Protein AF-A0A7S0X841-F1 (afdb_monomer)

Mean predicted aligned error: 11.2 Å

Structure (mmCIF, N/CA/C/O backbone):
data_AF-A0A7S0X841-F1
#
_entry.id   AF-A0A7S0X841-F1
#
loop_
_atom_site.group_PDB
_atom_site.id
_atom_site.type_symbol
_atom_site.label_atom_id
_atom_site.label_alt_id
_atom_site.label_comp_id
_atom_site.label_asym_id
_atom_site.label_entity_id
_atom_site.label_seq_id
_atom_site.pdbx_PDB_ins_code
_atom_site.Cartn_x
_atom_site.Cartn_y
_atom_site.Cartn_z
_atom_site.occupancy
_atom_site.B_iso_or_equiv
_atom_site.auth_seq_id
_atom_site.auth_comp_id
_atom_site.auth_asym_id
_atom_site.auth_atom_id
_atom_site.pdbx_PDB_model_num
ATOM 1 N N . ARG A 1 1 ? 22.669 -11.377 -2.594 1.00 55.56 1 ARG A N 1
ATOM 2 C CA . ARG A 1 1 ? 23.599 -11.825 -3.663 1.00 55.56 1 ARG A CA 1
ATOM 3 C C . ARG A 1 1 ? 24.574 -12.813 -3.048 1.00 55.56 1 ARG A C 1
ATOM 5 O O . ARG A 1 1 ? 24.889 -12.640 -1.876 1.00 55.56 1 ARG A O 1
ATOM 12 N N . CYS A 1 2 ? 24.996 -13.837 -3.789 1.00 63.38 2 CYS A N 1
ATOM 13 C CA . CYS A 1 2 ? 26.066 -14.718 -3.323 1.00 63.38 2 CYS A CA 1
ATOM 14 C C . CYS A 1 2 ? 27.354 -13.895 -3.194 1.00 63.38 2 CYS A C 1
ATOM 16 O O . CYS A 1 2 ? 27.526 -12.928 -3.935 1.00 63.38 2 CYS A O 1
ATOM 18 N N . LEU A 1 3 ? 28.200 -14.209 -2.214 1.00 57.44 3 LEU A N 1
ATOM 19 C CA . LEU A 1 3 ? 29.483 -13.528 -2.066 1.00 57.44 3 LEU A CA 1
ATOM 20 C C . LEU A 1 3 ? 30.322 -13.811 -3.318 1.00 57.44 3 LEU A C 1
ATOM 22 O O . LEU A 1 3 ? 30.500 -14.972 -3.680 1.00 57.44 3 LEU A O 1
ATOM 26 N N . ASP A 1 4 ? 30.852 -12.759 -3.948 1.00 54.19 4 ASP A N 1
ATOM 27 C CA . ASP A 1 4 ? 31.644 -12.837 -5.189 1.00 54.19 4 ASP A CA 1
ATOM 28 C C . ASP A 1 4 ? 32.907 -13.723 -5.058 1.00 54.19 4 ASP A C 1
ATOM 30 O O . ASP A 1 4 ? 33.521 -14.089 -6.054 1.00 54.19 4 ASP A O 1
ATOM 34 N N . ASN A 1 5 ? 33.266 -14.140 -3.837 1.00 52.22 5 ASN A N 1
ATOM 35 C CA . ASN A 1 5 ? 34.433 -14.974 -3.539 1.00 52.22 5 ASN A CA 1
ATOM 36 C C . ASN A 1 5 ? 34.174 -16.494 -3.584 1.00 52.22 5 ASN A C 1
ATOM 38 O O . ASN A 1 5 ? 35.002 -17.261 -3.099 1.00 52.22 5 ASN A O 1
ATOM 42 N N . GLY A 1 6 ? 33.040 -16.958 -4.118 1.00 49.53 6 GLY A N 1
ATOM 43 C CA . GLY A 1 6 ? 32.808 -18.390 -4.375 1.00 49.53 6 GLY A CA 1
ATOM 44 C C . GLY A 1 6 ? 32.670 -19.285 -3.133 1.00 49.53 6 GLY A C 1
ATOM 45 O O . GLY A 1 6 ? 32.546 -20.499 -3.267 1.00 49.53 6 GLY A O 1
ATOM 46 N N . GLY A 1 7 ? 32.663 -18.714 -1.925 1.00 57.53 7 GLY A N 1
ATOM 47 C CA . GLY A 1 7 ? 32.298 -19.436 -0.709 1.00 57.53 7 GLY A CA 1
ATOM 48 C C . GLY A 1 7 ? 30.776 -19.590 -0.617 1.00 57.53 7 GLY A C 1
ATOM 49 O O . GLY A 1 7 ? 30.063 -18.624 -0.914 1.00 57.53 7 GLY A O 1
ATOM 50 N N . PRO A 1 8 ? 30.245 -20.758 -0.205 1.00 57.69 8 PRO A N 1
ATOM 51 C CA . PRO A 1 8 ? 28.818 -20.894 0.042 1.00 57.69 8 PRO A CA 1
ATOM 52 C C . PRO A 1 8 ? 28.411 -19.857 1.091 1.00 57.69 8 PRO A C 1
ATOM 54 O O . PRO A 1 8 ? 28.992 -19.796 2.176 1.00 57.69 8 PRO A O 1
ATOM 57 N N . VAL A 1 9 ? 27.424 -19.017 0.772 1.00 64.56 9 VAL A N 1
ATOM 58 C CA . VAL A 1 9 ? 26.721 -18.274 1.821 1.00 64.56 9 VAL A CA 1
ATOM 59 C C . VAL A 1 9 ? 26.144 -19.341 2.741 1.00 64.56 9 VAL A C 1
ATOM 61 O O . VAL A 1 9 ? 25.464 -20.243 2.259 1.00 64.56 9 VAL A O 1
ATOM 64 N N . ASP A 1 10 ? 26.448 -19.291 4.035 1.00 77.31 10 ASP A N 1
ATOM 65 C CA . ASP A 1 10 ? 25.850 -20.232 4.977 1.00 77.31 10 ASP A CA 1
ATOM 66 C C . ASP A 1 10 ? 24.321 -20.086 4.896 1.00 77.31 10 ASP A C 1
ATOM 68 O O . ASP A 1 10 ? 23.794 -18.965 4.921 1.00 77.31 10 ASP A O 1
ATOM 72 N N . VAL A 1 11 ? 23.604 -21.208 4.788 1.00 81.38 11 VAL A N 1
ATOM 73 C CA . VAL A 1 11 ? 22.134 -21.255 4.810 1.00 81.38 11 VAL A CA 1
ATOM 74 C C . VAL A 1 11 ? 21.609 -20.462 6.008 1.00 81.38 11 VAL A C 1
ATOM 76 O O . VAL A 1 11 ? 20.621 -19.742 5.874 1.00 81.38 11 VAL A O 1
ATOM 79 N N . ALA A 1 12 ? 22.314 -20.493 7.144 1.00 84.06 12 ALA A N 1
ATOM 80 C CA . ALA A 1 12 ? 21.975 -19.695 8.318 1.00 84.06 12 ALA A CA 1
ATOM 81 C C . ALA A 1 12 ? 21.991 -18.178 8.044 1.00 84.06 12 ALA A C 1
ATOM 83 O O . ALA A 1 12 ? 21.071 -17.466 8.448 1.00 84.06 12 ALA A O 1
ATOM 84 N N . THR A 1 13 ? 22.985 -17.675 7.305 1.00 83.88 13 THR A N 1
ATOM 85 C CA . THR A 1 13 ? 23.087 -16.249 6.940 1.00 83.88 13 THR A CA 1
ATOM 86 C C . THR A 1 13 ? 21.977 -15.841 5.968 1.00 83.88 13 THR A C 1
ATOM 88 O O . THR A 1 13 ? 21.387 -14.763 6.101 1.00 83.88 13 THR A O 1
ATOM 91 N N . PHE A 1 14 ? 21.641 -16.711 5.011 1.00 85.44 14 PHE A N 1
ATOM 92 C CA . PHE A 1 14 ? 20.505 -16.486 4.115 1.00 85.44 14 PHE A CA 1
ATOM 93 C C . PHE A 1 14 ? 19.179 -16.450 4.885 1.00 85.44 14 PHE A C 1
ATOM 95 O O . PHE A 1 14 ? 18.423 -15.490 4.756 1.00 85.44 14 PHE A O 1
ATOM 102 N N . VAL A 1 15 ? 18.918 -17.441 5.742 1.00 87.44 15 VAL A N 1
ATOM 103 C CA . VAL A 1 15 ? 17.690 -17.503 6.550 1.00 87.44 15 VAL A CA 1
ATOM 104 C C . VAL A 1 15 ? 17.576 -16.288 7.471 1.00 87.44 15 VAL A C 1
ATOM 106 O O . VAL A 1 15 ? 16.499 -15.703 7.572 1.00 87.44 15 VAL A O 1
ATOM 109 N N . PHE A 1 16 ? 18.675 -15.857 8.098 1.00 89.06 16 PHE A N 1
ATOM 110 C CA . PHE A 1 16 ? 18.678 -14.678 8.963 1.00 89.06 16 PHE A CA 1
ATOM 111 C C . PHE A 1 16 ? 18.372 -13.388 8.189 1.00 89.06 16 PHE A C 1
ATOM 113 O O . PHE A 1 16 ? 17.517 -12.607 8.604 1.00 89.06 16 PHE A O 1
ATOM 120 N N . SER A 1 17 ? 19.025 -13.172 7.042 1.00 85.81 17 SER A N 1
ATOM 121 C CA . SER A 1 17 ? 18.794 -11.980 6.211 1.00 85.81 17 SER A CA 1
ATOM 122 C C . SER A 1 17 ? 17.386 -11.950 5.609 1.00 85.81 17 SER A C 1
ATOM 124 O O . SER A 1 17 ? 16.711 -10.922 5.694 1.00 85.81 17 SER A O 1
ATOM 126 N N . ALA A 1 18 ? 16.893 -13.078 5.092 1.00 88.31 18 ALA A N 1
ATOM 127 C CA . ALA A 1 18 ? 15.516 -13.202 4.621 1.00 88.31 18 ALA A CA 1
ATOM 128 C C . ALA A 1 18 ? 14.511 -12.968 5.761 1.00 88.31 18 ALA A C 1
ATOM 130 O O . ALA A 1 18 ? 13.549 -12.220 5.593 1.00 88.31 18 ALA A O 1
ATOM 131 N N . GLY A 1 19 ? 14.768 -13.529 6.946 1.00 91.62 19 GLY A N 1
ATOM 132 C CA . GLY A 1 19 ? 13.961 -13.309 8.145 1.00 91.62 19 GLY A CA 1
ATOM 133 C C . GLY A 1 19 ? 13.919 -11.841 8.578 1.00 91.62 19 GLY A C 1
ATOM 134 O O . GLY A 1 19 ? 12.848 -11.336 8.919 1.00 91.62 19 GLY A O 1
ATOM 135 N N . ALA A 1 20 ? 15.044 -11.126 8.505 1.00 91.44 20 ALA A N 1
ATOM 136 C CA . ALA A 1 20 ? 15.110 -9.697 8.804 1.00 91.44 20 ALA A CA 1
ATOM 137 C C . ALA A 1 20 ? 14.280 -8.862 7.813 1.00 91.44 20 ALA A C 1
ATOM 139 O O . ALA A 1 20 ? 13.513 -7.997 8.236 1.00 91.44 20 ALA A O 1
ATOM 140 N N . ILE A 1 21 ? 14.367 -9.161 6.512 1.00 90.38 21 ILE A N 1
ATOM 141 C CA . ILE A 1 21 ? 13.582 -8.482 5.467 1.00 90.38 21 ILE A CA 1
ATOM 142 C C . ILE A 1 21 ? 12.085 -8.754 5.643 1.00 90.38 21 ILE A C 1
ATOM 144 O O . ILE A 1 21 ? 11.282 -7.823 5.629 1.00 90.38 21 ILE A O 1
ATOM 148 N N . ILE A 1 22 ? 11.697 -10.009 5.881 1.00 91.50 22 ILE A N 1
ATOM 149 C CA . ILE A 1 22 ? 10.296 -10.375 6.131 1.00 91.50 22 ILE A CA 1
ATOM 150 C C . ILE A 1 22 ? 9.776 -9.666 7.386 1.00 91.50 22 ILE A C 1
ATOM 152 O O . ILE A 1 22 ? 8.665 -9.139 7.382 1.00 91.50 22 ILE A O 1
ATOM 156 N N . THR A 1 23 ? 10.579 -9.596 8.449 1.00 93.25 23 THR A N 1
ATOM 157 C CA . THR A 1 23 ? 10.208 -8.889 9.685 1.00 93.25 23 THR A CA 1
ATOM 158 C C . THR A 1 23 ? 10.023 -7.396 9.436 1.00 93.25 23 THR A C 1
ATOM 160 O O . THR A 1 23 ? 9.054 -6.816 9.928 1.00 93.25 23 THR A O 1
ATOM 163 N N . LEU A 1 24 ? 10.897 -6.779 8.635 1.00 92.56 24 LEU A N 1
ATOM 164 C CA . LEU A 1 24 ? 10.759 -5.386 8.216 1.00 92.56 24 LEU A CA 1
ATOM 165 C C . LEU A 1 24 ? 9.445 -5.172 7.456 1.00 92.56 24 LEU A C 1
ATOM 167 O O . LEU A 1 24 ? 8.675 -4.289 7.816 1.00 92.56 24 LEU A O 1
ATOM 171 N N . TRP A 1 25 ? 9.148 -6.008 6.463 1.00 93.62 25 TRP A N 1
ATOM 172 C CA . TRP A 1 25 ? 7.918 -5.939 5.672 1.00 93.62 25 TRP A CA 1
ATOM 173 C C . TRP A 1 25 ? 6.650 -6.128 6.509 1.00 93.62 25 TRP A C 1
ATOM 175 O O . TRP A 1 25 ? 5.687 -5.372 6.358 1.00 93.62 25 TRP A O 1
ATOM 185 N N . VAL A 1 26 ? 6.654 -7.087 7.439 1.00 93.19 26 VAL A N 1
ATOM 186 C CA . VAL A 1 26 ? 5.564 -7.267 8.407 1.00 93.19 26 VAL A CA 1
ATOM 187 C C . VAL A 1 26 ? 5.434 -6.027 9.290 1.00 93.19 26 VAL A C 1
ATOM 189 O O . VAL A 1 26 ? 4.322 -5.535 9.475 1.00 93.19 26 VAL A O 1
ATOM 192 N N . GLY A 1 27 ? 6.548 -5.482 9.784 1.00 92.44 27 GLY A N 1
ATOM 193 C CA . GLY A 1 27 ? 6.587 -4.252 10.573 1.00 92.44 27 GLY A CA 1
ATOM 194 C C . GLY A 1 27 ? 5.981 -3.064 9.827 1.00 92.44 27 GLY A C 1
ATOM 195 O O . GLY A 1 27 ? 5.039 -2.446 10.322 1.00 92.44 27 GLY A O 1
ATOM 196 N N . MET A 1 28 ? 6.436 -2.800 8.602 1.00 91.94 28 MET A N 1
ATOM 197 C CA . MET A 1 28 ? 5.901 -1.745 7.736 1.00 91.94 28 MET A CA 1
ATOM 198 C C . MET A 1 28 ? 4.395 -1.915 7.524 1.00 91.94 28 MET A C 1
ATOM 200 O O . MET A 1 28 ? 3.639 -0.970 7.731 1.00 91.94 28 MET A O 1
ATOM 204 N N . ASN A 1 29 ? 3.936 -3.131 7.211 1.00 93.31 29 ASN A N 1
ATOM 205 C CA . ASN A 1 29 ? 2.512 -3.403 7.036 1.00 93.31 29 ASN A CA 1
ATOM 206 C C . ASN A 1 29 ? 1.705 -3.184 8.327 1.00 93.31 29 ASN A C 1
ATOM 208 O O . ASN A 1 29 ? 0.578 -2.700 8.279 1.00 93.31 29 ASN A O 1
ATOM 212 N N . THR A 1 30 ? 2.262 -3.511 9.498 1.00 90.69 30 THR A N 1
ATOM 213 C CA . THR A 1 30 ? 1.585 -3.234 10.776 1.00 90.69 30 THR A CA 1
ATOM 214 C C . THR A 1 30 ? 1.485 -1.747 11.086 1.00 90.69 30 THR A C 1
ATOM 216 O O . THR A 1 30 ? 0.489 -1.334 11.676 1.00 90.69 30 THR A O 1
ATOM 219 N N . VAL A 1 31 ? 2.473 -0.947 10.674 1.00 90.12 31 VAL A N 1
ATOM 220 C CA . VAL A 1 31 ? 2.409 0.514 10.786 1.00 90.12 31 VAL A CA 1
ATOM 221 C C . VAL A 1 31 ? 1.334 1.049 9.838 1.00 90.12 31 VAL A C 1
ATOM 223 O O . VAL A 1 31 ? 0.437 1.743 10.296 1.00 90.12 31 VAL A O 1
ATOM 226 N N . VAL A 1 32 ? 1.313 0.653 8.563 1.00 87.50 32 VAL A N 1
ATOM 227 C CA . VAL A 1 32 ? 0.262 1.100 7.621 1.00 87.50 32 VAL A CA 1
ATOM 228 C C . VAL A 1 32 ? -1.141 0.719 8.114 1.00 87.50 32 VAL A C 1
ATOM 230 O O . VAL A 1 32 ? -2.012 1.581 8.220 1.00 87.50 32 VAL A O 1
ATOM 233 N N . ALA A 1 33 ? -1.347 -0.530 8.543 1.00 85.62 33 ALA A N 1
ATOM 234 C CA . ALA A 1 33 ? -2.621 -0.983 9.110 1.00 85.62 33 ALA A CA 1
ATOM 235 C C . ALA A 1 33 ? -3.006 -0.254 10.417 1.00 85.62 33 ALA A C 1
ATOM 237 O O . ALA A 1 33 ? -4.184 -0.189 10.770 1.00 85.62 33 ALA A O 1
ATOM 238 N N . GLY A 1 34 ? -2.025 0.301 11.138 1.00 84.19 34 GLY A N 1
ATOM 239 C CA . GLY A 1 34 ? -2.226 1.164 12.306 1.00 84.19 34 GLY A CA 1
ATOM 240 C C . GLY A 1 34 ? -2.724 2.573 11.963 1.00 84.19 34 GLY A C 1
ATOM 241 O O . GLY A 1 34 ? -3.039 3.342 12.874 1.00 84.19 34 GLY A O 1
ATOM 242 N N . GLY A 1 35 ? -2.813 2.907 10.671 1.00 84.19 35 GLY A N 1
ATOM 243 C CA . GLY A 1 35 ? -3.339 4.168 10.159 1.00 84.19 35 GLY A CA 1
ATOM 244 C C . GLY A 1 35 ? -2.411 5.348 10.411 1.00 84.19 35 GLY A C 1
ATOM 245 O O . GLY A 1 35 ? -2.887 6.359 10.913 1.00 84.19 35 GLY A O 1
ATOM 246 N N . TYR A 1 36 ? -1.102 5.186 10.183 1.00 90.25 36 TYR A N 1
ATOM 247 C CA . TYR A 1 36 ? -0.112 6.271 10.219 1.00 90.25 36 TYR A CA 1
ATOM 248 C C . TYR A 1 36 ? 0.007 6.912 8.839 1.00 90.25 36 TYR A C 1
ATOM 250 O O . TYR A 1 36 ? 0.571 6.314 7.918 1.00 90.25 36 TYR A O 1
ATOM 258 N N . ASP A 1 37 ? -0.543 8.113 8.703 1.00 90.88 37 ASP A N 1
ATOM 259 C CA . ASP A 1 37 ? -0.844 8.697 7.397 1.00 90.88 37 ASP A CA 1
ATOM 260 C C . ASP A 1 37 ? 0.426 9.143 6.664 1.00 90.88 37 ASP A C 1
ATOM 262 O O . ASP A 1 37 ? 0.622 8.809 5.492 1.00 90.88 37 ASP A O 1
ATOM 266 N N . THR A 1 38 ? 1.337 9.810 7.377 1.00 92.06 38 THR A N 1
ATOM 267 C CA . THR A 1 38 ? 2.605 10.305 6.818 1.00 92.06 38 THR A CA 1
ATOM 268 C C . THR A 1 38 ? 3.523 9.166 6.371 1.00 92.06 38 THR A C 1
ATOM 270 O O . THR A 1 38 ? 4.178 9.241 5.326 1.00 92.06 38 THR A O 1
ATOM 273 N N . PHE A 1 39 ? 3.552 8.077 7.143 1.00 92.38 39 PHE A N 1
ATOM 274 C CA . PHE A 1 39 ? 4.348 6.899 6.813 1.00 92.38 39 PHE A CA 1
ATOM 275 C C . PHE A 1 39 ? 3.858 6.242 5.523 1.00 92.38 39 PHE A C 1
ATOM 277 O O . PHE A 1 39 ? 4.664 5.954 4.640 1.00 92.38 39 PHE A O 1
ATOM 284 N N . ASP A 1 40 ? 2.546 6.050 5.384 1.00 92.88 40 ASP A N 1
ATOM 285 C CA . ASP A 1 40 ? 1.967 5.420 4.198 1.00 92.88 40 ASP A CA 1
ATOM 286 C C . ASP A 1 40 ? 2.228 6.237 2.919 1.00 92.88 40 ASP A C 1
ATOM 288 O O . ASP A 1 40 ? 2.668 5.688 1.910 1.00 92.88 40 ASP A O 1
ATOM 292 N N . ILE A 1 41 ? 2.093 7.567 2.969 1.00 92.88 41 ILE A N 1
ATOM 293 C CA . ILE A 1 41 ? 2.423 8.439 1.823 1.00 92.88 41 ILE A CA 1
ATOM 294 C C . ILE A 1 41 ? 3.904 8.335 1.453 1.00 92.88 41 ILE A C 1
ATOM 296 O O . ILE A 1 41 ? 4.244 8.273 0.269 1.00 92.88 41 ILE A O 1
ATOM 300 N N . THR A 1 42 ? 4.788 8.249 2.450 1.00 92.88 42 THR A N 1
ATOM 301 C CA . THR A 1 42 ? 6.227 8.053 2.223 1.00 92.88 42 THR A CA 1
ATOM 302 C C . THR A 1 42 ? 6.505 6.720 1.537 1.00 92.88 42 THR A C 1
ATOM 304 O O . THR A 1 42 ? 7.307 6.663 0.604 1.00 92.88 42 THR A O 1
ATOM 307 N N . LEU A 1 43 ? 5.826 5.645 1.952 1.00 93.38 43 LEU A N 1
ATOM 308 C CA . LEU A 1 43 ? 5.939 4.350 1.287 1.00 93.38 43 LEU A CA 1
ATOM 309 C C . LEU A 1 43 ? 5.461 4.426 -0.161 1.00 93.38 43 LEU A C 1
ATOM 311 O O . LEU A 1 43 ? 6.178 3.978 -1.054 1.00 93.38 43 LEU A O 1
ATOM 315 N N . ILE A 1 44 ? 4.301 5.033 -0.414 1.00 93.44 44 ILE A N 1
ATOM 316 C CA . ILE A 1 44 ? 3.763 5.208 -1.769 1.00 93.44 44 ILE A CA 1
ATOM 317 C C . ILE A 1 44 ? 4.751 5.995 -2.643 1.00 93.44 44 ILE A C 1
ATOM 319 O O . ILE A 1 44 ? 5.011 5.601 -3.782 1.00 93.44 44 ILE A O 1
ATOM 323 N N . PHE A 1 45 ? 5.338 7.071 -2.115 1.00 94.62 45 PHE A N 1
ATOM 324 C CA . PHE A 1 45 ? 6.370 7.855 -2.795 1.00 94.62 45 PHE A CA 1
ATOM 325 C C . PHE A 1 45 ? 7.597 7.004 -3.154 1.00 94.62 45 PHE A C 1
ATOM 327 O O . PHE A 1 45 ? 7.998 6.980 -4.319 1.00 94.62 45 PHE A O 1
ATOM 334 N N . LEU A 1 46 ? 8.153 6.254 -2.196 1.00 94.38 46 LEU A N 1
ATOM 335 C CA . LEU A 1 46 ? 9.319 5.391 -2.424 1.00 94.38 46 LEU A CA 1
ATOM 336 C C . LEU A 1 46 ? 9.028 4.269 -3.431 1.00 94.38 46 LEU A C 1
ATOM 338 O O . LEU A 1 46 ? 9.882 3.950 -4.256 1.00 94.38 46 LEU A O 1
ATOM 342 N N . GLN A 1 47 ? 7.820 3.701 -3.417 1.00 94.50 47 GLN A N 1
ATOM 343 C CA . GLN A 1 47 ? 7.408 2.680 -4.385 1.00 94.50 47 GLN A CA 1
ATOM 344 C C . GLN A 1 47 ? 7.333 3.232 -5.811 1.00 94.50 47 GLN A C 1
ATOM 346 O O . GLN A 1 47 ? 7.827 2.595 -6.742 1.00 94.50 47 GLN A O 1
ATOM 351 N N . VAL A 1 48 ? 6.752 4.422 -5.998 1.00 94.38 48 VAL A N 1
ATOM 352 C CA . VAL A 1 48 ? 6.699 5.066 -7.322 1.00 94.38 48 VAL A CA 1
ATOM 353 C C . VAL A 1 48 ? 8.102 5.465 -7.780 1.00 94.38 48 VAL A C 1
ATOM 355 O O . VAL A 1 48 ? 8.448 5.237 -8.940 1.00 94.38 48 VAL A O 1
ATOM 358 N N . LEU A 1 49 ? 8.931 5.991 -6.875 1.00 94.19 49 LEU A N 1
ATOM 359 C CA . LEU A 1 49 ? 10.325 6.328 -7.160 1.00 94.19 49 LEU A CA 1
ATOM 360 C C . LEU A 1 49 ? 11.131 5.098 -7.609 1.00 94.19 49 LEU A C 1
ATOM 362 O O . LEU A 1 49 ? 11.874 5.186 -8.584 1.00 94.19 49 LEU A O 1
ATOM 366 N N . SER A 1 50 ? 10.936 3.946 -6.958 1.00 93.19 50 SER A N 1
ATOM 367 C CA . SER A 1 50 ? 11.554 2.674 -7.356 1.00 93.19 50 SER A CA 1
ATOM 368 C C . SER A 1 50 ? 11.176 2.275 -8.786 1.00 93.19 50 SER A C 1
ATOM 370 O O . SER A 1 50 ? 12.051 1.927 -9.584 1.00 93.19 50 SER A O 1
ATOM 372 N N . THR A 1 51 ? 9.894 2.385 -9.153 1.00 93.00 51 THR A N 1
ATOM 373 C CA . THR A 1 51 ? 9.442 2.121 -10.529 1.00 93.00 51 THR A CA 1
ATOM 374 C C . THR A 1 51 ? 10.085 3.097 -11.520 1.00 93.00 51 THR A C 1
ATOM 376 O O . THR A 1 51 ? 10.560 2.685 -12.575 1.00 93.00 51 THR A O 1
ATOM 379 N N . VAL A 1 52 ? 10.174 4.384 -11.170 1.00 92.94 52 VAL A N 1
ATOM 380 C CA . VAL A 1 52 ? 10.808 5.424 -12.001 1.00 92.94 52 VAL A CA 1
ATOM 381 C C . VAL A 1 52 ? 12.310 5.190 -12.200 1.00 92.94 52 VAL A C 1
ATOM 383 O O . VAL A 1 52 ? 12.828 5.398 -13.292 1.00 92.94 52 VAL A O 1
ATOM 386 N N . GLN A 1 53 ? 13.024 4.713 -11.187 1.00 91.44 53 GLN A N 1
ATOM 387 C CA . GLN A 1 53 ? 14.446 4.374 -11.313 1.00 91.44 53 GLN A CA 1
ATOM 388 C C . GLN A 1 53 ? 14.694 3.116 -12.151 1.00 91.44 53 GLN A C 1
ATOM 390 O O . GLN A 1 53 ? 15.816 2.879 -12.587 1.00 91.44 53 GLN A O 1
ATOM 395 N N . SER A 1 54 ? 13.662 2.308 -12.391 1.00 90.25 54 SER A N 1
ATOM 396 C CA . SER A 1 54 ? 13.793 1.053 -13.134 1.00 90.25 54 SER A CA 1
ATOM 397 C C . SER A 1 54 ? 13.811 1.248 -14.657 1.00 90.25 54 SER A C 1
ATOM 399 O O . SER A 1 54 ? 14.076 0.291 -15.388 1.00 90.25 54 SER A O 1
ATOM 401 N N . PHE A 1 55 ? 13.535 2.463 -15.154 1.00 91.25 55 PHE A N 1
ATOM 402 C CA . PHE A 1 55 ? 13.625 2.812 -16.577 1.00 91.25 55 PHE A CA 1
ATOM 403 C C . PHE A 1 55 ? 15.056 2.667 -17.104 1.00 91.25 55 PHE A C 1
ATOM 405 O O . PHE A 1 55 ? 16.018 2.956 -16.389 1.00 91.25 55 PHE A O 1
ATOM 412 N N . SER A 1 56 ? 15.194 2.269 -18.373 1.00 89.38 56 SER A N 1
ATOM 413 C CA . SER A 1 56 ? 16.479 2.003 -19.034 1.00 89.38 56 SER A CA 1
ATOM 414 C C . SER A 1 56 ? 17.247 3.281 -19.411 1.00 89.38 56 SER A C 1
ATOM 416 O O . SER A 1 56 ? 17.556 3.503 -20.578 1.00 89.38 56 SER A O 1
ATOM 418 N N . LEU A 1 57 ? 17.556 4.120 -18.418 1.00 88.81 57 LEU A N 1
ATOM 419 C CA . LEU A 1 57 ? 18.441 5.282 -18.535 1.00 88.81 57 LEU A CA 1
ATOM 420 C C . LEU A 1 57 ? 19.769 5.061 -17.808 1.00 88.81 57 LEU A C 1
ATOM 422 O O . LEU A 1 57 ? 19.866 4.261 -16.872 1.00 88.81 57 LEU A O 1
ATOM 426 N N . LYS A 1 58 ? 20.792 5.832 -18.187 1.00 88.81 58 LYS A N 1
ATOM 427 C CA . LYS A 1 58 ? 22.063 5.908 -17.457 1.00 88.81 58 LYS A CA 1
ATOM 428 C C . LYS A 1 58 ? 21.911 6.760 -16.199 1.00 88.81 58 LYS A C 1
ATOM 430 O O . LYS A 1 58 ? 22.286 7.931 -16.161 1.00 88.81 58 LYS A O 1
ATOM 435 N N . TRP A 1 59 ? 21.364 6.153 -15.151 1.00 88.81 59 TRP A N 1
ATOM 436 C CA . TRP A 1 59 ? 21.259 6.793 -13.845 1.00 88.81 59 TRP A CA 1
ATOM 437 C C . TRP A 1 59 ? 22.648 7.065 -13.233 1.00 88.81 59 TRP A C 1
ATOM 439 O O . TRP A 1 59 ? 23.537 6.213 -13.320 1.00 88.81 59 TRP A O 1
ATOM 449 N N . PRO A 1 60 ? 22.849 8.226 -12.582 1.00 88.56 60 PRO A N 1
ATOM 450 C CA . PRO A 1 60 ? 24.062 8.513 -11.822 1.00 88.56 60 PRO A CA 1
ATOM 451 C C . PRO A 1 60 ? 24.337 7.450 -10.752 1.00 88.56 60 PRO A C 1
ATOM 453 O O . PRO A 1 60 ? 23.435 7.057 -10.011 1.00 88.56 60 PRO A O 1
ATOM 456 N N . THR A 1 61 ? 25.597 7.042 -10.593 1.00 87.38 61 THR A N 1
ATOM 457 C CA . THR A 1 61 ? 25.976 6.000 -9.618 1.00 87.38 61 THR A CA 1
ATOM 458 C C . THR A 1 61 ? 25.729 6.417 -8.170 1.00 87.38 61 THR A C 1
ATOM 460 O O . THR A 1 61 ? 25.505 5.563 -7.311 1.00 87.38 61 THR A O 1
ATOM 463 N N . SER A 1 62 ? 25.699 7.724 -7.893 1.00 87.88 62 SER A N 1
ATOM 464 C CA . SER A 1 62 ? 25.333 8.265 -6.582 1.00 87.88 62 SER A CA 1
ATOM 465 C C . SER A 1 62 ? 23.918 7.861 -6.148 1.00 87.88 62 SER A C 1
ATOM 467 O O . SER A 1 62 ? 23.659 7.779 -4.949 1.00 87.88 62 SER A O 1
ATOM 469 N N . LEU A 1 63 ? 23.013 7.535 -7.077 1.00 88.44 63 LEU A N 1
ATOM 470 C CA . LEU A 1 63 ? 21.622 7.161 -6.788 1.00 88.44 63 LEU A CA 1
ATOM 471 C C . LEU A 1 63 ? 21.438 5.674 -6.440 1.00 88.44 63 LEU A C 1
ATOM 473 O O . LEU A 1 63 ? 20.348 5.272 -6.035 1.00 88.44 63 LEU A O 1
ATOM 477 N N . ASN A 1 64 ? 22.491 4.855 -6.535 1.00 86.56 64 ASN A N 1
ATOM 478 C CA . ASN A 1 64 ? 22.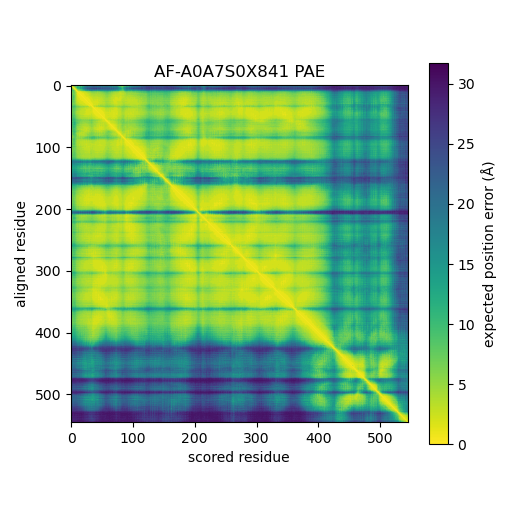405 3.406 -6.319 1.00 86.56 64 ASN A CA 1
ATOM 479 C C . ASN A 1 64 ? 21.883 3.029 -4.925 1.00 86.56 64 ASN A C 1
ATOM 481 O O . ASN A 1 64 ? 21.068 2.117 -4.807 1.00 86.56 64 ASN A O 1
ATOM 485 N N . LEU A 1 65 ? 22.328 3.728 -3.873 1.00 87.12 65 LEU A N 1
ATOM 486 C CA . LEU A 1 65 ? 21.876 3.458 -2.503 1.00 87.12 65 LEU A CA 1
ATOM 487 C C . LEU A 1 65 ? 20.373 3.721 -2.354 1.00 87.12 65 LEU A C 1
ATOM 489 O O . LEU A 1 65 ? 19.646 2.903 -1.793 1.00 87.12 65 LEU A O 1
ATOM 493 N N . LEU A 1 66 ? 19.911 4.851 -2.891 1.00 87.81 66 LEU A N 1
ATOM 494 C CA . LEU A 1 66 ? 18.504 5.225 -2.868 1.00 87.81 66 LEU A CA 1
ATOM 495 C C . LEU A 1 66 ? 17.656 4.226 -3.660 1.00 87.81 66 LEU A C 1
ATOM 497 O O . LEU A 1 66 ? 16.595 3.826 -3.192 1.00 87.81 66 LEU A O 1
ATOM 501 N N . SER A 1 67 ? 18.144 3.784 -4.819 1.00 86.25 67 SER A N 1
ATOM 502 C CA . SER A 1 67 ? 17.459 2.787 -5.641 1.00 86.25 67 SER A CA 1
ATOM 503 C C . SER A 1 67 ? 17.298 1.444 -4.935 1.00 86.25 67 SER A C 1
ATOM 505 O O . SER A 1 67 ? 16.207 0.876 -4.939 1.00 86.25 67 SER A O 1
ATOM 507 N N . GLN A 1 68 ? 18.336 0.973 -4.241 1.00 87.31 68 GLN A N 1
ATOM 508 C CA . GLN A 1 68 ? 18.250 -0.254 -3.446 1.00 87.31 68 GLN A CA 1
ATOM 509 C C . GLN A 1 68 ? 17.257 -0.115 -2.284 1.00 87.31 68 GLN A C 1
ATOM 511 O O . GLN A 1 68 ? 16.450 -1.017 -2.060 1.00 87.31 68 GLN A O 1
ATOM 516 N N . ALA A 1 69 ? 17.271 1.020 -1.577 1.00 87.31 69 ALA A N 1
ATOM 517 C CA . ALA A 1 69 ? 16.327 1.284 -0.493 1.00 87.31 69 ALA A CA 1
ATOM 518 C C . ALA A 1 69 ? 14.873 1.357 -0.996 1.00 87.31 69 ALA A C 1
ATOM 520 O O . ALA A 1 69 ? 13.979 0.754 -0.403 1.00 87.31 69 ALA A O 1
ATOM 521 N N . ALA A 1 70 ? 14.634 2.042 -2.116 1.00 88.81 70 ALA A N 1
ATOM 522 C CA . ALA A 1 70 ? 13.313 2.163 -2.725 1.00 88.81 70 ALA A CA 1
ATOM 523 C C . ALA A 1 70 ? 12.792 0.808 -3.245 1.00 88.81 70 ALA A C 1
ATOM 525 O O . ALA A 1 70 ? 11.627 0.471 -3.034 1.00 88.81 70 ALA A O 1
ATOM 526 N N . ALA A 1 71 ? 13.658 -0.009 -3.854 1.00 87.00 71 ALA A N 1
ATOM 527 C CA . ALA A 1 71 ? 13.306 -1.355 -4.309 1.00 87.00 71 ALA A CA 1
ATOM 528 C C . ALA A 1 71 ? 12.935 -2.293 -3.146 1.00 87.00 71 ALA A C 1
ATOM 530 O O . ALA A 1 71 ? 12.004 -3.090 -3.275 1.00 87.00 71 ALA A O 1
ATOM 531 N N . LEU A 1 72 ? 13.596 -2.167 -1.988 1.00 88.94 72 LEU A N 1
ATOM 532 C CA . LEU A 1 72 ? 13.257 -2.942 -0.787 1.00 88.94 72 LEU A CA 1
ATOM 533 C C . LEU A 1 72 ? 11.836 -2.633 -0.287 1.00 88.94 72 LEU A C 1
ATOM 535 O O . LEU A 1 72 ? 11.108 -3.535 0.132 1.00 88.94 72 LEU A O 1
ATOM 539 N N . VAL A 1 73 ? 11.424 -1.365 -0.369 1.00 89.25 73 VAL A N 1
ATOM 540 C CA . VAL A 1 73 ? 10.073 -0.893 -0.011 1.00 89.25 73 VAL A CA 1
ATOM 541 C C . VAL A 1 73 ? 9.012 -1.334 -1.030 1.00 89.25 73 VAL A C 1
ATOM 543 O O . VAL A 1 73 ? 7.821 -1.384 -0.716 1.00 89.25 73 VAL A O 1
ATOM 546 N N . ASN A 1 74 ? 9.430 -1.711 -2.237 1.00 88.00 74 ASN A N 1
ATOM 547 C CA . ASN A 1 74 ? 8.557 -2.217 -3.290 1.00 88.00 74 ASN A CA 1
ATOM 548 C C . ASN A 1 74 ? 8.278 -3.731 -3.196 1.00 88.00 74 ASN A C 1
ATOM 550 O O . ASN A 1 74 ? 7.763 -4.324 -4.145 1.00 88.00 74 ASN A O 1
ATOM 554 N N . PHE A 1 75 ? 8.625 -4.366 -2.069 1.00 85.88 75 PHE A N 1
ATOM 555 C CA . PHE A 1 75 ? 8.399 -5.794 -1.815 1.00 85.88 75 PHE A CA 1
ATOM 556 C C . PHE A 1 75 ? 8.982 -6.692 -2.915 1.00 85.88 75 PHE A C 1
ATOM 558 O O . PHE A 1 75 ? 8.385 -7.700 -3.298 1.00 85.88 75 PHE A O 1
ATOM 565 N N . ASP A 1 76 ? 10.141 -6.315 -3.466 1.00 85.44 76 ASP A N 1
ATOM 566 C CA . ASP A 1 76 ? 10.761 -7.116 -4.512 1.00 85.44 76 ASP A CA 1
ATOM 567 C C . ASP A 1 76 ? 11.359 -8.402 -3.934 1.00 85.44 76 ASP A C 1
ATOM 569 O O . ASP A 1 76 ? 12.219 -8.383 -3.051 1.00 85.44 76 ASP A O 1
ATOM 573 N N . LEU A 1 77 ? 10.904 -9.547 -4.443 1.00 85.12 77 LEU A N 1
ATOM 574 C CA . LEU A 1 77 ? 11.356 -10.863 -3.987 1.00 85.12 77 LEU A CA 1
ATOM 575 C C . LEU A 1 77 ? 12.814 -11.152 -4.372 1.00 85.12 77 LEU A C 1
ATOM 577 O O . LEU A 1 77 ? 13.398 -12.112 -3.871 1.00 85.12 77 LEU A O 1
ATOM 581 N N . ASP A 1 78 ? 13.423 -10.312 -5.211 1.00 81.81 78 ASP A N 1
ATOM 582 C CA . ASP A 1 78 ? 14.843 -10.392 -5.561 1.00 81.81 78 ASP A CA 1
ATOM 583 C C . ASP A 1 78 ? 15.769 -10.238 -4.340 1.00 81.81 78 ASP A C 1
ATOM 585 O O . ASP A 1 78 ? 16.866 -10.803 -4.320 1.00 81.81 78 ASP A O 1
ATOM 589 N N . PHE A 1 79 ? 15.321 -9.553 -3.280 1.00 82.44 79 PHE A N 1
ATOM 590 C CA . PHE A 1 79 ? 16.096 -9.409 -2.040 1.00 82.44 79 PHE A CA 1
ATOM 591 C C . PHE A 1 79 ? 16.194 -10.699 -1.221 1.00 82.44 79 PHE A C 1
ATOM 593 O O . PHE A 1 79 ? 17.156 -10.872 -0.472 1.00 82.44 79 PHE A O 1
ATOM 600 N N . ILE A 1 80 ? 15.234 -11.611 -1.381 1.00 85.06 80 ILE A N 1
ATOM 601 C CA . ILE A 1 80 ? 15.189 -12.902 -0.683 1.00 85.06 80 ILE A CA 1
ATOM 602 C C . ILE A 1 80 ? 15.385 -14.085 -1.641 1.00 85.06 80 ILE A C 1
ATOM 604 O O . ILE A 1 80 ? 15.046 -15.216 -1.308 1.00 85.06 80 ILE A O 1
ATOM 608 N N . ALA A 1 81 ? 15.932 -13.838 -2.835 1.00 85.50 81 ALA A N 1
ATOM 609 C CA . ALA A 1 81 ? 16.148 -14.869 -3.841 1.00 85.50 81 ALA A CA 1
ATOM 610 C C . ALA A 1 81 ? 17.210 -15.898 -3.384 1.00 85.50 81 ALA A C 1
ATOM 612 O O . ALA A 1 81 ? 18.370 -15.522 -3.175 1.00 85.50 81 ALA A O 1
ATOM 613 N N . PRO A 1 82 ? 16.874 -17.201 -3.296 1.00 86.94 82 PRO A N 1
ATOM 614 C CA . PRO A 1 82 ? 17.787 -18.272 -2.883 1.00 86.94 82 PRO A CA 1
ATOM 615 C C . PRO A 1 82 ? 18.748 -18.718 -4.004 1.00 86.94 82 PRO A C 1
ATOM 617 O O . PRO A 1 82 ? 19.068 -19.900 -4.120 1.00 86.94 82 PRO A O 1
ATOM 620 N N . ASN A 1 83 ? 19.250 -17.774 -4.811 1.00 83.38 83 ASN A N 1
ATOM 621 C CA . ASN A 1 83 ? 20.106 -18.028 -5.982 1.00 83.38 83 ASN A CA 1
ATOM 622 C C . ASN A 1 83 ? 21.375 -18.844 -5.675 1.00 83.38 83 ASN A C 1
ATOM 624 O O . ASN A 1 83 ? 21.970 -19.409 -6.582 1.00 83.38 83 ASN A O 1
ATOM 628 N N . CYS A 1 84 ? 21.816 -18.880 -4.414 1.00 78.44 84 CYS A N 1
ATOM 629 C CA . CYS A 1 84 ? 23.032 -19.592 -4.020 1.00 78.44 84 CYS A CA 1
ATOM 630 C C . CYS A 1 84 ? 22.823 -21.101 -3.826 1.00 78.44 84 CYS A C 1
ATOM 632 O O . CYS A 1 84 ? 23.806 -21.832 -3.760 1.00 78.44 84 CYS A O 1
ATOM 634 N N . PHE A 1 85 ? 21.574 -21.564 -3.714 1.00 82.00 85 PHE A N 1
ATOM 635 C CA . PHE A 1 85 ? 21.253 -22.975 -3.454 1.00 82.00 85 PHE A CA 1
ATOM 636 C C . PHE A 1 85 ? 20.287 -23.569 -4.480 1.00 82.00 85 PHE A C 1
ATOM 638 O O . PHE A 1 85 ? 20.229 -24.785 -4.628 1.00 82.00 85 PHE A O 1
ATOM 645 N N . MET A 1 86 ? 19.517 -22.728 -5.174 1.00 84.31 86 MET A N 1
ATOM 646 C CA . MET A 1 86 ? 18.594 -23.155 -6.219 1.00 84.31 86 MET A CA 1
ATOM 647 C C . MET A 1 86 ? 18.482 -22.105 -7.324 1.00 84.31 86 MET A C 1
ATOM 649 O 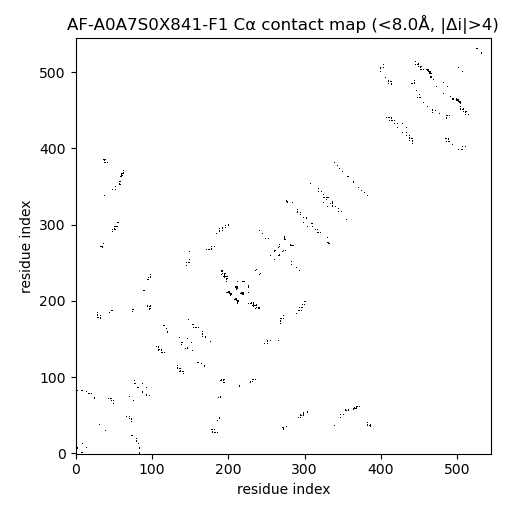O . MET A 1 86 ? 18.607 -20.904 -7.076 1.00 84.31 86 MET A O 1
ATOM 653 N N . GLU A 1 87 ? 18.187 -22.557 -8.542 1.00 86.00 87 GLU A N 1
ATOM 654 C CA . GLU A 1 87 ? 17.921 -21.671 -9.673 1.00 86.00 87 GLU A CA 1
ATOM 655 C C . GLU A 1 87 ? 16.595 -20.925 -9.480 1.00 86.00 87 GLU A C 1
ATOM 657 O O . GLU A 1 87 ? 15.499 -21.438 -9.712 1.00 86.00 87 GLU A O 1
ATOM 662 N N . TRP A 1 88 ? 16.685 -19.667 -9.055 1.00 88.94 88 TRP A N 1
ATOM 663 C CA . TRP A 1 88 ? 15.525 -18.812 -8.851 1.00 88.94 88 TRP A CA 1
ATOM 664 C C . TRP A 1 88 ? 15.234 -17.997 -10.119 1.00 88.94 88 TRP A C 1
ATOM 666 O O . TRP A 1 88 ? 15.652 -16.849 -10.271 1.00 88.94 88 TRP A O 1
ATOM 676 N N . ARG A 1 89 ? 14.522 -18.622 -11.062 1.00 91.44 89 ARG A N 1
ATOM 677 C CA . ARG A 1 89 ? 14.065 -18.029 -12.342 1.00 91.44 89 ARG A CA 1
ATOM 678 C C . ARG A 1 89 ? 12.890 -17.044 -12.187 1.00 91.44 89 ARG A C 1
ATOM 680 O O . ARG A 1 89 ? 12.272 -16.969 -11.118 1.00 91.44 89 ARG A O 1
ATOM 687 N N . TYR A 1 90 ? 12.565 -16.280 -13.236 1.00 92.06 90 TYR A N 1
ATOM 688 C CA . TYR A 1 90 ? 11.462 -15.302 -13.216 1.00 92.06 90 TYR A CA 1
ATOM 689 C C . TYR A 1 90 ? 10.114 -15.972 -12.933 1.00 92.06 90 TYR A C 1
ATOM 691 O O . TYR A 1 90 ? 9.317 -15.430 -12.166 1.00 92.06 90 TYR A O 1
ATOM 699 N N . VAL A 1 91 ? 9.903 -17.184 -13.457 1.00 93.38 91 VAL A N 1
ATOM 700 C CA . VAL A 1 91 ? 8.685 -17.981 -13.232 1.00 93.38 91 VAL A CA 1
ATOM 701 C C . VAL A 1 91 ? 8.394 -18.180 -11.743 1.00 93.38 91 VAL A C 1
ATOM 703 O O . VAL A 1 91 ? 7.260 -17.978 -11.305 1.00 93.38 91 VAL A O 1
ATOM 706 N N . HIS A 1 92 ? 9.411 -18.498 -10.937 1.00 93.12 92 HIS A N 1
ATOM 707 C CA . HIS A 1 92 ? 9.256 -18.687 -9.492 1.00 93.12 92 HIS A CA 1
ATOM 708 C C . HIS A 1 92 ? 8.880 -17.384 -8.782 1.00 93.12 92 HIS A C 1
ATOM 710 O O . HIS A 1 92 ? 7.995 -17.376 -7.928 1.00 93.12 92 HIS A O 1
ATOM 716 N N . ARG A 1 93 ? 9.502 -16.264 -9.175 1.00 92.50 93 ARG A N 1
ATOM 717 C CA . ARG A 1 93 ? 9.206 -14.934 -8.619 1.00 92.50 93 ARG A CA 1
ATOM 718 C C . ARG A 1 93 ? 7.797 -14.483 -8.945 1.00 92.50 93 ARG A C 1
ATOM 720 O O . ARG A 1 93 ? 7.069 -14.087 -8.043 1.00 92.50 93 ARG A O 1
ATOM 727 N N . ALA A 1 94 ? 7.413 -14.561 -10.216 1.00 93.69 94 ALA A N 1
ATOM 728 C CA . ALA A 1 94 ? 6.074 -14.202 -10.661 1.00 93.69 94 ALA A CA 1
ATOM 729 C C . ALA A 1 94 ? 5.019 -15.083 -9.977 1.00 93.69 94 ALA A C 1
ATOM 731 O O . ALA A 1 94 ? 4.043 -14.559 -9.443 1.00 93.69 94 ALA A O 1
ATOM 732 N N . THR A 1 95 ? 5.258 -16.398 -9.899 1.00 95.31 95 THR A N 1
ATOM 733 C CA . THR A 1 95 ? 4.362 -17.335 -9.208 1.00 95.31 95 THR A CA 1
ATOM 734 C C . THR A 1 95 ? 4.214 -16.987 -7.734 1.00 95.31 95 THR A C 1
ATOM 736 O O . THR A 1 95 ? 3.091 -16.851 -7.250 1.00 95.31 95 THR A O 1
ATOM 739 N N . LEU A 1 96 ? 5.321 -16.791 -7.014 1.00 93.69 96 LEU A N 1
ATOM 740 C CA . LEU A 1 96 ? 5.273 -16.469 -5.591 1.00 93.69 96 LEU A CA 1
ATOM 741 C C . LEU A 1 96 ? 4.595 -15.114 -5.347 1.00 93.69 96 LEU A C 1
ATOM 743 O O . LEU A 1 96 ? 3.674 -15.053 -4.540 1.00 93.69 96 LEU A O 1
ATOM 747 N N . THR A 1 97 ? 4.962 -14.054 -6.076 1.00 93.75 97 THR A N 1
ATOM 748 C CA . THR A 1 97 ? 4.336 -12.726 -5.931 1.00 93.75 97 THR A CA 1
ATOM 749 C C . THR A 1 97 ? 2.827 -12.782 -6.182 1.00 93.75 97 THR A C 1
ATOM 751 O O . THR A 1 97 ? 2.058 -12.219 -5.405 1.00 93.75 97 THR A O 1
ATOM 754 N N . LEU A 1 98 ? 2.388 -13.458 -7.250 1.00 95.12 98 LEU A N 1
ATOM 755 C CA . LEU A 1 98 ? 0.977 -13.500 -7.643 1.00 95.12 98 LEU A CA 1
ATOM 756 C C . LEU A 1 98 ? 0.142 -14.478 -6.805 1.00 95.12 98 LEU A C 1
ATOM 758 O O . LEU A 1 98 ? -1.072 -14.314 -6.737 1.00 95.12 98 LEU A O 1
ATOM 762 N N . THR A 1 99 ? 0.742 -15.469 -6.142 1.00 95.06 99 THR A N 1
ATOM 763 C CA . THR A 1 99 ? 0.009 -16.409 -5.265 1.00 95.06 99 THR A CA 1
ATOM 764 C C . THR A 1 99 ? 0.065 -16.033 -3.784 1.00 95.06 99 THR A C 1
ATOM 766 O O . THR A 1 99 ? -0.843 -16.397 -3.035 1.00 95.06 99 THR A O 1
ATOM 769 N N . LEU A 1 100 ? 1.062 -15.254 -3.351 1.00 93.19 100 LEU A N 1
ATOM 770 C CA . LEU A 1 100 ? 1.249 -14.856 -1.953 1.00 93.19 100 LEU A CA 1
ATOM 771 C C . LEU A 1 100 ? 0.002 -14.200 -1.327 1.00 93.19 100 LEU A C 1
ATOM 773 O O . LEU A 1 100 ? -0.373 -14.612 -0.226 1.00 93.19 100 LEU A O 1
ATOM 777 N N . PRO A 1 101 ? -0.706 -13.257 -1.986 1.00 93.75 101 PRO A N 1
ATOM 778 C CA . PRO A 1 101 ? -1.941 -12.712 -1.429 1.00 93.75 101 PRO A CA 1
ATOM 779 C C . PRO A 1 101 ? -3.019 -13.770 -1.172 1.00 93.75 101 PRO A C 1
ATOM 781 O O . PRO A 1 101 ? -3.674 -13.734 -0.132 1.00 93.75 101 PRO A O 1
ATOM 784 N N . LEU A 1 102 ? -3.177 -14.744 -2.074 1.00 92.88 102 LEU A N 1
ATOM 785 C CA . LEU A 1 102 ? -4.156 -15.827 -1.927 1.00 92.88 102 LEU A CA 1
ATOM 786 C C . LEU A 1 102 ? -3.791 -16.747 -0.764 1.00 92.88 102 LEU A C 1
ATOM 788 O O . LEU A 1 102 ? -4.659 -17.112 0.027 1.00 92.88 102 LEU A O 1
ATOM 792 N N . VAL A 1 103 ? -2.503 -17.072 -0.619 1.00 93.75 103 VAL A N 1
ATOM 793 C CA . VAL A 1 103 ? -1.995 -17.861 0.511 1.00 93.75 103 VAL A CA 1
ATOM 794 C C . VAL A 1 103 ? -2.284 -17.150 1.832 1.00 93.75 103 VAL A C 1
ATOM 796 O O . VAL A 1 103 ? -2.756 -17.784 2.774 1.00 93.75 103 VAL A O 1
ATOM 799 N N . LEU A 1 104 ? -2.071 -15.834 1.905 1.00 91.69 104 LEU A N 1
ATOM 800 C CA . LEU A 1 104 ? -2.367 -15.054 3.108 1.00 91.69 104 LEU A CA 1
ATOM 801 C C . LEU A 1 104 ? -3.869 -14.978 3.400 1.00 91.69 104 LEU A C 1
ATOM 803 O O . LEU A 1 104 ? -4.261 -15.108 4.560 1.00 91.69 104 LEU A O 1
ATOM 807 N N . VAL A 1 105 ? -4.716 -14.835 2.376 1.00 89.88 105 VAL A N 1
ATOM 808 C CA . VAL A 1 105 ? -6.178 -14.891 2.537 1.00 89.88 105 VAL A CA 1
ATOM 809 C C . VAL A 1 105 ? -6.606 -16.257 3.078 1.00 89.88 105 VAL A C 1
ATOM 811 O O . VAL A 1 105 ? -7.313 -16.312 4.085 1.00 89.88 105 VAL A O 1
ATOM 814 N N . LEU A 1 106 ? -6.121 -17.358 2.499 1.00 90.00 106 LEU A N 1
ATOM 815 C CA . LEU A 1 106 ? -6.415 -18.715 2.973 1.00 90.00 106 LEU A CA 1
ATOM 816 C C . LEU A 1 106 ? -5.932 -18.931 4.412 1.00 90.00 106 LEU A C 1
ATOM 818 O O . LEU A 1 106 ? -6.709 -19.361 5.265 1.00 90.00 106 LEU A O 1
ATOM 822 N N . ALA A 1 107 ? -4.685 -18.567 4.715 1.00 91.06 107 ALA A N 1
ATOM 823 C CA . ALA A 1 107 ? -4.117 -18.684 6.057 1.00 91.06 107 ALA A CA 1
ATOM 824 C C . ALA A 1 107 ? -4.920 -17.875 7.088 1.00 91.06 107 ALA A C 1
ATOM 826 O O . ALA A 1 107 ? -5.165 -18.338 8.202 1.00 91.06 107 ALA A O 1
ATOM 827 N N . SER A 1 108 ? -5.386 -16.685 6.709 1.00 88.31 108 SER A N 1
ATOM 828 C CA . SER A 1 108 ? -6.198 -15.825 7.567 1.00 88.31 108 SER A CA 1
ATOM 829 C C . SER A 1 108 ? -7.608 -16.377 7.822 1.00 88.31 108 SER A C 1
ATOM 831 O O . SER A 1 108 ? -8.107 -16.323 8.952 1.00 88.31 108 SER A O 1
ATOM 833 N N . ALA A 1 109 ? -8.233 -16.973 6.804 1.00 86.06 109 ALA A N 1
ATOM 834 C CA . ALA A 1 109 ? -9.525 -17.635 6.929 1.00 86.06 109 ALA A CA 1
ATOM 835 C C . ALA A 1 109 ? -9.413 -18.849 7.862 1.00 86.06 109 ALA A C 1
ATOM 837 O O . ALA A 1 109 ? -10.210 -18.988 8.791 1.00 86.06 109 ALA A O 1
ATOM 838 N N . VAL A 1 110 ? -8.364 -19.665 7.693 1.00 88.69 110 VAL A N 1
ATOM 839 C CA . VAL A 1 110 ? -8.059 -20.799 8.579 1.00 88.69 110 VAL A CA 1
ATOM 840 C C . VAL A 1 110 ? -7.795 -20.328 10.009 1.00 88.69 110 VAL A C 1
ATOM 842 O O . VAL A 1 110 ? -8.361 -20.886 10.947 1.00 88.69 110 VAL A O 1
ATOM 845 N N . ALA A 1 111 ? -7.004 -19.269 10.207 1.00 89.50 111 ALA A N 1
ATOM 846 C CA . ALA A 1 111 ? -6.719 -18.726 11.536 1.00 89.50 111 ALA A CA 1
ATOM 847 C C . ALA A 1 111 ? -7.985 -18.207 12.240 1.00 89.50 111 ALA A C 1
ATOM 849 O O . ALA A 1 111 ? -8.169 -18.414 13.442 1.00 89.50 111 ALA A O 1
ATOM 850 N N . SER A 1 112 ? -8.890 -17.584 11.486 1.00 86.31 112 SER A N 1
ATOM 851 C CA . SER A 1 112 ? -10.178 -17.101 11.982 1.00 86.31 112 SER A CA 1
ATOM 852 C C . SER A 1 112 ? -11.118 -18.252 12.347 1.00 86.31 112 SER A C 1
ATOM 854 O O . SER A 1 112 ? -11.708 -18.241 13.432 1.00 86.31 112 SER A O 1
ATOM 856 N N . ALA A 1 113 ? -11.204 -19.286 11.508 1.00 84.88 113 ALA A N 1
ATOM 857 C CA . ALA A 1 113 ? -11.971 -20.498 11.793 1.00 84.88 113 ALA A CA 1
ATOM 858 C C . ALA A 1 113 ? -11.417 -21.242 13.019 1.00 84.88 113 ALA A C 1
ATOM 860 O O . ALA A 1 113 ? -12.176 -21.618 13.913 1.00 84.88 113 ALA A O 1
ATOM 861 N N . TRP A 1 114 ? -10.090 -21.361 13.125 1.00 89.62 114 TRP A N 1
ATOM 862 C CA . TRP A 1 114 ? -9.408 -21.960 14.272 1.00 89.62 114 TRP A CA 1
ATOM 863 C C . TRP A 1 114 ? -9.675 -21.189 15.566 1.00 89.62 114 TRP A C 1
ATOM 865 O O . TRP A 1 114 ? -10.041 -21.778 16.585 1.00 89.62 114 TRP A O 1
ATOM 875 N N . LYS A 1 115 ? -9.560 -19.855 15.542 1.00 88.69 115 LYS A N 1
ATOM 876 C CA . LYS A 1 115 ? -9.842 -19.021 16.718 1.00 88.69 115 LYS A CA 1
ATOM 877 C C . LYS A 1 115 ? -11.302 -19.135 17.154 1.00 88.69 115 LYS A C 1
ATOM 879 O O . LYS A 1 115 ? -11.576 -19.199 18.351 1.00 88.69 115 LYS A O 1
ATOM 884 N N . THR A 1 116 ? -12.215 -19.192 16.189 1.00 84.50 116 THR A N 1
ATOM 885 C CA . THR A 1 116 ? -13.647 -19.405 16.427 1.00 84.50 116 THR A CA 1
ATOM 886 C C . THR A 1 116 ? -13.896 -20.770 17.072 1.00 84.50 116 THR A C 1
ATOM 888 O O . THR A 1 116 ? -14.562 -20.841 18.104 1.00 84.50 116 THR A O 1
ATOM 891 N N . TYR A 1 117 ? -13.288 -21.834 16.538 1.00 85.00 117 TYR A N 1
ATOM 892 C CA . TYR A 1 117 ? -13.367 -23.185 17.094 1.00 85.00 117 TYR A CA 1
ATOM 893 C C . TYR A 1 117 ? -12.882 -23.236 18.550 1.00 85.00 117 TYR A C 1
ATOM 895 O O . TYR A 1 117 ? -13.591 -23.748 19.415 1.00 85.00 117 TYR A O 1
ATOM 903 N N . LEU A 1 118 ? -11.723 -22.635 18.849 1.00 87.81 118 LEU A N 1
ATOM 904 C CA . LEU A 1 118 ? -11.187 -22.580 20.214 1.00 87.81 118 LEU A CA 1
ATOM 905 C C . LEU A 1 118 ? -12.132 -21.872 21.196 1.00 87.81 118 LEU A C 1
ATOM 907 O O . LEU A 1 118 ? -12.252 -22.303 22.339 1.00 87.81 118 LEU A O 1
ATOM 911 N N . LEU A 1 119 ? -12.810 -20.802 20.769 1.00 84.38 119 LEU A N 1
ATOM 912 C CA . LEU A 1 119 ? -13.735 -20.059 21.632 1.00 84.38 119 LEU A CA 1
ATOM 913 C C . LEU A 1 119 ? -15.051 -20.804 21.893 1.00 84.38 119 LEU A C 1
ATOM 915 O O . LEU A 1 119 ? -15.631 -20.616 22.967 1.00 84.38 119 LEU A O 1
ATOM 919 N N . LEU A 1 120 ? -15.506 -21.619 20.936 1.00 80.88 120 LEU A N 1
ATOM 920 C CA . LEU A 1 120 ? -16.766 -22.367 21.008 1.00 80.88 120 LEU A CA 1
ATOM 921 C C . LEU A 1 120 ? -16.630 -23.749 21.658 1.00 80.88 120 LEU A C 1
ATOM 923 O O . LEU A 1 120 ? -17.598 -24.225 22.258 1.00 80.88 120 LEU A O 1
ATOM 927 N N . ARG A 1 121 ? -15.445 -24.375 21.581 1.00 83.38 121 ARG A N 1
ATOM 928 C CA . ARG A 1 121 ? -15.166 -25.711 22.147 1.00 83.38 121 ARG A CA 1
ATOM 929 C C . ARG A 1 121 ? -15.503 -25.815 23.635 1.00 83.38 121 ARG A C 1
ATOM 931 O O . ARG A 1 121 ? -15.856 -26.888 24.101 1.00 83.38 121 ARG A O 1
ATOM 938 N N . GLU A 1 122 ? -15.401 -24.714 24.372 1.00 75.00 122 GLU A N 1
ATOM 939 C CA . GLU A 1 122 ? -15.702 -24.684 25.807 1.00 75.00 122 GLU A CA 1
ATOM 940 C C . GLU A 1 122 ? -17.202 -24.590 26.138 1.00 75.00 122 GLU A C 1
ATOM 942 O O . GLU A 1 122 ? -17.560 -24.795 27.293 1.00 75.00 122 GLU A O 1
ATOM 947 N N . GLN A 1 123 ? -18.081 -24.258 25.181 1.00 69.06 123 GLN A N 1
ATOM 948 C CA . GLN A 1 123 ? -19.507 -24.003 25.459 1.00 69.06 123 GLN A CA 1
ATOM 949 C C . GLN A 1 123 ? -20.482 -24.934 24.735 1.00 69.06 123 GLN A C 1
ATOM 951 O O . GLN A 1 123 ? -21.607 -25.098 25.199 1.00 69.06 123 GLN A O 1
ATOM 956 N N . THR A 1 124 ? -20.098 -25.520 23.600 1.00 68.06 124 THR A N 1
ATOM 957 C CA . THR A 1 124 ? -21.030 -26.248 22.719 1.00 68.06 124 THR A CA 1
ATOM 958 C C . THR A 1 124 ? -20.479 -27.614 22.317 1.00 68.06 124 THR A C 1
ATOM 960 O O . THR A 1 124 ? -19.272 -27.856 22.366 1.00 68.06 124 THR A O 1
ATOM 963 N N . GLY A 1 125 ? -21.370 -28.535 21.938 1.00 72.38 125 GLY A N 1
ATOM 964 C CA . GLY A 1 125 ? -20.989 -29.876 21.492 1.00 72.38 125 GLY A CA 1
ATOM 965 C C . GLY A 1 125 ? -20.158 -29.850 20.203 1.00 72.38 125 GLY A C 1
ATOM 966 O O . GLY A 1 125 ? -20.363 -28.999 19.338 1.00 72.38 125 GLY A O 1
ATOM 967 N N . ALA A 1 126 ? -19.249 -30.819 20.047 1.00 70.94 126 ALA A N 1
ATOM 968 C CA . ALA A 1 126 ? -18.259 -30.870 18.961 1.00 70.94 126 ALA A CA 1
ATOM 969 C C . ALA A 1 126 ? -18.845 -30.768 17.535 1.00 70.94 126 ALA A C 1
ATOM 971 O O . ALA A 1 126 ? -18.188 -30.265 16.630 1.00 70.94 126 ALA A O 1
ATOM 972 N N . HIS A 1 127 ? -20.085 -31.215 17.322 1.00 72.12 127 HIS A N 1
ATOM 973 C CA . HIS A 1 127 ? -20.735 -31.143 16.013 1.00 72.12 127 HIS A CA 1
ATOM 974 C C . HIS A 1 127 ? -21.215 -29.720 15.659 1.00 72.12 127 HIS A C 1
ATOM 976 O O . HIS A 1 127 ? -21.141 -29.307 14.503 1.00 72.12 127 HIS A O 1
ATOM 982 N N . GLN A 1 128 ? -21.692 -28.947 16.641 1.00 75.50 128 GLN A N 1
ATOM 983 C CA . GLN A 1 128 ? -22.146 -27.566 16.419 1.00 75.50 128 GLN A CA 1
ATOM 984 C C . GLN A 1 128 ? -20.958 -26.612 16.230 1.00 75.50 128 GLN A C 1
ATOM 986 O O . GLN A 1 128 ? -21.026 -25.694 15.413 1.00 75.50 128 GLN A O 1
ATOM 991 N N . THR A 1 129 ? -19.839 -26.865 16.920 1.00 74.81 129 THR A N 1
ATOM 992 C CA . THR A 1 129 ? -18.613 -26.059 16.790 1.00 74.81 129 THR A CA 1
ATOM 993 C C . THR A 1 129 ? -17.971 -26.173 15.412 1.00 74.81 129 THR A C 1
ATOM 995 O O . THR A 1 129 ? -17.527 -25.164 14.864 1.00 74.81 129 THR A O 1
ATOM 998 N N . LEU A 1 130 ? -17.934 -27.385 14.849 1.00 76.25 130 LEU A N 1
ATOM 999 C CA . LEU A 1 130 ? -17.393 -27.664 13.516 1.00 76.25 130 LEU A CA 1
ATOM 1000 C C . LEU A 1 130 ? -18.240 -27.046 12.400 1.00 76.25 130 LEU A C 1
ATOM 1002 O O . LEU A 1 130 ? -17.688 -26.465 11.469 1.00 76.25 130 LEU A O 1
ATOM 1006 N N . ALA A 1 131 ? -19.569 -27.123 12.505 1.00 76.12 131 ALA A N 1
ATOM 1007 C CA . ALA A 1 131 ? -20.464 -26.524 11.516 1.00 76.12 131 ALA A CA 1
ATOM 1008 C C . ALA A 1 131 ? -20.290 -24.995 11.444 1.00 76.12 131 ALA A C 1
ATOM 1010 O O . ALA A 1 131 ? -20.141 -24.435 10.359 1.00 76.12 131 ALA A O 1
ATOM 1011 N N . PHE A 1 132 ? -20.222 -24.324 12.598 1.00 75.25 132 PHE A N 1
ATOM 1012 C CA . PHE A 1 132 ? -20.070 -22.869 12.652 1.00 75.25 132 PHE A CA 1
ATOM 1013 C C . PHE A 1 132 ? -18.686 -22.390 12.185 1.00 75.25 132 PHE A C 1
ATOM 1015 O O . PHE A 1 132 ? -18.576 -21.385 11.481 1.00 75.25 132 PHE A O 1
ATOM 1022 N N . SER A 1 133 ? -17.604 -23.093 12.543 1.00 75.25 133 SER A N 1
ATOM 1023 C CA . SER A 1 133 ? -16.261 -22.728 12.069 1.00 75.25 133 SER A CA 1
ATOM 1024 C C . SER A 1 133 ? -16.111 -22.923 10.555 1.00 75.25 133 SER A C 1
ATOM 1026 O O . SER A 1 133 ? -15.463 -22.101 9.902 1.00 75.25 133 SER A O 1
ATOM 1028 N N . ALA A 1 134 ? -16.758 -23.948 9.988 1.00 77.69 134 ALA A N 1
ATOM 1029 C CA . ALA A 1 134 ? -16.837 -24.156 8.546 1.00 77.69 134 ALA A CA 1
ATOM 1030 C C . ALA A 1 134 ? -17.630 -23.041 7.841 1.00 77.69 134 ALA A C 1
ATOM 1032 O O . ALA A 1 134 ? -17.209 -22.568 6.788 1.00 77.69 134 ALA A O 1
ATOM 1033 N N . GLU A 1 135 ? -18.724 -22.561 8.436 1.00 77.56 135 GLU A N 1
ATOM 1034 C CA . GLU A 1 135 ? -19.524 -21.456 7.894 1.00 77.56 135 GLU A CA 1
ATOM 1035 C C . GLU A 1 135 ? -18.743 -20.126 7.871 1.00 77.56 135 GLU A C 1
ATOM 1037 O O . GLU A 1 135 ? -18.779 -19.395 6.878 1.00 77.56 135 GLU A O 1
ATOM 1042 N N . VAL A 1 136 ? -17.955 -19.835 8.916 1.00 72.94 136 VAL A N 1
ATOM 1043 C CA . VAL A 1 136 ? -17.048 -18.668 8.947 1.00 72.94 136 VAL A CA 1
ATOM 1044 C C . VAL A 1 136 ? -15.990 -18.755 7.844 1.00 72.94 136 VAL A C 1
ATOM 1046 O O . VAL A 1 136 ? -15.731 -17.759 7.164 1.00 72.94 136 VAL A O 1
ATOM 1049 N N . LEU A 1 137 ? -15.399 -19.936 7.644 1.00 78.88 137 LEU A N 1
ATOM 1050 C CA . LEU A 1 137 ? -14.422 -20.175 6.580 1.00 78.88 137 LEU A CA 1
ATOM 1051 C C . LEU A 1 137 ? -15.057 -20.005 5.191 1.00 78.88 137 LEU A C 1
ATOM 1053 O O . LEU A 1 137 ? -14.505 -19.302 4.344 1.00 78.88 137 LEU A O 1
ATOM 1057 N N . TRP A 1 138 ? -16.240 -20.588 4.979 1.00 76.44 138 TRP A N 1
ATOM 1058 C CA . TRP A 1 138 ? -16.976 -20.487 3.722 1.00 76.44 138 TRP A CA 1
ATOM 1059 C C . TRP A 1 138 ? -17.340 -19.040 3.390 1.00 76.44 138 TRP A C 1
ATOM 1061 O O . TRP A 1 138 ? -17.064 -18.580 2.286 1.00 76.44 138 TRP A O 1
ATOM 1071 N N . HIS A 1 139 ? -17.888 -18.278 4.339 1.00 74.81 139 HIS A N 1
ATOM 1072 C CA . HIS A 1 139 ? -18.251 -16.881 4.089 1.00 74.81 139 HIS A CA 1
ATOM 1073 C C . HIS A 1 139 ? -17.046 -15.969 3.851 1.00 74.81 139 HIS A C 1
ATOM 1075 O O . HIS A 1 139 ? -17.148 -15.060 3.024 1.00 74.81 139 HIS A O 1
ATOM 1081 N N . GLY A 1 140 ? -15.921 -16.213 4.529 1.00 70.44 140 GLY A N 1
ATOM 1082 C CA . GLY A 1 140 ? -14.680 -15.474 4.292 1.00 70.44 140 GLY A CA 1
ATOM 1083 C C . GLY A 1 140 ? -14.144 -15.654 2.867 1.00 70.44 140 GLY A C 1
ATOM 1084 O O . GLY A 1 140 ? -13.625 -14.700 2.292 1.00 70.44 140 GLY A O 1
ATOM 1085 N N . LEU A 1 141 ? -14.315 -16.846 2.284 1.00 74.38 141 LEU A N 1
ATOM 1086 C CA . LEU A 1 141 ? -13.823 -17.181 0.943 1.00 74.38 141 LEU A CA 1
ATOM 1087 C C . LEU A 1 141 ? -14.839 -16.884 -0.170 1.00 74.38 141 LEU A C 1
ATOM 1089 O O . LEU A 1 141 ? -14.478 -16.302 -1.189 1.00 74.38 141 LEU A O 1
ATOM 1093 N N . ALA A 1 142 ? -16.107 -17.261 0.010 1.00 74.06 142 ALA A N 1
ATOM 1094 C CA . ALA A 1 142 ? -17.129 -17.189 -1.036 1.00 74.06 142 ALA A CA 1
ATOM 1095 C C . ALA A 1 142 ? -17.723 -15.781 -1.215 1.00 74.06 142 ALA A C 1
ATOM 1097 O O . ALA A 1 142 ? -18.137 -15.417 -2.317 1.00 74.06 142 ALA A O 1
ATOM 1098 N N . HIS A 1 143 ? -17.782 -14.973 -0.149 1.00 72.75 143 HIS A N 1
ATOM 1099 C CA . HIS A 1 143 ? -18.432 -13.658 -0.180 1.00 72.75 143 HIS A CA 1
ATOM 1100 C C . HIS A 1 143 ? -17.613 -12.564 0.529 1.00 72.75 143 HIS A C 1
ATOM 1102 O O . HIS A 1 143 ? -18.116 -11.925 1.461 1.00 72.75 143 HIS A O 1
ATOM 1108 N N . PRO A 1 144 ? -16.383 -12.269 0.067 1.00 68.94 144 PRO A N 1
ATOM 1109 C CA . PRO A 1 144 ? -15.481 -11.330 0.734 1.00 68.94 144 PRO A CA 1
ATOM 1110 C C . PRO A 1 144 ? -16.069 -9.915 0.846 1.00 68.94 144 PRO A C 1
ATOM 1112 O O . PRO A 1 144 ? -15.974 -9.292 1.898 1.00 68.94 144 PRO A O 1
ATOM 1115 N N . ALA A 1 145 ? -16.767 -9.419 -0.183 1.00 65.62 145 ALA A N 1
ATOM 1116 C CA . ALA A 1 145 ? -17.403 -8.098 -0.141 1.00 65.62 145 ALA A CA 1
ATOM 1117 C C . ALA A 1 145 ? -18.506 -8.004 0.932 1.00 65.62 145 ALA A C 1
ATOM 1119 O O . ALA A 1 145 ? -18.575 -7.023 1.676 1.00 65.62 145 ALA A O 1
ATOM 1120 N N . GLN A 1 146 ? -19.340 -9.045 1.064 1.00 67.94 146 GLN A N 1
ATOM 1121 C CA . GLN A 1 146 ? -20.341 -9.100 2.133 1.00 67.94 146 GLN A CA 1
ATOM 1122 C C . GLN A 1 146 ? -19.684 -9.289 3.498 1.00 67.94 146 GLN A C 1
ATOM 1124 O O . GLN A 1 146 ? -20.176 -8.734 4.467 1.00 67.94 146 GLN A O 1
ATOM 1129 N N . PHE A 1 147 ? -18.579 -10.025 3.594 1.00 69.81 147 PHE A N 1
ATOM 1130 C CA . PHE A 1 147 ? -17.844 -10.212 4.844 1.00 69.81 147 PHE A CA 1
ATOM 1131 C C . PHE A 1 147 ? -17.196 -8.909 5.344 1.00 69.81 147 PHE A C 1
ATOM 1133 O O . PHE A 1 147 ? -17.221 -8.617 6.542 1.00 69.81 147 PHE A O 1
ATOM 1140 N N . LEU A 1 148 ? -16.668 -8.095 4.422 1.00 62.66 148 LEU A N 1
ATOM 1141 C CA . LEU A 1 148 ? -16.094 -6.778 4.708 1.00 62.66 148 LEU A CA 1
ATOM 1142 C C . LEU A 1 148 ? -17.152 -5.800 5.232 1.00 62.66 148 LEU A C 1
ATOM 1144 O O . LEU A 1 148 ? -16.930 -5.150 6.255 1.00 62.66 148 LEU A O 1
ATOM 1148 N N . LEU A 1 149 ? -18.302 -5.731 4.556 1.00 61.19 149 LEU A N 1
ATOM 1149 C CA . LEU A 1 149 ? -19.372 -4.766 4.837 1.00 61.19 149 LEU A CA 1
ATOM 1150 C C . LEU A 1 149 ? -20.372 -5.219 5.903 1.00 61.19 149 LEU A C 1
ATOM 1152 O O . LEU A 1 149 ? -20.953 -4.392 6.603 1.00 61.19 149 LEU A O 1
ATOM 1156 N N . CYS A 1 150 ? -20.620 -6.520 6.003 1.00 56.88 150 CYS A N 1
ATOM 1157 C CA . CYS A 1 150 ? -21.662 -7.091 6.836 1.00 56.88 150 CYS A CA 1
ATOM 1158 C C . CYS A 1 150 ? -21.019 -7.893 7.964 1.00 56.88 150 CYS A C 1
ATOM 1160 O O . CYS A 1 150 ? -20.314 -8.879 7.749 1.00 56.88 150 CYS A O 1
ATOM 1162 N N . GLY A 1 151 ? -21.319 -7.507 9.200 1.00 55.12 151 GLY A N 1
ATOM 1163 C CA . GLY A 1 151 ? -20.997 -8.301 10.376 1.00 55.12 151 GLY A CA 1
ATOM 1164 C C . GLY A 1 151 ? -21.843 -9.573 10.464 1.00 55.12 151 GLY A C 1
ATOM 1165 O O . GLY A 1 151 ? -22.338 -9.861 11.535 1.00 55.12 151 GLY A O 1
ATOM 1166 N N . LYS A 1 152 ? -22.056 -10.375 9.414 1.00 53.72 152 LYS A N 1
ATOM 1167 C CA . LYS A 1 152 ? -22.854 -11.617 9.555 1.00 53.72 152 LYS A CA 1
ATOM 1168 C C . LYS A 1 152 ? -22.266 -12.577 10.599 1.00 53.72 152 LYS A C 1
ATOM 1170 O O . LYS A 1 152 ? -23.011 -13.227 11.325 1.00 53.72 152 LYS A O 1
ATOM 1175 N N . VAL A 1 153 ? -20.939 -12.564 10.774 1.00 55.19 153 VAL A N 1
ATOM 1176 C CA . VAL A 1 153 ? -20.250 -13.223 11.904 1.00 55.19 153 VAL A CA 1
ATOM 1177 C C . VAL A 1 153 ? -20.750 -12.700 13.259 1.00 55.19 153 VAL A C 1
ATOM 1179 O O . VAL A 1 153 ? -20.888 -13.461 14.213 1.00 55.19 153 VAL A O 1
ATOM 1182 N N . HIS A 1 154 ? -21.058 -11.404 13.349 1.00 55.28 154 HIS A N 1
ATOM 1183 C CA . HIS A 1 154 ? -21.670 -10.783 14.519 1.00 55.28 154 HIS A CA 1
ATOM 1184 C C . HIS A 1 154 ? -23.053 -11.382 14.781 1.00 55.28 154 HIS A C 1
ATOM 1186 O O . HIS A 1 154 ? -23.326 -11.709 15.933 1.00 55.28 154 HIS A O 1
ATOM 1192 N N . ASP A 1 155 ? -23.908 -11.551 13.771 1.00 58.69 155 ASP A N 1
ATOM 1193 C CA . ASP A 1 155 ? -25.281 -12.034 13.969 1.00 58.69 155 ASP A CA 1
ATOM 1194 C C . ASP A 1 155 ? -25.354 -13.535 14.260 1.00 58.69 155 ASP A C 1
ATOM 1196 O O . ASP A 1 155 ? -26.017 -13.920 15.220 1.00 58.69 155 ASP A O 1
ATOM 1200 N N . CYS A 1 156 ? -24.590 -14.368 13.550 1.00 52.38 156 CYS A N 1
ATOM 1201 C CA . CYS A 1 156 ? -24.549 -15.807 13.826 1.00 52.38 156 CYS A CA 1
ATOM 1202 C C . CYS A 1 156 ? -23.840 -16.097 15.171 1.00 52.38 156 CYS A C 1
ATOM 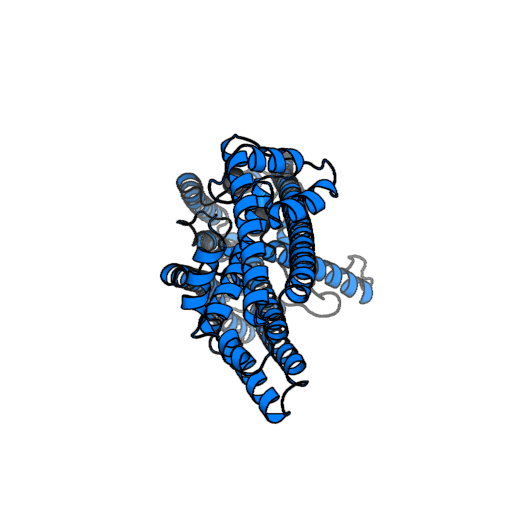1204 O O . CYS A 1 156 ? -24.316 -16.878 15.994 1.00 52.38 156 CYS A O 1
ATOM 1206 N N . GLY A 1 157 ? -22.766 -15.360 15.486 1.00 56.44 157 GLY A N 1
ATOM 1207 C CA . GLY A 1 157 ? -22.095 -15.438 16.788 1.00 56.44 157 GLY A CA 1
ATOM 1208 C C . GLY A 1 157 ? -22.926 -14.896 17.959 1.00 56.44 157 GLY A C 1
ATOM 1209 O O . GLY A 1 157 ? -22.644 -15.242 19.106 1.00 56.44 157 GLY A O 1
ATOM 1210 N N . ARG A 1 158 ? -23.957 -14.072 17.703 1.00 60.00 158 ARG A N 1
ATOM 1211 C CA . ARG A 1 158 ? -24.859 -13.527 18.738 1.00 60.00 158 ARG A CA 1
ATOM 1212 C C . ARG A 1 158 ? -25.609 -14.634 19.476 1.00 60.00 158 ARG A C 1
ATOM 1214 O O . ARG A 1 158 ? -25.870 -14.488 20.663 1.00 60.00 158 ARG A O 1
ATOM 1221 N N . LEU A 1 159 ? -25.948 -15.707 18.764 1.00 60.38 159 LEU A N 1
ATOM 1222 C CA . LEU A 1 159 ? -26.749 -16.810 19.290 1.00 60.38 159 LEU A CA 1
ATOM 1223 C C . LEU A 1 159 ? -25.929 -17.790 20.138 1.00 60.38 159 LEU A C 1
ATOM 1225 O O . LEU A 1 159 ? -26.503 -18.472 20.978 1.00 60.38 159 LEU A O 1
ATOM 1229 N N . MET A 1 160 ? -24.606 -17.858 19.943 1.00 66.31 160 MET A N 1
ATOM 1230 C CA . MET A 1 160 ? -23.776 -18.910 20.549 1.00 66.31 160 MET A CA 1
ATOM 1231 C C . MET A 1 160 ? -22.684 -18.4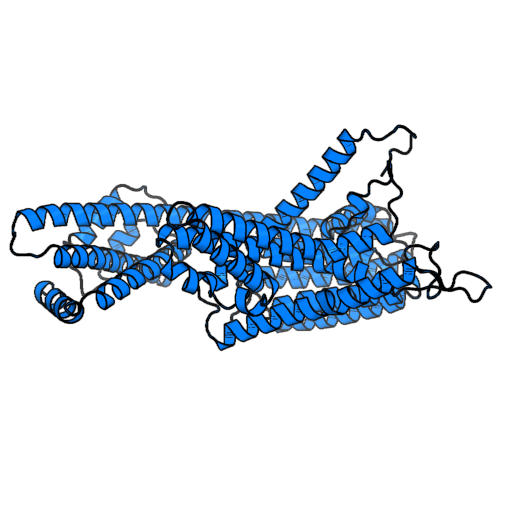16 21.505 1.00 66.31 160 MET A C 1
ATOM 1233 O O . MET A 1 160 ? -22.197 -19.206 22.307 1.00 66.31 160 MET A O 1
ATOM 1237 N N . LEU A 1 161 ? -22.267 -17.145 21.440 1.00 72.44 161 LEU A N 1
ATOM 1238 C CA . LEU A 1 161 ? -21.137 -16.636 22.227 1.00 72.44 161 LEU A CA 1
ATOM 1239 C C . LEU A 1 161 ? -21.557 -15.591 23.261 1.00 72.44 161 LEU A C 1
ATOM 1241 O O . LEU A 1 161 ? -22.252 -14.622 22.955 1.00 72.44 161 LEU A O 1
ATOM 1245 N N . ASN A 1 162 ? -20.985 -15.707 24.463 1.00 79.94 162 ASN A N 1
ATOM 1246 C CA . ASN A 1 162 ? -21.018 -14.633 25.456 1.00 79.94 162 ASN A CA 1
ATOM 1247 C C . ASN A 1 162 ? -20.455 -13.327 24.869 1.00 79.94 162 ASN A C 1
ATOM 1249 O O . ASN A 1 162 ? -19.466 -13.328 24.126 1.00 79.94 162 ASN A O 1
ATOM 1253 N N . HIS A 1 163 ? -21.034 -12.200 25.284 1.00 77.94 163 HIS A N 1
ATOM 1254 C CA . HIS A 1 163 ? -20.712 -10.860 24.788 1.00 77.94 163 HIS A CA 1
ATOM 1255 C C . HIS A 1 163 ? -19.198 -10.544 24.765 1.00 77.94 163 HIS A C 1
ATOM 1257 O O . HIS A 1 163 ? -18.682 -10.048 23.762 1.00 77.94 163 HIS A O 1
ATOM 1263 N N . ASP A 1 164 ? -18.450 -10.915 25.809 1.00 80.06 164 ASP A N 1
ATOM 1264 C CA . ASP A 1 164 ? -17.007 -10.633 25.894 1.00 80.06 164 ASP A CA 1
ATOM 1265 C C . ASP A 1 164 ? -16.151 -11.517 24.976 1.00 80.06 164 ASP A C 1
ATOM 1267 O O . ASP A 1 164 ? -15.097 -11.099 24.489 1.00 80.06 164 ASP A O 1
ATOM 1271 N N . ARG A 1 165 ? -16.571 -12.763 24.720 1.00 82.44 165 ARG A N 1
ATOM 1272 C CA . ARG A 1 165 ? -15.898 -13.639 23.742 1.00 82.44 165 ARG A CA 1
ATOM 1273 C C . ARG A 1 165 ? -16.175 -13.154 22.323 1.00 82.44 165 ARG A C 1
ATOM 1275 O O . ARG A 1 165 ? -15.247 -13.078 21.521 1.00 82.44 165 ARG A O 1
ATOM 1282 N N . ARG A 1 166 ? -17.413 -12.738 22.049 1.00 79.88 166 ARG A N 1
ATOM 1283 C CA . ARG A 1 166 ? -17.830 -12.155 20.768 1.00 79.88 166 ARG A CA 1
ATOM 1284 C C . ARG A 1 166 ? -17.035 -10.895 20.429 1.00 79.88 166 ARG A C 1
ATOM 1286 O O . ARG A 1 166 ? -16.470 -10.827 19.344 1.00 79.88 166 ARG A O 1
ATOM 1293 N N . LYS A 1 167 ? -16.906 -9.945 21.365 1.00 81.69 167 LYS A N 1
ATOM 1294 C CA . LYS A 1 167 ? -16.083 -8.735 21.165 1.00 81.69 167 LYS A CA 1
ATOM 1295 C C . LYS A 1 167 ? -14.625 -9.071 20.831 1.00 81.69 167 LYS A C 1
ATOM 1297 O O . LYS A 1 167 ? -14.056 -8.475 19.920 1.00 81.69 167 LYS A O 1
ATOM 1302 N N . ARG A 1 168 ? -14.036 -10.058 21.520 1.00 84.44 168 ARG A N 1
ATOM 1303 C CA . ARG A 1 168 ? -12.665 -10.526 21.243 1.00 84.44 168 ARG A CA 1
ATOM 1304 C C . ARG A 1 168 ? -12.524 -11.157 19.858 1.00 84.44 168 ARG A C 1
ATOM 1306 O O . ARG A 1 168 ? -11.541 -10.879 19.179 1.00 84.44 168 ARG A O 1
ATOM 1313 N N . LEU A 1 169 ? -13.486 -11.980 19.438 1.00 83.94 169 LEU A N 1
ATOM 1314 C CA . LEU A 1 169 ? -13.467 -12.614 18.118 1.00 83.94 169 LEU A CA 1
ATOM 1315 C C . LEU A 1 169 ? -13.612 -11.586 16.992 1.00 83.94 169 LEU A C 1
ATOM 1317 O O . LEU A 1 169 ? -12.816 -11.597 16.060 1.00 83.94 169 LEU A O 1
ATOM 1321 N N . VAL A 1 170 ? -14.585 -10.677 17.104 1.00 82.75 170 VAL A N 1
ATOM 1322 C CA . VAL A 1 170 ? -14.813 -9.621 16.105 1.00 82.75 170 VAL A CA 1
ATOM 1323 C C . VAL A 1 170 ? -13.574 -8.740 15.978 1.00 82.75 170 VAL A C 1
ATOM 1325 O O . VAL A 1 170 ? -13.053 -8.597 14.882 1.00 82.75 170 VAL A O 1
ATOM 1328 N N . SER A 1 171 ? -13.013 -8.262 17.093 1.00 86.19 171 SER A N 1
ATOM 1329 C CA . SER A 1 171 ? -11.783 -7.460 17.061 1.00 86.19 171 SER A CA 1
ATOM 1330 C C . SER A 1 171 ? -10.590 -8.217 16.460 1.00 86.19 171 SER A C 1
ATOM 1332 O O . SER A 1 171 ? -9.787 -7.628 15.740 1.00 86.19 171 SER A O 1
ATOM 1334 N N . TYR A 1 172 ? -10.463 -9.524 16.715 1.00 87.69 172 TYR A N 1
ATOM 1335 C CA . TYR A 1 172 ? -9.414 -10.345 16.104 1.00 87.69 172 TYR A CA 1
ATOM 1336 C C . TYR A 1 172 ? -9.564 -10.424 14.579 1.00 87.69 172 TYR A C 1
ATOM 1338 O O . TYR A 1 172 ? -8.594 -10.176 13.863 1.00 87.69 172 TYR A O 1
ATOM 1346 N N . ILE A 1 173 ? -10.772 -10.722 14.092 1.00 85.81 173 ILE A N 1
ATOM 1347 C CA . ILE A 1 173 ? -11.075 -10.799 12.657 1.00 85.81 173 ILE A CA 1
ATOM 1348 C C . ILE A 1 173 ? -10.884 -9.430 11.996 1.00 85.81 173 ILE A C 1
ATOM 1350 O O . ILE A 1 173 ? -10.251 -9.347 10.949 1.00 85.81 173 ILE A O 1
ATOM 1354 N N . ASP A 1 174 ? -11.362 -8.352 12.618 1.00 87.00 174 ASP A N 1
ATOM 1355 C CA . ASP A 1 174 ? -11.240 -6.991 12.088 1.00 87.00 174 ASP A CA 1
ATOM 1356 C C . ASP A 1 174 ? -9.769 -6.591 11.901 1.00 87.00 174 ASP A C 1
ATOM 1358 O O . ASP A 1 174 ? -9.384 -6.093 10.843 1.00 87.00 174 ASP A O 1
ATOM 1362 N N . ASN A 1 175 ? -8.928 -6.886 12.898 1.00 88.31 175 ASN A N 1
ATOM 1363 C CA . ASN A 1 175 ? -7.486 -6.645 12.832 1.00 88.31 175 ASN A CA 1
ATOM 1364 C C . ASN A 1 175 ? -6.803 -7.480 11.742 1.00 88.31 175 ASN A C 1
ATOM 1366 O O . ASN A 1 175 ? -5.866 -7.010 11.098 1.00 88.31 175 ASN A O 1
ATOM 1370 N N . LEU A 1 176 ? -7.237 -8.725 11.552 1.00 89.94 176 LEU A N 1
ATOM 1371 C CA . LEU A 1 176 ? -6.709 -9.612 10.520 1.00 89.94 176 LEU A CA 1
ATOM 1372 C C . LEU A 1 176 ? -7.052 -9.080 9.122 1.00 89.94 176 LEU A C 1
ATOM 1374 O O . LEU A 1 176 ? -6.166 -8.943 8.284 1.00 89.94 176 LEU A O 1
ATOM 1378 N N . VAL A 1 177 ? -8.316 -8.713 8.907 1.00 89.44 177 VAL A N 1
ATOM 1379 C CA . VAL A 1 177 ? -8.815 -8.122 7.660 1.00 89.44 177 VAL A CA 1
ATOM 1380 C C . VAL A 1 177 ? -8.082 -6.821 7.335 1.00 89.44 177 VAL A C 1
ATOM 1382 O O . VAL A 1 177 ? -7.597 -6.671 6.216 1.00 89.44 177 VAL A O 1
ATOM 1385 N N . SER A 1 178 ? -7.943 -5.915 8.308 1.00 90.88 178 SER A N 1
ATOM 1386 C CA . SER A 1 178 ? -7.213 -4.652 8.132 1.00 90.88 178 SER A CA 1
ATOM 1387 C C . SER A 1 178 ? -5.760 -4.894 7.698 1.00 90.88 178 SER A C 1
ATOM 1389 O O . SER A 1 178 ? -5.303 -4.327 6.708 1.00 90.88 178 SER A O 1
ATOM 1391 N N . LYS A 1 179 ? -5.052 -5.831 8.347 1.00 91.25 179 LYS A N 1
ATOM 1392 C CA . LYS A 1 179 ? -3.669 -6.193 7.982 1.00 91.25 179 LYS A CA 1
ATOM 1393 C C . LYS A 1 179 ? -3.543 -6.813 6.590 1.00 91.25 179 LYS A C 1
ATOM 1395 O O . LYS A 1 179 ? -2.540 -6.562 5.925 1.00 91.25 179 LYS A O 1
ATOM 1400 N N . LEU A 1 180 ? -4.512 -7.621 6.158 1.00 92.75 180 LEU A N 1
ATOM 1401 C CA . LEU A 1 180 ? -4.524 -8.216 4.815 1.00 92.75 180 LEU A CA 1
ATOM 1402 C C . LEU A 1 180 ? -4.797 -7.171 3.738 1.00 92.75 180 LEU A C 1
ATOM 1404 O O . LEU A 1 180 ? -4.103 -7.150 2.727 1.00 92.75 180 LEU A O 1
ATOM 1408 N N . LEU A 1 181 ? -5.786 -6.300 3.953 1.00 93.38 181 LEU A N 1
ATOM 1409 C CA . LEU A 1 181 ? -6.090 -5.209 3.028 1.00 93.38 181 LEU A CA 1
ATOM 1410 C C . LEU A 1 181 ? -4.915 -4.237 2.927 1.00 93.38 181 LEU A C 1
ATOM 1412 O O . LEU A 1 181 ? -4.529 -3.867 1.823 1.00 93.38 181 LEU A O 1
ATOM 1416 N N . SER A 1 182 ? -4.306 -3.883 4.060 1.00 94.12 182 SER A N 1
ATOM 1417 C CA . SER A 1 182 ? -3.078 -3.088 4.097 1.00 94.12 182 SER A CA 1
ATOM 1418 C C . SER A 1 182 ? -1.966 -3.773 3.300 1.00 94.12 182 SER A C 1
ATOM 1420 O O . SER A 1 182 ? -1.357 -3.148 2.437 1.00 94.12 182 SER A O 1
ATOM 1422 N N . PHE A 1 183 ? -1.764 -5.083 3.489 1.00 94.56 183 PHE A N 1
ATOM 1423 C CA . PHE A 1 183 ? -0.744 -5.825 2.748 1.00 94.56 183 PHE A CA 1
ATOM 1424 C C . PHE A 1 183 ? -1.003 -5.790 1.238 1.00 94.56 183 PHE A C 1
ATOM 1426 O O . PHE A 1 183 ? -0.077 -5.536 0.473 1.00 94.56 183 PHE A O 1
ATOM 1433 N N . LEU A 1 184 ? -2.257 -5.983 0.811 1.00 94.69 184 LEU A N 1
ATOM 1434 C CA . LEU A 1 184 ? -2.670 -5.895 -0.592 1.00 94.69 184 LEU A CA 1
ATOM 1435 C C . LEU A 1 184 ? -2.374 -4.519 -1.199 1.00 94.69 184 LEU A C 1
ATOM 1437 O O . LEU A 1 184 ? -1.831 -4.446 -2.299 1.00 94.69 184 LEU A O 1
ATOM 1441 N N . VAL A 1 185 ? -2.702 -3.437 -0.488 1.00 94.56 185 VAL A N 1
ATOM 1442 C CA . VAL A 1 185 ? -2.446 -2.057 -0.937 1.00 94.56 185 VAL A CA 1
ATOM 1443 C C . VAL A 1 185 ? -0.948 -1.767 -1.012 1.00 94.56 185 VAL A C 1
ATOM 1445 O O . VAL A 1 185 ? -0.494 -1.111 -1.953 1.00 94.56 185 VAL A O 1
ATOM 1448 N N . VAL A 1 186 ? -0.168 -2.272 -0.058 1.00 93.81 186 VAL A N 1
ATOM 1449 C CA . VAL A 1 186 ? 1.282 -2.074 -0.001 1.00 93.81 186 VAL A CA 1
ATOM 1450 C C . VAL A 1 186 ? 1.999 -2.870 -1.102 1.00 93.81 186 VAL A C 1
ATOM 1452 O O . VAL A 1 186 ? 2.865 -2.317 -1.776 1.00 93.81 186 VAL A O 1
ATOM 1455 N N . VAL A 1 187 ? 1.624 -4.129 -1.353 1.00 94.69 187 VAL A N 1
ATOM 1456 C CA . VAL A 1 187 ? 2.251 -4.983 -2.386 1.00 94.69 187 VAL A CA 1
ATOM 1457 C C . VAL A 1 187 ? 1.725 -4.708 -3.806 1.00 94.69 187 VAL A C 1
ATOM 1459 O O . VAL A 1 187 ? 2.256 -5.231 -4.787 1.00 94.69 187 VAL A O 1
ATOM 1462 N N . TYR A 1 188 ? 0.703 -3.857 -3.944 1.00 95.88 188 TYR A N 1
ATOM 1463 C CA . TYR A 1 188 ? 0.008 -3.572 -5.202 1.00 95.88 188 TYR A CA 1
ATOM 1464 C C . TYR A 1 188 ? 0.933 -3.195 -6.370 1.00 95.88 188 TYR A C 1
ATOM 1466 O O . TYR A 1 188 ? 0.739 -3.676 -7.487 1.00 95.88 188 TYR A O 1
ATOM 1474 N N . ASN A 1 189 ? 1.960 -2.369 -6.133 1.00 94.56 189 ASN A N 1
ATOM 1475 C CA . ASN A 1 189 ? 2.895 -1.965 -7.191 1.00 94.56 189 ASN A CA 1
ATOM 1476 C C . ASN A 1 189 ? 3.686 -3.169 -7.737 1.00 94.56 189 ASN A C 1
ATOM 1478 O O . ASN A 1 189 ? 3.822 -3.321 -8.952 1.00 94.56 189 ASN A O 1
ATOM 1482 N N . ASN A 1 190 ? 4.132 -4.075 -6.860 1.00 94.12 190 ASN A N 1
ATOM 1483 C CA . ASN A 1 190 ? 4.814 -5.305 -7.266 1.00 94.12 190 ASN A CA 1
ATOM 1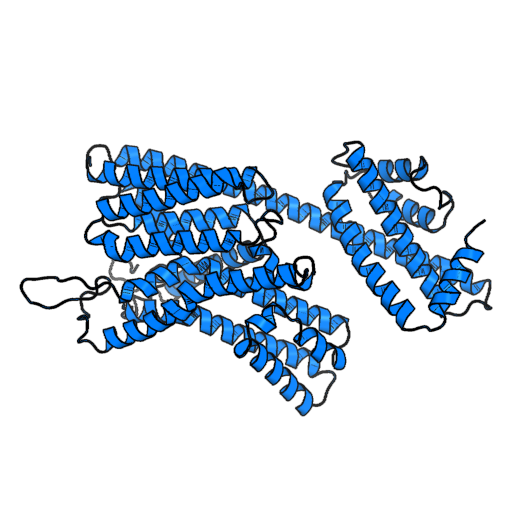484 C C . ASN A 1 190 ? 3.869 -6.262 -8.007 1.00 94.12 190 ASN A C 1
ATOM 1486 O O . ASN A 1 190 ? 4.248 -6.823 -9.036 1.00 94.12 190 ASN A O 1
ATOM 1490 N N . LEU A 1 191 ? 2.617 -6.388 -7.543 1.00 96.25 191 LEU A N 1
ATOM 1491 C CA . LEU A 1 191 ? 1.586 -7.170 -8.237 1.00 96.25 191 LEU A CA 1
ATOM 1492 C C . LEU A 1 191 ? 1.376 -6.660 -9.666 1.00 96.25 191 LEU A C 1
ATOM 1494 O O . LEU A 1 191 ? 1.368 -7.465 -10.597 1.00 96.25 191 LEU A O 1
ATOM 1498 N N . CYS A 1 192 ? 1.278 -5.342 -9.858 1.00 96.75 192 CYS A N 1
ATOM 1499 C CA . CYS A 1 192 ? 1.174 -4.743 -11.189 1.00 96.75 192 CYS A CA 1
ATOM 1500 C C . CYS A 1 192 ? 2.415 -5.055 -12.040 1.00 96.75 192 CYS A C 1
ATOM 1502 O O . CYS A 1 192 ? 2.277 -5.499 -13.178 1.00 96.75 192 CYS A O 1
ATOM 1504 N N . LEU A 1 193 ? 3.625 -4.887 -11.489 1.00 94.75 193 LEU A N 1
ATOM 1505 C CA . LEU A 1 193 ? 4.883 -5.125 -12.209 1.00 94.75 193 LEU A CA 1
ATOM 1506 C C . LEU A 1 193 ? 5.006 -6.568 -12.710 1.00 94.75 193 LEU A C 1
ATOM 1508 O O . LEU A 1 193 ? 5.343 -6.782 -13.874 1.00 94.75 193 LEU A O 1
ATOM 1512 N N . LYS A 1 194 ? 4.731 -7.563 -11.857 1.00 94.62 194 LYS A N 1
ATOM 1513 C CA . LYS A 1 194 ? 4.814 -8.977 -12.260 1.00 94.62 194 LYS A CA 1
ATOM 1514 C C . LYS A 1 194 ? 3.663 -9.377 -13.190 1.00 94.62 194 LYS A C 1
ATOM 1516 O O . LYS A 1 194 ? 3.892 -10.153 -14.108 1.00 94.62 194 LYS A O 1
ATOM 1521 N N . THR A 1 195 ? 2.470 -8.803 -13.009 1.00 96.38 195 THR A N 1
ATOM 1522 C CA . THR A 1 195 ? 1.321 -9.031 -13.903 1.00 96.38 195 THR A CA 1
ATOM 1523 C C . THR A 1 195 ? 1.612 -8.540 -15.320 1.00 96.38 195 THR A C 1
ATOM 1525 O O . THR A 1 195 ? 1.467 -9.291 -16.277 1.00 96.38 195 THR A O 1
ATOM 1528 N N . PHE A 1 196 ? 2.048 -7.289 -15.479 1.00 95.69 196 PHE A N 1
ATOM 1529 C CA . PHE A 1 196 ? 2.328 -6.742 -16.807 1.00 95.69 196 PHE A CA 1
ATOM 1530 C C . PHE A 1 196 ? 3.630 -7.287 -17.401 1.00 95.69 196 PHE A C 1
ATOM 1532 O O . PHE A 1 196 ? 3.726 -7.446 -18.616 1.00 95.69 196 PHE A O 1
ATOM 1539 N N . GLY A 1 197 ? 4.624 -7.600 -16.564 1.00 93.69 197 GLY A N 1
ATOM 1540 C CA . GLY A 1 197 ? 5.944 -8.056 -17.003 1.00 93.69 197 GLY A CA 1
ATOM 1541 C C . GLY A 1 197 ? 5.919 -9.330 -17.850 1.00 93.69 197 GLY A C 1
ATOM 1542 O O . GLY A 1 197 ? 6.731 -9.448 -18.764 1.00 93.69 197 GLY A O 1
ATOM 1543 N N . SER A 1 198 ? 4.962 -10.231 -17.609 1.00 93.69 198 SER A N 1
ATOM 1544 C CA . SER A 1 198 ? 4.789 -11.460 -18.394 1.00 93.69 198 SER A CA 1
ATOM 1545 C C . SER A 1 198 ? 4.277 -11.220 -19.817 1.00 93.69 198 SER A C 1
ATOM 1547 O O . SER A 1 198 ? 4.442 -12.086 -20.663 1.00 93.69 198 SER A O 1
ATOM 1549 N N . PHE A 1 199 ? 3.667 -10.065 -20.102 1.00 93.44 199 PHE A N 1
ATOM 1550 C CA . PHE A 1 199 ? 3.189 -9.715 -21.447 1.00 93.44 199 PHE A CA 1
ATOM 1551 C C . PHE A 1 199 ? 4.255 -9.005 -22.294 1.00 93.44 199 PHE A C 1
ATOM 1553 O O . PHE A 1 199 ? 4.031 -8.720 -23.471 1.00 93.44 199 PHE A O 1
ATOM 1560 N N . HIS A 1 200 ? 5.407 -8.674 -21.708 1.00 92.88 200 HIS A N 1
ATOM 1561 C CA . HIS A 1 200 ? 6.420 -7.860 -22.363 1.00 92.88 200 HIS A CA 1
ATOM 1562 C C . HIS A 1 200 ? 7.446 -8.722 -23.111 1.00 92.88 200 HIS A C 1
ATOM 1564 O O . HIS A 1 200 ? 8.466 -9.149 -22.563 1.00 92.88 200 HIS A O 1
ATOM 1570 N N . CYS A 1 201 ? 7.169 -8.937 -24.394 1.00 91.44 201 CYS A N 1
ATOM 1571 C CA . CYS A 1 201 ? 8.029 -9.657 -25.327 1.00 91.44 201 CYS A CA 1
ATOM 1572 C C . CYS A 1 201 ? 8.827 -8.693 -26.207 1.00 91.44 201 CYS A C 1
ATOM 1574 O O . CYS A 1 201 ? 8.294 -7.698 -26.700 1.00 91.44 201 CYS A O 1
ATOM 1576 N N . VAL A 1 202 ? 10.100 -9.007 -26.438 1.00 90.44 202 VAL A N 1
ATOM 1577 C CA . VAL A 1 202 ? 10.996 -8.229 -27.300 1.00 90.44 202 VAL A CA 1
ATOM 1578 C C . VAL A 1 202 ? 11.672 -9.122 -28.334 1.00 90.44 202 VAL A C 1
ATOM 1580 O O . VAL A 1 202 ? 12.070 -10.250 -28.044 1.00 90.44 202 VAL A O 1
ATOM 1583 N N . ASN A 1 203 ? 11.845 -8.600 -29.546 1.00 88.69 203 ASN A N 1
ATOM 1584 C CA . ASN A 1 203 ? 12.585 -9.286 -30.602 1.00 88.69 203 ASN A CA 1
ATOM 1585 C C . ASN A 1 203 ? 14.082 -9.047 -30.397 1.00 88.69 203 ASN A C 1
ATOM 1587 O O . ASN A 1 203 ? 14.538 -7.901 -30.394 1.00 88.69 203 ASN A O 1
ATOM 1591 N N . ARG A 1 204 ? 14.851 -10.122 -30.206 1.00 76.19 204 ARG A N 1
ATOM 1592 C CA . ARG A 1 204 ? 16.307 -10.058 -30.025 1.00 76.19 204 ARG A CA 1
ATOM 1593 C C . ARG A 1 204 ? 16.995 -10.923 -31.076 1.00 76.19 204 ARG A C 1
ATOM 1595 O O . ARG A 1 204 ? 17.261 -12.094 -30.844 1.00 76.19 204 ARG A O 1
ATOM 1602 N N . GLY A 1 205 ? 17.298 -10.327 -32.228 1.00 65.50 205 GLY A N 1
ATOM 1603 C CA . GLY A 1 205 ? 18.155 -10.924 -33.256 1.00 65.50 205 GLY A CA 1
ATOM 1604 C C . GLY A 1 205 ? 17.535 -10.977 -34.658 1.00 65.50 205 GLY A C 1
ATOM 1605 O O . GLY A 1 205 ? 16.380 -10.602 -34.833 1.00 65.50 205 GLY A O 1
ATOM 1606 N N . PRO A 1 206 ? 18.307 -11.431 -35.665 1.00 61.19 206 PRO A N 1
ATOM 1607 C CA . PRO A 1 206 ? 17.887 -11.495 -37.071 1.00 61.19 206 PRO A CA 1
ATOM 1608 C C . PRO A 1 206 ? 16.873 -12.613 -37.386 1.00 61.19 206 PRO A C 1
ATOM 1610 O O . PRO A 1 206 ? 16.476 -12.763 -38.538 1.00 61.19 206 PRO A O 1
ATOM 1613 N N . GLY A 1 207 ? 16.464 -13.409 -36.392 1.00 65.94 207 GLY A N 1
ATOM 1614 C CA . GLY A 1 207 ? 15.365 -14.370 -36.516 1.00 65.94 207 GLY A CA 1
ATOM 1615 C C . GLY A 1 207 ? 14.032 -13.771 -36.059 1.00 65.94 207 GLY A C 1
ATOM 1616 O O . GLY A 1 207 ? 14.008 -12.897 -35.199 1.00 65.94 207 GLY A O 1
ATOM 1617 N N . ASN A 1 208 ? 12.912 -14.291 -36.567 1.00 70.38 208 ASN A N 1
ATOM 1618 C CA . ASN A 1 208 ? 11.547 -13.865 -36.202 1.00 70.38 208 ASN A CA 1
ATOM 1619 C C . ASN A 1 208 ? 11.107 -14.272 -34.773 1.00 70.38 208 ASN A C 1
ATOM 1621 O O . ASN A 1 208 ? 9.917 -14.262 -34.468 1.00 70.38 208 ASN A O 1
ATOM 1625 N N . GLY A 1 209 ? 12.039 -14.659 -33.898 1.00 81.50 209 GLY A N 1
ATOM 1626 C CA . GLY A 1 209 ? 11.735 -15.092 -32.535 1.00 81.50 209 GLY A CA 1
ATOM 1627 C C . GLY A 1 209 ? 11.549 -13.908 -31.586 1.00 81.50 209 GLY A C 1
ATOM 1628 O O . GLY A 1 209 ? 12.428 -13.048 -31.475 1.00 81.50 209 GLY A O 1
ATOM 1629 N N . SER A 1 210 ? 10.426 -13.895 -30.868 1.00 90.81 210 SER A N 1
ATOM 1630 C CA . SER A 1 210 ? 10.182 -12.973 -29.754 1.00 90.81 210 SER A CA 1
ATOM 1631 C C . SER A 1 210 ? 10.475 -13.679 -28.430 1.00 90.81 210 SER A C 1
ATOM 1633 O O . SER A 1 210 ? 10.131 -14.847 -28.267 1.00 90.81 210 SER A O 1
ATOM 1635 N N . TYR A 1 211 ? 11.132 -12.994 -27.494 1.00 92.12 211 TYR A N 1
ATOM 1636 C CA . TYR A 1 211 ? 11.540 -13.558 -26.202 1.00 92.12 211 TYR A CA 1
ATOM 1637 C C . TYR A 1 211 ? 11.063 -12.675 -25.056 1.00 92.12 211 TYR A C 1
ATOM 1639 O O . TYR A 1 211 ? 10.935 -11.454 -25.209 1.00 92.12 211 TYR A O 1
ATOM 1647 N N . LEU A 1 212 ? 10.826 -13.279 -23.895 1.00 92.69 212 LEU A N 1
ATOM 1648 C CA . LEU A 1 212 ? 10.371 -12.549 -22.719 1.00 92.69 212 LEU A CA 1
ATOM 1649 C C . LEU A 1 212 ? 11.460 -11.573 -22.248 1.00 92.69 212 LEU A C 1
ATOM 1651 O O . LEU A 1 212 ? 12.618 -11.946 -22.054 1.00 92.69 212 LEU A O 1
ATOM 1655 N N . TYR A 1 213 ? 11.100 -10.306 -22.024 1.00 90.81 213 TYR A N 1
ATOM 1656 C CA . TYR A 1 213 ? 12.079 -9.278 -21.656 1.00 90.81 213 TYR A CA 1
ATOM 1657 C C . TYR A 1 213 ? 12.794 -9.582 -20.332 1.00 90.81 213 TYR A C 1
ATOM 1659 O O . TYR A 1 213 ? 14.002 -9.364 -20.218 1.00 90.81 213 TYR A O 1
ATOM 1667 N N . GLN A 1 214 ? 12.034 -10.077 -19.349 1.00 89.62 214 GLN A N 1
ATOM 1668 C CA . GLN A 1 214 ? 12.499 -10.379 -17.991 1.00 89.62 214 GLN A CA 1
ATOM 1669 C C . GLN A 1 214 ? 13.382 -11.631 -17.928 1.00 89.62 214 GLN A C 1
ATOM 1671 O O . GLN A 1 214 ? 14.270 -11.715 -17.083 1.00 89.62 214 GLN A O 1
ATOM 1676 N N . GLU A 1 215 ? 13.145 -12.599 -18.814 1.00 90.94 215 GLU A N 1
ATOM 1677 C CA . GLU A 1 215 ? 13.908 -13.842 -18.883 1.00 90.94 215 GLU A CA 1
ATOM 1678 C C . GLU A 1 215 ? 14.085 -14.271 -20.348 1.00 90.94 215 GLU A C 1
ATOM 1680 O O . GLU A 1 215 ? 13.211 -14.925 -20.912 1.00 90.94 215 GLU A O 1
ATOM 1685 N N . PRO A 1 216 ? 15.223 -13.926 -20.975 1.00 90.12 216 PRO A N 1
ATOM 1686 C CA . PRO A 1 216 ? 15.412 -14.093 -22.420 1.00 90.12 216 PRO A CA 1
ATOM 1687 C C . PRO A 1 216 ? 15.499 -15.548 -22.890 1.00 90.12 216 PRO A C 1
ATOM 1689 O O . PRO A 1 216 ? 15.485 -15.794 -24.090 1.00 90.12 216 PRO A O 1
ATOM 1692 N N . ASN A 1 217 ? 15.613 -16.495 -21.956 1.00 90.12 217 ASN A N 1
ATOM 1693 C CA . ASN A 1 217 ? 15.648 -17.926 -22.247 1.00 90.12 217 ASN A CA 1
ATOM 1694 C C . ASN A 1 217 ? 14.266 -18.488 -22.608 1.00 90.12 217 ASN A C 1
ATOM 1696 O O . ASN A 1 217 ? 14.191 -19.589 -23.137 1.00 90.12 217 ASN A O 1
ATOM 1700 N N . ILE A 1 218 ? 13.193 -17.745 -22.319 1.00 92.50 218 ILE A N 1
ATOM 1701 C CA . ILE A 1 218 ? 11.813 -18.154 -22.580 1.00 92.50 218 ILE A CA 1
ATOM 1702 C C . ILE A 1 218 ? 11.367 -17.521 -23.903 1.00 92.50 218 ILE A C 1
ATOM 1704 O O . ILE A 1 218 ? 11.334 -16.288 -24.025 1.00 92.50 218 ILE A O 1
ATOM 1708 N N . SER A 1 219 ? 11.018 -18.348 -24.893 1.00 92.88 219 SER A N 1
ATOM 1709 C CA . SER A 1 219 ? 10.424 -17.859 -26.140 1.00 92.88 219 SER A CA 1
ATOM 1710 C C . SER A 1 219 ? 8.965 -17.469 -25.912 1.00 92.88 219 SER A C 1
ATOM 1712 O O . SER A 1 219 ? 8.189 -18.158 -25.249 1.00 92.88 219 SER A O 1
ATOM 1714 N N . CYS A 1 220 ? 8.570 -16.322 -26.448 1.00 93.25 220 CYS A N 1
ATOM 1715 C CA . CYS A 1 220 ? 7.192 -15.883 -26.354 1.00 93.25 220 CYS A CA 1
ATOM 1716 C C . CYS A 1 220 ? 6.309 -16.704 -27.295 1.00 93.25 220 CYS A C 1
ATOM 1718 O O . CYS A 1 220 ? 6.704 -17.028 -28.410 1.00 93.25 220 CYS A O 1
ATOM 1720 N N . TRP A 1 221 ? 5.089 -16.981 -26.836 1.00 90.38 221 TRP A N 1
ATOM 1721 C CA . TRP A 1 221 ? 4.015 -17.709 -27.531 1.00 90.38 221 TRP A CA 1
ATOM 1722 C C . TRP A 1 221 ? 4.244 -19.195 -27.799 1.00 90.38 221 TRP A C 1
ATOM 1724 O O . TRP A 1 221 ? 3.258 -19.913 -27.856 1.00 90.38 221 TRP A O 1
ATOM 1734 N N . ASP A 1 222 ? 5.484 -19.663 -27.914 1.00 90.69 222 ASP A N 1
ATOM 1735 C CA . ASP A 1 222 ? 5.771 -21.074 -28.207 1.00 90.69 222 ASP A CA 1
ATOM 1736 C C . ASP A 1 222 ? 6.121 -21.887 -26.947 1.00 90.69 222 ASP A C 1
ATOM 1738 O O . ASP A 1 222 ? 5.851 -23.086 -26.882 1.00 90.69 222 ASP A O 1
ATOM 1742 N N . ASP A 1 223 ? 6.684 -21.246 -25.917 1.00 92.75 223 ASP A N 1
ATOM 1743 C CA . ASP A 1 223 ? 7.134 -21.922 -24.697 1.00 92.75 223 ASP A CA 1
ATOM 1744 C C . ASP A 1 223 ? 5.960 -22.240 -23.736 1.00 92.75 223 ASP A C 1
ATOM 1746 O O . ASP A 1 223 ? 5.167 -21.344 -23.402 1.00 92.75 223 ASP A O 1
ATOM 1750 N N . PRO A 1 224 ? 5.816 -23.485 -23.236 1.00 95.00 224 PRO A N 1
ATOM 1751 C CA . PRO A 1 224 ? 4.853 -23.823 -22.185 1.00 95.00 224 PRO A CA 1
ATOM 1752 C C . PRO A 1 224 ? 5.007 -22.989 -20.902 1.00 95.00 224 PRO A C 1
ATOM 1754 O O . PRO A 1 224 ? 4.000 -22.647 -20.273 1.00 95.00 224 PRO A O 1
ATOM 1757 N N . GLU A 1 225 ? 6.234 -22.619 -20.518 1.00 94.50 225 GLU A N 1
ATOM 1758 C CA . GLU A 1 225 ? 6.491 -21.753 -19.359 1.00 94.50 225 GLU A CA 1
ATOM 1759 C C . GLU A 1 225 ? 5.876 -20.362 -19.571 1.00 94.50 225 GLU A C 1
ATOM 1761 O O . GLU A 1 225 ? 5.270 -19.797 -18.654 1.00 94.50 225 GLU A O 1
ATOM 1766 N N . HIS A 1 226 ? 5.957 -19.829 -20.796 1.00 95.38 226 HIS A N 1
ATOM 1767 C CA . HIS A 1 226 ? 5.333 -18.553 -21.143 1.00 95.38 226 HIS A CA 1
ATOM 1768 C C . HIS A 1 226 ? 3.804 -18.637 -21.090 1.00 95.38 226 HIS A C 1
ATOM 1770 O O . HIS A 1 226 ? 3.163 -17.742 -20.544 1.00 95.38 226 HIS A O 1
ATOM 1776 N N . HIS A 1 227 ? 3.199 -19.724 -21.577 1.00 95.62 227 HIS A N 1
ATOM 1777 C CA . HIS A 1 227 ? 1.747 -19.923 -21.481 1.00 95.62 227 HIS A CA 1
ATOM 1778 C C . HIS A 1 227 ? 1.256 -19.954 -20.032 1.00 95.62 227 HIS A C 1
ATOM 1780 O O . HIS A 1 227 ? 0.248 -19.323 -19.704 1.00 95.62 227 HIS A O 1
ATOM 1786 N N . TYR A 1 228 ? 1.980 -20.647 -19.151 1.00 96.62 228 TYR A N 1
ATOM 1787 C CA . TYR A 1 228 ? 1.681 -20.655 -17.722 1.00 96.62 228 TYR A CA 1
ATOM 1788 C C . TYR A 1 228 ? 1.745 -19.239 -17.126 1.00 96.62 228 TYR A C 1
ATOM 1790 O O . TYR A 1 228 ? 0.810 -18.810 -16.442 1.00 96.62 228 TYR A O 1
ATOM 1798 N N . LEU A 1 229 ? 2.800 -18.479 -17.442 1.00 96.12 229 LEU A N 1
ATOM 1799 C CA . LEU A 1 229 ? 2.940 -17.084 -17.017 1.00 96.12 229 LEU A CA 1
ATOM 1800 C C . LEU A 1 229 ? 1.814 -16.189 -17.544 1.00 96.12 229 LEU A C 1
ATOM 1802 O O . LEU A 1 229 ? 1.304 -15.356 -16.791 1.00 96.12 229 LEU A O 1
ATOM 1806 N N . LEU A 1 230 ? 1.399 -16.364 -18.800 1.00 96.00 230 LEU A N 1
ATOM 1807 C CA . LEU A 1 230 ? 0.308 -15.603 -19.411 1.00 96.00 230 LEU A CA 1
ATOM 1808 C C . LEU A 1 230 ? -1.027 -15.878 -18.719 1.00 96.00 230 LEU A C 1
ATOM 1810 O O . LEU A 1 230 ? -1.739 -14.929 -18.396 1.00 96.00 230 LEU A O 1
ATOM 1814 N N . ILE A 1 231 ? -1.358 -17.143 -18.443 1.00 96.62 231 ILE A N 1
ATOM 1815 C CA . ILE A 1 231 ? -2.595 -17.506 -17.732 1.00 96.62 231 ILE A CA 1
ATOM 1816 C C . ILE A 1 231 ? -2.589 -16.894 -16.331 1.00 96.62 231 ILE A C 1
ATOM 1818 O O . ILE A 1 231 ? -3.551 -16.232 -15.933 1.00 96.62 231 ILE A O 1
ATOM 1822 N N . LEU A 1 232 ? -1.489 -17.063 -15.594 1.00 96.38 232 LEU A N 1
ATOM 1823 C CA . LEU A 1 232 ? -1.358 -16.519 -14.246 1.00 96.38 232 LEU A CA 1
ATOM 1824 C C . LEU A 1 232 ? -1.456 -14.985 -14.240 1.00 96.38 232 LEU A C 1
ATOM 1826 O O . LEU A 1 232 ? -2.102 -14.405 -13.367 1.00 96.38 232 LEU A O 1
ATOM 1830 N N . SER A 1 233 ? -0.871 -14.324 -15.237 1.00 95.88 233 SER A N 1
ATOM 1831 C CA . SER A 1 233 ? -0.900 -12.865 -15.370 1.00 95.88 233 SER A CA 1
ATOM 1832 C C . SER A 1 233 ? -2.254 -12.348 -15.847 1.00 95.88 233 SER A C 1
ATOM 1834 O O . SER A 1 233 ? -2.702 -11.304 -15.385 1.00 95.88 233 SER A O 1
ATOM 1836 N N . ALA A 1 234 ? -2.971 -13.080 -16.699 1.00 96.19 234 ALA A N 1
ATOM 1837 C CA . ALA A 1 234 ? -4.344 -12.742 -17.064 1.00 96.19 234 ALA A CA 1
ATOM 1838 C C . ALA A 1 234 ? -5.266 -12.786 -15.833 1.00 96.19 234 ALA A C 1
ATOM 1840 O O . ALA A 1 234 ? -6.039 -11.852 -15.602 1.00 96.19 234 ALA A O 1
ATOM 1841 N N . LEU A 1 235 ? -5.120 -13.815 -14.989 1.00 96.31 235 LEU A N 1
ATOM 1842 C CA . LEU A 1 235 ? -5.813 -13.893 -13.700 1.00 96.31 235 LEU A CA 1
ATOM 1843 C C . LEU A 1 235 ? -5.387 -12.759 -12.757 1.00 96.31 235 LEU A C 1
ATOM 1845 O O . LEU A 1 235 ? -6.247 -12.142 -12.133 1.00 96.31 235 LEU A O 1
ATOM 1849 N N . GLY A 1 236 ? -4.092 -12.436 -12.688 1.00 95.75 236 GLY A N 1
ATOM 1850 C CA . GLY A 1 236 ? -3.570 -11.318 -11.895 1.00 95.75 236 GLY A CA 1
ATOM 1851 C C . GLY A 1 236 ? -4.069 -9.947 -12.366 1.00 95.75 236 GLY A C 1
ATOM 1852 O O . GLY A 1 236 ? -4.354 -9.073 -11.550 1.00 95.75 236 GLY A O 1
ATOM 1853 N N . MET A 1 237 ? -4.266 -9.752 -13.668 1.00 95.50 237 MET A N 1
ATOM 1854 C CA . MET A 1 237 ? -4.796 -8.507 -14.224 1.00 95.50 237 MET A CA 1
ATOM 1855 C C . MET A 1 237 ? -6.250 -8.289 -13.802 1.00 95.50 237 MET A C 1
ATOM 1857 O O . MET A 1 237 ? -6.598 -7.221 -13.294 1.00 95.50 237 MET A O 1
ATOM 1861 N N . VAL A 1 238 ? -7.091 -9.316 -13.935 1.00 95.69 238 VAL A N 1
ATOM 1862 C CA . VAL A 1 238 ? -8.491 -9.246 -13.491 1.00 95.69 238 VAL A CA 1
ATOM 1863 C C . VAL A 1 238 ? -8.569 -9.161 -11.963 1.00 95.69 238 VAL A C 1
ATOM 1865 O O . VAL A 1 238 ? -9.256 -8.292 -11.427 1.00 95.69 238 VAL A O 1
ATOM 1868 N N . GLY A 1 239 ? -7.844 -10.032 -11.258 1.00 93.69 239 GLY A N 1
ATOM 1869 C CA . GLY A 1 239 ? -7.939 -10.215 -9.808 1.00 93.69 239 GLY A CA 1
ATOM 1870 C C . GLY A 1 239 ? -7.208 -9.173 -8.960 1.00 93.69 239 GLY A C 1
ATOM 1871 O O . GLY A 1 239 ? -7.649 -8.890 -7.848 1.00 93.69 239 GLY A O 1
ATOM 1872 N N . TYR A 1 240 ? -6.123 -8.577 -9.455 1.00 95.06 240 TYR A N 1
ATOM 1873 C CA . TYR A 1 240 ? -5.330 -7.605 -8.697 1.00 95.06 240 TYR A CA 1
ATOM 1874 C C . TYR A 1 240 ? -5.410 -6.206 -9.291 1.00 95.06 240 TYR A C 1
ATOM 1876 O O . TYR A 1 240 ? -5.847 -5.289 -8.601 1.00 95.06 240 TYR A O 1
ATOM 1884 N N . VAL A 1 241 ? -5.041 -6.032 -10.561 1.00 95.81 241 VAL A N 1
ATOM 1885 C CA . VAL A 1 241 ? -4.958 -4.696 -11.179 1.00 95.81 241 VAL A CA 1
ATOM 1886 C C . VAL A 1 241 ? -6.330 -4.021 -11.235 1.00 95.81 241 VAL A C 1
ATOM 1888 O O . VAL A 1 241 ? -6.452 -2.849 -10.891 1.00 95.81 241 VAL A O 1
ATOM 1891 N N . VAL A 1 242 ? -7.375 -4.750 -11.640 1.00 95.94 242 VAL A N 1
ATOM 1892 C CA . VAL A 1 242 ? -8.731 -4.188 -11.765 1.00 95.94 242 VAL A CA 1
ATOM 1893 C C . VAL A 1 242 ? -9.550 -4.392 -10.492 1.00 95.94 242 VAL A C 1
ATOM 1895 O O . VAL A 1 242 ? -10.156 -3.442 -9.989 1.00 95.94 242 VAL A O 1
ATOM 1898 N N . ALA A 1 243 ? -9.579 -5.609 -9.941 1.00 94.12 243 ALA A N 1
ATOM 1899 C CA . ALA A 1 243 ? -10.470 -5.913 -8.825 1.00 94.12 243 ALA A CA 1
ATOM 1900 C C . ALA A 1 243 ? -10.058 -5.271 -7.489 1.00 94.12 243 ALA A C 1
ATOM 1902 O O . ALA A 1 243 ? -10.951 -5.010 -6.686 1.00 94.12 243 ALA A O 1
ATOM 1903 N N . ILE A 1 244 ? -8.778 -4.954 -7.233 1.00 94.88 244 ILE A N 1
ATOM 1904 C CA . ILE A 1 244 ? -8.394 -4.263 -5.984 1.00 94.88 244 ILE A CA 1
ATOM 1905 C C . ILE A 1 244 ? -8.916 -2.814 -5.968 1.00 94.88 244 ILE A C 1
ATOM 1907 O O . ILE A 1 244 ? -9.680 -2.490 -5.052 1.00 94.88 244 ILE A O 1
ATOM 1911 N N . PRO A 1 245 ? -8.603 -1.940 -6.953 1.00 96.19 245 PRO A N 1
ATOM 1912 C CA . PRO A 1 245 ? -9.131 -0.574 -6.967 1.00 96.19 245 PRO A CA 1
ATOM 1913 C C . PRO A 1 245 ? -10.661 -0.541 -7.045 1.00 96.19 245 PRO A C 1
ATOM 1915 O O . PRO A 1 245 ? -11.301 0.200 -6.296 1.00 96.19 245 PRO A O 1
ATOM 1918 N N . ALA A 1 246 ? -11.263 -1.384 -7.896 1.00 95.38 246 ALA A N 1
ATOM 1919 C CA . ALA A 1 246 ? -12.716 -1.473 -8.017 1.00 95.38 246 ALA A CA 1
ATOM 1920 C C . ALA A 1 246 ? -13.360 -1.995 -6.725 1.00 95.38 246 ALA A C 1
ATOM 1922 O O . ALA A 1 246 ? -14.345 -1.431 -6.262 1.00 95.38 246 ALA A O 1
ATOM 1923 N N . GLY A 1 247 ? -12.796 -3.031 -6.104 1.00 93.12 247 GLY A N 1
ATOM 1924 C CA . GLY A 1 247 ? -13.300 -3.620 -4.866 1.00 93.12 247 GLY A CA 1
ATOM 1925 C C . GLY A 1 247 ? -13.257 -2.641 -3.696 1.00 93.12 247 GLY A C 1
ATOM 1926 O O . GLY A 1 247 ? -14.272 -2.460 -3.022 1.00 93.12 247 GLY A O 1
ATOM 1927 N N . ILE A 1 248 ? -12.127 -1.956 -3.491 1.00 93.81 248 ILE A N 1
ATOM 1928 C CA . ILE A 1 248 ? -12.000 -0.905 -2.468 1.00 93.81 248 ILE A CA 1
ATOM 1929 C C . ILE A 1 248 ? -12.997 0.225 -2.751 1.00 93.81 248 ILE A C 1
ATOM 1931 O O . ILE A 1 248 ? -13.743 0.622 -1.854 1.00 93.81 248 ILE A O 1
ATOM 1935 N N . GLY A 1 249 ? -13.075 0.694 -4.000 1.00 94.69 249 GLY A N 1
ATOM 1936 C CA . GLY A 1 249 ? -14.007 1.747 -4.398 1.00 94.69 249 GLY A CA 1
ATOM 1937 C C . GLY A 1 249 ? -15.473 1.378 -4.156 1.00 94.69 249 GLY A C 1
ATOM 1938 O O . GLY A 1 249 ? -16.218 2.160 -3.565 1.00 94.69 249 GLY A O 1
ATOM 1939 N N . LEU A 1 250 ? -15.884 0.167 -4.542 1.00 93.12 250 LEU A N 1
ATOM 1940 C CA . LEU A 1 250 ? -17.246 -0.341 -4.354 1.00 93.12 250 LEU A CA 1
ATOM 1941 C C . LEU A 1 250 ? -17.592 -0.517 -2.873 1.00 93.12 250 LEU A C 1
ATOM 1943 O O . LEU A 1 250 ? -18.671 -0.100 -2.449 1.00 93.12 250 LEU A O 1
ATOM 1947 N N . VAL A 1 251 ? -16.685 -1.090 -2.075 1.00 91.12 251 VAL A N 1
ATOM 1948 C CA . VAL A 1 251 ? -16.888 -1.280 -0.631 1.00 91.12 251 VAL A CA 1
ATOM 1949 C C . VAL A 1 251 ? -17.036 0.070 0.071 1.00 91.12 251 VAL A C 1
ATOM 1951 O O . VAL A 1 251 ? -17.981 0.260 0.838 1.00 91.12 251 VAL A O 1
ATOM 1954 N N . LEU A 1 252 ? -16.167 1.040 -0.218 1.00 91.56 252 LEU A N 1
ATOM 1955 C CA . LEU A 1 252 ? -16.250 2.371 0.387 1.00 91.56 252 LEU A CA 1
ATOM 1956 C C . LEU A 1 252 ? -17.505 3.131 -0.067 1.00 91.56 252 LEU A C 1
ATOM 1958 O O . LEU A 1 252 ? -18.198 3.728 0.762 1.00 91.56 252 LEU A O 1
ATOM 1962 N N . HIS A 1 253 ? -17.859 3.043 -1.350 1.00 90.81 253 HIS A N 1
ATOM 1963 C CA . HIS A 1 253 ? -19.082 3.644 -1.879 1.00 90.81 253 HIS A CA 1
ATOM 1964 C C . HIS A 1 253 ? -20.341 3.044 -1.231 1.00 90.81 253 HIS A C 1
ATOM 1966 O O . HIS A 1 253 ? -21.252 3.769 -0.820 1.00 90.81 253 HIS A O 1
ATOM 1972 N N . GLN A 1 254 ? -20.389 1.721 -1.061 1.00 89.44 254 GLN A N 1
ATOM 1973 C CA . GLN A 1 254 ? -21.505 1.048 -0.398 1.00 89.44 254 GLN A CA 1
ATOM 1974 C C . GLN A 1 254 ? -21.570 1.375 1.102 1.00 89.44 254 GLN A C 1
ATOM 1976 O O . GLN A 1 254 ? -22.661 1.603 1.637 1.00 89.44 254 GLN A O 1
ATOM 1981 N N . ALA A 1 255 ? -20.427 1.448 1.786 1.00 87.25 255 ALA A N 1
ATOM 1982 C CA . ALA A 1 255 ? -20.356 1.861 3.187 1.00 87.25 255 ALA A CA 1
ATOM 1983 C C . ALA A 1 255 ? -20.844 3.307 3.385 1.00 87.25 255 ALA A C 1
ATOM 1985 O O . ALA A 1 255 ? -21.500 3.604 4.390 1.00 87.25 255 ALA A O 1
ATOM 1986 N N . ARG A 1 256 ? -20.588 4.194 2.410 1.00 88.56 256 ARG A N 1
ATOM 1987 C CA . ARG A 1 256 ? -21.147 5.553 2.380 1.00 88.56 256 ARG A CA 1
ATOM 1988 C C . ARG A 1 256 ? -22.652 5.537 2.196 1.00 88.56 256 ARG A C 1
ATOM 1990 O O . ARG A 1 256 ? -23.358 6.153 2.988 1.00 88.56 256 ARG A O 1
ATOM 1997 N N . ARG A 1 257 ? -23.145 4.806 1.194 1.00 88.88 257 ARG A N 1
ATOM 1998 C CA . ARG A 1 257 ? -24.580 4.721 0.885 1.00 88.88 257 ARG A CA 1
ATOM 1999 C C . ARG A 1 257 ? -25.403 4.208 2.070 1.00 88.88 257 ARG A C 1
ATOM 2001 O O . ARG A 1 257 ? -26.530 4.644 2.263 1.00 88.88 257 ARG A O 1
ATOM 2008 N N . THR A 1 258 ? -24.838 3.309 2.874 1.00 85.69 258 THR A N 1
ATOM 2009 C CA . THR A 1 258 ? -25.487 2.751 4.073 1.00 85.69 258 THR A CA 1
ATOM 2010 C C . THR A 1 258 ? -25.183 3.525 5.363 1.00 85.69 258 THR A C 1
ATOM 2012 O O . THR A 1 258 ? -25.490 3.026 6.447 1.00 85.69 258 THR A O 1
ATOM 2015 N N . ASN A 1 259 ? -24.548 4.705 5.280 1.00 84.56 259 ASN A N 1
ATOM 2016 C CA . ASN A 1 259 ? -24.112 5.531 6.420 1.00 84.56 259 ASN A CA 1
ATOM 2017 C C . ASN A 1 259 ? -23.352 4.747 7.510 1.00 84.56 259 ASN A C 1
ATOM 2019 O O . ASN A 1 259 ? -23.381 5.090 8.690 1.00 84.56 259 ASN A O 1
ATOM 2023 N N . SER A 1 260 ? -22.654 3.679 7.119 1.00 81.25 260 SER A N 1
ATOM 2024 C CA . SER A 1 260 ? -21.974 2.771 8.048 1.00 81.25 260 SER A CA 1
ATOM 2025 C C . SER A 1 260 ? -20.486 3.095 8.225 1.00 81.25 260 SER A C 1
ATOM 2027 O O . SER A 1 260 ? -19.839 2.487 9.068 1.00 81.25 260 SER A O 1
ATOM 2029 N N . LEU A 1 261 ? -19.955 4.097 7.509 1.00 83.69 261 LEU A N 1
ATOM 2030 C CA . LEU A 1 261 ? -18.564 4.575 7.627 1.00 83.69 261 LEU A CA 1
ATOM 2031 C C . LEU A 1 261 ? -18.159 5.005 9.044 1.00 83.69 261 LEU A C 1
ATOM 2033 O O . LEU A 1 261 ? -16.977 4.997 9.362 1.00 83.69 261 LEU A O 1
ATOM 2037 N N . TYR A 1 262 ? -19.103 5.413 9.891 1.00 82.12 262 TYR A N 1
ATOM 2038 C CA . TYR A 1 262 ? -18.799 5.863 11.254 1.00 82.12 262 TYR A CA 1
ATOM 2039 C C . TYR A 1 262 ? -18.987 4.767 12.307 1.00 82.12 262 TYR A C 1
ATOM 2041 O O . TYR A 1 262 ? -18.786 5.013 13.497 1.00 82.12 262 TYR A O 1
ATOM 2049 N N . LYS A 1 263 ? -19.371 3.555 11.889 1.00 78.12 263 LYS A N 1
ATOM 2050 C CA . LYS A 1 263 ? -19.507 2.419 12.799 1.00 78.12 263 LYS A CA 1
ATOM 2051 C C . LYS A 1 263 ? -18.121 1.912 13.214 1.00 78.12 263 LYS A C 1
ATOM 2053 O O . LYS A 1 263 ? -17.243 1.799 12.353 1.00 78.12 263 LYS A O 1
ATOM 2058 N N . PRO A 1 264 ? -17.910 1.585 14.501 1.00 77.62 264 PRO A N 1
ATOM 2059 C CA . PRO A 1 264 ? -16.601 1.183 15.008 1.00 77.62 264 PRO A CA 1
ATOM 2060 C C . PRO A 1 264 ? -16.060 -0.070 14.307 1.00 77.62 264 PRO A C 1
ATOM 2062 O O . PRO A 1 264 ? -14.857 -0.169 14.088 1.00 77.62 264 PRO A O 1
ATOM 2065 N N . GLU A 1 265 ? -16.928 -0.990 13.882 1.00 78.31 265 GLU A N 1
ATOM 2066 C CA . GLU A 1 265 ? -16.534 -2.202 13.154 1.00 78.31 265 GLU A CA 1
ATOM 2067 C C . GLU A 1 265 ? -15.933 -1.867 11.781 1.00 78.31 265 GLU A C 1
ATOM 2069 O O . GLU A 1 265 ? -14.898 -2.405 11.391 1.00 78.31 265 GLU A O 1
ATOM 2074 N N . VAL A 1 266 ? -16.556 -0.937 11.051 1.00 83.69 266 VAL A N 1
ATOM 2075 C CA . VAL A 1 266 ? -16.089 -0.507 9.724 1.00 83.69 266 VAL A CA 1
ATOM 2076 C C . VAL A 1 266 ? -14.803 0.307 9.850 1.00 83.69 266 VAL A C 1
ATOM 2078 O O . VAL A 1 266 ? -13.870 0.093 9.078 1.00 83.69 266 VAL A O 1
ATOM 2081 N N . ILE A 1 267 ? -14.715 1.174 10.862 1.00 85.25 267 ILE A N 1
ATOM 2082 C CA . ILE A 1 267 ? -13.508 1.959 11.150 1.00 85.25 267 ILE A CA 1
ATOM 2083 C C . ILE A 1 267 ? -12.324 1.042 11.481 1.00 85.25 267 ILE A C 1
ATOM 2085 O O . ILE A 1 267 ? -11.226 1.276 10.988 1.00 85.25 267 ILE A O 1
ATOM 2089 N N . ASN A 1 268 ? -12.519 -0.018 12.267 1.00 83.19 268 ASN A N 1
ATOM 2090 C CA . ASN A 1 268 ? -11.425 -0.931 12.617 1.00 83.19 268 ASN A CA 1
ATOM 2091 C C . ASN A 1 268 ? -10.892 -1.712 11.404 1.00 83.19 268 ASN A C 1
ATOM 2093 O O . ASN A 1 268 ? -9.702 -2.010 11.339 1.00 83.19 268 ASN A O 1
ATOM 2097 N N . ARG A 1 269 ? -11.763 -2.039 10.442 1.00 86.38 269 ARG A N 1
ATOM 2098 C CA . ARG A 1 269 ? -11.409 -2.824 9.246 1.00 86.38 269 ARG A CA 1
ATOM 2099 C C . ARG A 1 269 ? -10.837 -1.978 8.117 1.00 86.38 269 ARG A C 1
ATOM 2101 O O . ARG A 1 269 ? -9.864 -2.372 7.486 1.00 86.38 269 ARG A O 1
ATOM 2108 N N . LEU A 1 270 ? -11.497 -0.860 7.827 1.00 90.00 270 LEU A N 1
ATOM 2109 C CA . LEU A 1 270 ? -11.278 -0.047 6.630 1.00 90.00 270 LEU A CA 1
ATOM 2110 C C . LEU A 1 270 ? -10.758 1.352 6.960 1.00 90.00 270 LEU A C 1
ATOM 2112 O O . LEU A 1 270 ? -10.455 2.108 6.045 1.00 90.00 270 LEU A O 1
ATOM 2116 N N . GLY A 1 271 ? -10.667 1.728 8.238 1.00 88.12 271 GLY A N 1
ATOM 2117 C CA . GLY A 1 271 ? -10.357 3.095 8.654 1.00 88.12 271 GLY A CA 1
ATOM 2118 C C . GLY A 1 271 ? -9.052 3.628 8.076 1.00 88.12 271 GLY A C 1
ATOM 2119 O O . GLY A 1 271 ? -9.013 4.793 7.697 1.00 88.12 271 GLY A O 1
ATOM 2120 N N . PHE A 1 272 ? -8.024 2.788 7.921 1.00 89.94 272 PHE A N 1
ATOM 2121 C CA . PHE A 1 272 ? -6.756 3.207 7.312 1.00 89.94 272 PHE A CA 1
ATOM 2122 C C . PHE A 1 272 ? -6.915 3.672 5.848 1.00 89.94 272 PHE A C 1
ATOM 2124 O O . PHE A 1 272 ? -6.156 4.522 5.403 1.00 89.94 272 PHE A O 1
ATOM 2131 N N . LEU A 1 273 ? -7.935 3.184 5.123 1.00 91.75 273 LEU A N 1
ATOM 2132 C CA . LEU A 1 273 ? -8.185 3.524 3.716 1.00 91.75 273 LEU A CA 1
ATOM 2133 C C . LEU A 1 273 ? -8.884 4.872 3.524 1.00 91.75 273 LEU A C 1
ATOM 2135 O O . LEU A 1 273 ? -8.820 5.419 2.432 1.00 91.75 273 LEU A O 1
ATOM 2139 N N . TYR A 1 274 ? -9.627 5.383 4.515 1.00 91.94 274 TYR A N 1
ATOM 2140 C CA . TYR A 1 274 ? -10.452 6.586 4.306 1.00 91.94 274 TYR A CA 1
ATOM 2141 C C . TYR A 1 274 ? -10.431 7.617 5.432 1.00 91.94 274 TYR A C 1
ATOM 2143 O O . TYR A 1 274 ? -10.833 8.757 5.210 1.00 91.94 274 TYR A O 1
ATOM 2151 N N . ARG A 1 275 ? -10.000 7.261 6.648 1.00 89.31 275 ARG A N 1
ATOM 2152 C CA . ARG A 1 275 ? -10.126 8.136 7.827 1.00 89.31 275 ARG A CA 1
ATOM 2153 C C . ARG A 1 275 ? -9.319 9.428 7.700 1.00 89.31 275 ARG A C 1
ATOM 2155 O O . ARG A 1 275 ? -9.737 10.438 8.273 1.00 89.31 275 ARG A O 1
ATOM 2162 N N . ARG A 1 276 ? -8.211 9.373 6.963 1.00 91.12 276 ARG A N 1
ATOM 2163 C CA . ARG A 1 276 ? -7.290 10.485 6.701 1.00 91.12 276 ARG A CA 1
ATOM 2164 C C . ARG A 1 276 ? -7.819 11.531 5.728 1.00 91.12 276 ARG A C 1
ATOM 2166 O O . ARG A 1 276 ? -7.359 12.667 5.746 1.00 91.12 276 ARG A O 1
ATOM 2173 N N . TYR A 1 277 ? -8.801 11.159 4.912 1.00 92.69 277 TYR A N 1
ATOM 2174 C CA . TYR A 1 277 ? -9.380 12.047 3.915 1.00 92.69 277 TYR A CA 1
ATOM 2175 C C . TYR A 1 277 ? -10.589 12.798 4.453 1.00 92.69 277 TYR A C 1
ATOM 2177 O O . TYR A 1 277 ? -11.267 12.358 5.392 1.00 92.69 277 TYR A O 1
ATOM 2185 N N . GLU A 1 278 ? -10.903 13.919 3.816 1.00 90.00 278 GLU A N 1
ATOM 2186 C CA . GLU A 1 278 ? -12.156 14.619 4.042 1.00 90.00 278 GLU A CA 1
ATOM 2187 C C . GLU A 1 278 ? -13.371 13.717 3.776 1.00 90.00 278 GLU A C 1
ATOM 2189 O O . GLU A 1 278 ? -13.362 12.816 2.932 1.00 90.00 278 GLU A O 1
ATOM 2194 N N . THR A 1 279 ? -14.484 14.005 4.454 1.00 84.25 279 THR A N 1
ATOM 2195 C CA . THR A 1 279 ? -15.724 13.215 4.363 1.00 84.25 279 THR A CA 1
ATOM 2196 C C . THR A 1 279 ? -16.230 13.049 2.920 1.00 84.25 279 THR A C 1
ATOM 2198 O O . THR A 1 279 ? -16.771 11.998 2.558 1.00 84.25 279 THR A O 1
ATOM 2201 N N . ASN A 1 280 ? -16.026 14.063 2.075 1.00 87.38 280 ASN A N 1
ATOM 2202 C CA . ASN A 1 280 ? -16.446 14.057 0.672 1.00 87.38 280 ASN A CA 1
ATOM 2203 C C . ASN A 1 280 ? -15.428 13.383 -0.270 1.00 87.38 280 ASN A C 1
ATOM 2205 O O . ASN A 1 280 ? -15.741 13.167 -1.439 1.00 87.38 280 ASN A O 1
ATOM 2209 N N . ARG A 1 281 ? -14.240 13.011 0.224 1.00 90.56 281 ARG A N 1
ATOM 2210 C CA . ARG A 1 281 ? -13.096 12.503 -0.557 1.00 90.56 281 ARG A CA 1
ATOM 2211 C C . ARG A 1 281 ? -12.641 11.100 -0.131 1.00 90.56 281 ARG A C 1
ATOM 2213 O O . ARG A 1 281 ? -11.511 10.704 -0.371 1.00 90.56 281 ARG A O 1
ATOM 2220 N N . HIS A 1 282 ? -13.541 10.298 0.432 1.00 90.56 282 HIS A N 1
ATOM 2221 C CA . HIS A 1 282 ? -13.240 8.950 0.939 1.00 90.56 282 HIS A CA 1
ATOM 2222 C C . HIS A 1 282 ? -12.705 7.948 -0.107 1.00 90.56 282 HIS A C 1
ATOM 2224 O O . HIS A 1 282 ? -12.134 6.937 0.281 1.00 90.56 282 HIS A O 1
ATOM 2230 N N . LEU A 1 283 ? -12.882 8.196 -1.411 1.00 93.06 283 LEU A N 1
ATOM 2231 C CA . LEU A 1 283 ? -12.390 7.325 -2.492 1.00 93.06 283 LEU A CA 1
ATOM 2232 C C . LEU A 1 283 ? -10.952 7.636 -2.934 1.00 93.06 283 LEU A C 1
ATOM 2234 O O . LEU A 1 283 ? -10.479 7.048 -3.903 1.00 93.06 283 LEU A O 1
ATOM 2238 N N . TRP A 1 284 ? -10.251 8.549 -2.259 1.00 94.81 284 TRP A N 1
ATOM 2239 C CA . TRP A 1 284 ? -8.944 9.019 -2.716 1.00 94.81 284 TRP A CA 1
ATOM 2240 C C . TRP A 1 284 ? -7.858 7.935 -2.756 1.00 94.81 284 TRP A C 1
ATOM 2242 O O . TRP A 1 284 ? -6.976 7.973 -3.612 1.00 94.81 284 TRP A O 1
ATOM 2252 N N . GLU A 1 285 ? -7.969 6.904 -1.918 1.00 94.19 285 GLU A N 1
ATOM 2253 C CA . GLU A 1 285 ? -7.079 5.738 -1.970 1.00 94.19 285 GLU A CA 1
ATOM 2254 C C . GLU A 1 285 ? -7.078 5.060 -3.353 1.00 94.19 285 GLU A C 1
ATOM 2256 O O . GLU A 1 285 ? -6.046 4.604 -3.848 1.00 94.19 285 GLU A O 1
ATOM 2261 N N . VAL A 1 286 ? -8.232 5.053 -4.030 1.00 95.44 286 VAL A N 1
ATOM 2262 C CA . VAL A 1 286 ? -8.370 4.511 -5.388 1.00 95.44 286 VAL A CA 1
ATOM 2263 C C . VAL A 1 286 ? -7.544 5.332 -6.380 1.00 95.44 286 VAL A C 1
ATOM 2265 O O . VAL A 1 286 ? -6.901 4.755 -7.254 1.00 95.44 286 VAL A O 1
ATOM 2268 N N . THR A 1 287 ? -7.477 6.656 -6.216 1.00 94.56 287 THR A N 1
ATOM 2269 C CA . THR A 1 287 ? -6.625 7.530 -7.037 1.00 94.56 287 THR A CA 1
ATOM 2270 C C . THR A 1 287 ? -5.148 7.149 -6.898 1.00 94.56 287 THR A C 1
ATOM 2272 O O . THR A 1 287 ? -4.451 7.039 -7.908 1.00 94.56 287 THR A O 1
ATOM 2275 N N . PHE A 1 288 ? -4.671 6.855 -5.682 1.00 94.56 288 PHE A N 1
ATOM 2276 C CA . PHE A 1 288 ? -3.292 6.399 -5.459 1.00 94.56 288 PHE A CA 1
ATOM 2277 C C . PHE A 1 288 ? -2.997 5.034 -6.092 1.00 94.56 288 PHE A C 1
ATOM 2279 O O . PHE A 1 288 ? -1.901 4.822 -6.623 1.00 94.56 288 PHE A O 1
ATOM 2286 N N . LEU A 1 289 ? -3.959 4.109 -6.077 1.00 96.44 289 LEU A N 1
ATOM 2287 C CA . LEU A 1 289 ? -3.842 2.818 -6.762 1.00 96.44 289 LEU A CA 1
ATOM 2288 C C . LEU A 1 289 ? -3.809 2.988 -8.289 1.00 96.44 289 LEU A C 1
ATOM 2290 O O . LEU A 1 289 ? -2.925 2.441 -8.950 1.00 96.44 289 LEU A O 1
ATOM 2294 N N . CYS A 1 290 ? -4.710 3.797 -8.850 1.00 95.56 290 CYS A N 1
ATOM 2295 C CA . CYS A 1 290 ? -4.743 4.096 -10.283 1.00 95.56 290 CYS A CA 1
ATOM 2296 C C . CYS A 1 290 ? -3.447 4.769 -10.752 1.00 95.56 290 CYS A C 1
ATOM 2298 O O . CYS A 1 290 ? -2.871 4.349 -11.754 1.00 95.56 290 CYS A O 1
ATOM 2300 N N . ARG A 1 291 ? -2.937 5.753 -9.997 1.00 94.69 291 ARG A N 1
ATOM 2301 C CA . ARG A 1 291 ? -1.652 6.420 -10.267 1.00 94.69 291 ARG A CA 1
ATOM 2302 C C . ARG A 1 291 ? -0.515 5.407 -10.376 1.00 94.69 291 ARG A C 1
ATOM 2304 O O . ARG A 1 291 ? 0.224 5.430 -11.356 1.00 94.69 291 ARG A O 1
ATOM 2311 N N . ARG A 1 292 ? -0.393 4.503 -9.398 1.00 95.31 292 ARG A N 1
ATOM 2312 C CA . ARG A 1 292 ? 0.639 3.453 -9.404 1.00 95.31 292 ARG A CA 1
ATOM 2313 C C . ARG A 1 292 ? 0.506 2.549 -10.629 1.00 95.31 292 ARG A C 1
ATOM 2315 O O . ARG A 1 292 ? 1.485 2.382 -11.346 1.00 95.31 292 ARG A O 1
ATOM 2322 N N . ALA A 1 293 ? -0.701 2.066 -10.927 1.00 96.31 293 ALA A N 1
ATOM 2323 C CA . ALA A 1 293 ? -0.941 1.215 -12.092 1.00 96.31 293 ALA A CA 1
ATOM 2324 C C . ALA A 1 293 ? -0.549 1.892 -13.415 1.00 96.31 293 ALA A C 1
ATOM 2326 O O . ALA A 1 293 ? 0.124 1.269 -14.231 1.00 96.31 293 ALA A O 1
ATOM 2327 N N . VAL A 1 294 ? -0.905 3.167 -13.616 1.00 96.06 294 VAL A N 1
ATOM 2328 C CA . VAL A 1 294 ? -0.539 3.919 -14.830 1.00 96.06 294 VAL A CA 1
ATOM 2329 C C . VAL A 1 294 ? 0.980 4.010 -14.984 1.00 96.06 294 VAL A C 1
ATOM 2331 O O . VAL A 1 294 ? 1.498 3.706 -16.058 1.00 96.06 294 VAL A O 1
ATOM 2334 N N . VAL A 1 295 ? 1.706 4.363 -13.917 1.00 95.88 295 VAL A N 1
ATOM 2335 C CA . VAL A 1 295 ? 3.179 4.428 -13.953 1.00 95.88 295 VAL A CA 1
ATOM 2336 C C . VAL A 1 295 ? 3.776 3.059 -14.285 1.00 95.88 295 VAL A C 1
ATOM 2338 O O . VAL A 1 295 ? 4.667 2.970 -15.129 1.00 95.88 295 VAL A O 1
ATOM 2341 N N . THR A 1 296 ? 3.263 1.985 -13.681 1.00 95.12 296 THR A N 1
ATOM 2342 C CA . THR A 1 296 ? 3.724 0.619 -13.950 1.00 95.12 296 THR A CA 1
ATOM 2343 C C . THR A 1 296 ? 3.460 0.178 -15.390 1.00 95.12 296 THR A C 1
ATOM 2345 O O . THR A 1 296 ? 4.345 -0.406 -16.010 1.00 95.12 296 THR A O 1
ATOM 2348 N N . ILE A 1 297 ? 2.277 0.465 -15.943 1.00 95.44 297 ILE A N 1
ATOM 2349 C CA . ILE A 1 297 ? 1.923 0.134 -17.333 1.00 95.44 297 ILE A CA 1
ATOM 2350 C C . ILE A 1 297 ? 2.897 0.820 -18.292 1.00 95.44 297 ILE A C 1
ATOM 2352 O O . ILE A 1 297 ? 3.496 0.167 -19.145 1.00 95.44 297 ILE A O 1
ATOM 2356 N N . VAL A 1 298 ? 3.102 2.130 -18.125 1.00 95.94 298 VAL A N 1
ATOM 2357 C CA . VAL A 1 298 ? 4.016 2.894 -18.984 1.00 95.94 298 VAL A CA 1
ATOM 2358 C C . VAL A 1 298 ? 5.444 2.360 -18.870 1.00 95.94 298 VAL A C 1
ATOM 2360 O O . VAL A 1 298 ? 6.110 2.172 -19.889 1.00 95.94 298 VAL A O 1
ATOM 2363 N N . TYR A 1 299 ? 5.898 2.061 -17.651 1.00 94.19 299 TYR A N 1
ATOM 2364 C CA . TYR A 1 299 ? 7.210 1.468 -17.418 1.00 94.19 299 TYR A CA 1
ATOM 2365 C C . TYR A 1 299 ? 7.387 0.132 -18.150 1.00 94.19 299 TYR A C 1
ATOM 2367 O O . TYR A 1 299 ? 8.372 -0.046 -18.864 1.00 94.19 299 TYR A O 1
ATOM 2375 N N . VAL A 1 300 ? 6.442 -0.798 -18.014 1.00 93.88 300 VAL A N 1
ATOM 2376 C CA . VAL A 1 300 ? 6.602 -2.149 -18.566 1.00 93.88 300 VAL A CA 1
ATOM 2377 C C . VAL A 1 300 ? 6.598 -2.153 -20.095 1.00 93.88 300 VAL A C 1
ATOM 2379 O O . VAL A 1 300 ? 7.426 -2.840 -20.684 1.00 93.88 300 VAL A O 1
ATOM 2382 N N . PHE A 1 301 ? 5.713 -1.391 -20.742 1.00 92.81 301 PHE A N 1
ATOM 2383 C CA . PHE A 1 301 ? 5.575 -1.434 -22.205 1.00 92.81 301 PHE A CA 1
ATOM 2384 C C . PHE A 1 301 ? 6.545 -0.513 -22.956 1.00 92.81 301 PHE A C 1
ATOM 2386 O O . PHE A 1 301 ? 6.960 -0.838 -24.068 1.00 92.81 301 PHE A O 1
ATOM 2393 N N . TYR A 1 302 ? 6.913 0.631 -22.372 1.00 92.94 302 TYR A N 1
ATOM 2394 C CA . TYR A 1 302 ? 7.734 1.641 -23.053 1.00 92.94 302 TYR A CA 1
ATOM 2395 C C . TYR A 1 302 ? 9.095 1.872 -22.391 1.00 92.94 302 TYR A C 1
ATOM 2397 O O . TYR A 1 302 ? 9.986 2.447 -23.014 1.00 92.94 302 TYR A O 1
ATOM 2405 N N . GLY A 1 303 ? 9.287 1.434 -21.144 1.00 87.88 303 GLY A N 1
ATOM 2406 C CA . GLY A 1 303 ? 10.461 1.796 -20.350 1.00 87.88 303 GLY A CA 1
ATOM 2407 C C . GLY A 1 303 ? 11.788 1.234 -20.859 1.00 87.88 303 GLY A C 1
ATOM 2408 O O . GLY A 1 303 ? 12.827 1.824 -20.564 1.00 87.88 303 GLY A O 1
ATOM 2409 N N . SER A 1 304 ? 11.766 0.141 -21.630 1.00 85.12 304 SER A N 1
ATOM 2410 C CA . SER A 1 304 ? 12.965 -0.465 -22.228 1.00 85.12 304 SER A CA 1
ATOM 2411 C C . SER A 1 304 ? 13.179 -0.098 -23.697 1.00 85.12 304 SER A C 1
ATOM 2413 O O . SER A 1 304 ? 14.317 0.057 -24.130 1.00 85.12 304 SER A O 1
ATOM 2415 N N . SER A 1 305 ? 12.100 0.017 -24.476 1.00 86.31 305 SER A N 1
ATOM 2416 C CA . SER A 1 305 ? 12.151 0.221 -25.926 1.00 86.31 305 SER A CA 1
ATOM 2417 C C . SER A 1 305 ? 12.288 1.698 -26.290 1.00 86.31 305 SER A C 1
ATOM 2419 O O . SER A 1 305 ? 13.023 2.042 -27.214 1.00 86.31 305 SER A O 1
ATOM 2421 N N . GLN A 1 306 ? 11.584 2.574 -25.567 1.00 90.75 306 GLN A N 1
ATOM 2422 C CA . GLN A 1 306 ? 11.503 4.011 -25.829 1.00 90.75 306 GLN A CA 1
ATOM 2423 C C . GLN A 1 306 ? 11.459 4.798 -24.504 1.00 90.75 306 GLN A C 1
ATOM 2425 O O . GLN A 1 306 ? 10.452 5.451 -24.201 1.00 90.75 306 GLN A O 1
ATOM 2430 N N . PRO A 1 307 ? 12.541 4.773 -23.699 1.00 91.38 307 PRO A N 1
ATOM 2431 C CA . PRO A 1 307 ? 12.534 5.320 -22.342 1.00 91.38 307 PRO A CA 1
ATOM 2432 C C . PRO A 1 307 ? 12.158 6.809 -22.289 1.00 91.38 307 PRO A C 1
ATOM 2434 O O . PRO A 1 307 ? 11.409 7.208 -21.403 1.00 91.38 307 PRO A O 1
ATOM 2437 N N . TYR A 1 308 ? 12.584 7.629 -23.257 1.00 92.94 308 TYR A N 1
ATOM 2438 C CA . TYR A 1 308 ? 12.248 9.061 -23.280 1.00 92.94 308 TYR A CA 1
ATOM 2439 C C . TYR A 1 308 ? 10.748 9.324 -23.486 1.00 92.94 308 TYR A C 1
ATOM 2441 O O . TYR A 1 308 ? 10.168 10.161 -22.798 1.00 92.94 308 TYR A O 1
ATOM 2449 N N . ILE A 1 309 ? 10.098 8.587 -24.396 1.00 92.94 309 ILE A N 1
ATOM 2450 C CA . ILE A 1 309 ? 8.650 8.710 -24.640 1.00 92.94 309 ILE A CA 1
ATOM 2451 C C . ILE A 1 309 ? 7.879 8.228 -23.413 1.00 92.94 309 ILE A C 1
ATOM 2453 O O . ILE A 1 309 ? 6.930 8.877 -22.974 1.00 92.94 309 ILE A O 1
ATOM 2457 N N . ALA A 1 310 ? 8.327 7.129 -22.811 1.00 94.00 310 ALA A N 1
ATOM 2458 C CA . ALA A 1 310 ? 7.751 6.608 -21.583 1.00 94.00 310 ALA A CA 1
ATOM 2459 C C . ALA A 1 310 ? 7.807 7.640 -20.440 1.00 94.00 310 ALA A C 1
ATOM 2461 O O . ALA A 1 310 ? 6.824 7.840 -19.729 1.00 94.00 310 ALA A O 1
ATOM 2462 N N . MET A 1 311 ? 8.919 8.364 -20.298 1.00 91.88 311 MET A N 1
ATOM 2463 C CA . MET A 1 311 ? 9.050 9.418 -19.289 1.00 91.88 311 MET A CA 1
ATOM 2464 C C . MET A 1 311 ? 8.126 10.602 -19.528 1.00 91.88 311 MET A C 1
ATOM 2466 O O . MET A 1 311 ? 7.582 11.128 -18.561 1.00 91.88 311 MET A O 1
ATOM 2470 N N . LEU A 1 312 ? 7.899 10.994 -20.782 1.00 94.06 312 LEU A N 1
ATOM 2471 C CA . LEU A 1 312 ? 6.912 12.027 -21.104 1.00 94.06 312 LEU A CA 1
ATOM 2472 C C . LEU A 1 312 ? 5.498 11.593 -20.694 1.00 94.06 312 LEU A C 1
ATOM 2474 O O . LEU A 1 312 ? 4.779 12.378 -20.078 1.00 94.06 312 LEU A O 1
ATOM 2478 N N . TRP A 1 313 ? 5.122 10.334 -20.948 1.00 95.50 313 TRP A N 1
ATOM 2479 C CA . TRP A 1 313 ? 3.840 9.782 -20.496 1.00 95.50 313 TRP A CA 1
ATOM 2480 C C . TRP A 1 313 ? 3.709 9.775 -18.970 1.00 95.50 313 TRP A C 1
ATOM 2482 O O . TRP A 1 313 ? 2.686 10.216 -18.445 1.00 95.50 313 TRP A O 1
ATOM 2492 N N . VAL A 1 314 ? 4.742 9.328 -18.246 1.00 96.25 314 VAL A N 1
ATOM 2493 C CA . VAL A 1 314 ? 4.738 9.348 -16.773 1.00 96.25 314 VAL A CA 1
ATOM 2494 C C . VAL A 1 314 ? 4.679 10.782 -16.245 1.00 96.25 314 VAL A C 1
ATOM 2496 O O . VAL A 1 314 ? 3.900 11.063 -15.338 1.00 96.25 314 VAL A O 1
ATOM 2499 N N . MET A 1 315 ? 5.452 11.706 -16.817 1.00 95.94 315 MET A N 1
ATOM 2500 C CA . MET A 1 315 ? 5.458 13.115 -16.419 1.00 95.94 315 MET A CA 1
ATOM 2501 C C . MET A 1 315 ? 4.090 13.767 -16.646 1.00 95.94 315 MET A C 1
ATOM 2503 O O . MET A 1 315 ? 3.604 14.471 -15.763 1.00 95.94 315 MET A O 1
ATOM 2507 N N . GLY A 1 316 ? 3.434 13.483 -17.775 1.00 96.62 316 GLY A N 1
ATOM 2508 C CA . GLY A 1 316 ? 2.068 13.929 -18.051 1.00 96.62 316 GLY A CA 1
ATOM 2509 C C . GLY A 1 316 ? 1.053 13.358 -17.059 1.00 96.62 316 GLY A C 1
ATOM 2510 O O . GLY A 1 316 ? 0.260 14.108 -16.491 1.00 96.62 316 GLY A O 1
ATOM 2511 N N . ALA A 1 317 ? 1.113 12.052 -16.778 1.00 96.25 317 ALA A N 1
ATOM 2512 C CA . ALA A 1 317 ? 0.230 11.402 -15.807 1.00 96.25 317 ALA A CA 1
ATOM 2513 C C . ALA A 1 317 ? 0.411 11.960 -14.382 1.00 96.25 317 ALA A C 1
ATOM 2515 O O . ALA A 1 317 ? -0.573 12.220 -13.685 1.00 96.25 317 ALA A O 1
ATOM 2516 N N . LEU A 1 318 ? 1.656 12.193 -13.955 1.00 96.44 318 LEU A N 1
ATOM 2517 C CA . LEU A 1 318 ? 1.962 12.818 -12.666 1.00 96.44 318 LEU A CA 1
ATOM 2518 C C . LEU A 1 318 ? 1.558 14.294 -12.628 1.00 96.44 318 LEU A C 1
ATOM 2520 O O . LEU A 1 318 ? 1.076 14.740 -11.594 1.00 96.44 318 LEU A O 1
ATOM 2524 N N . GLY A 1 319 ? 1.680 15.026 -13.738 1.00 97.25 319 GLY A N 1
ATOM 2525 C CA . GLY A 1 319 ? 1.199 16.402 -13.862 1.00 97.25 319 GLY A CA 1
ATOM 2526 C C . GLY A 1 319 ? -0.319 16.500 -13.701 1.00 97.25 319 GLY A C 1
ATOM 2527 O O . GLY A 1 319 ? -0.803 17.318 -12.921 1.00 97.25 319 GLY A O 1
ATOM 2528 N N . VAL A 1 320 ? -1.082 15.610 -14.346 1.00 96.62 320 VAL A N 1
ATOM 2529 C CA . VAL A 1 320 ? -2.536 15.506 -14.128 1.00 96.62 320 VAL A CA 1
ATOM 2530 C C . VAL A 1 320 ? -2.827 15.181 -12.663 1.00 96.62 320 VAL A C 1
ATOM 2532 O O . VAL A 1 320 ? -3.621 15.874 -12.028 1.00 96.62 320 VAL A O 1
ATOM 2535 N N . ASN A 1 321 ? -2.138 14.195 -12.084 1.00 95.31 321 ASN A N 1
ATOM 2536 C CA . ASN A 1 321 ? -2.324 13.860 -10.675 1.00 95.31 321 ASN A CA 1
ATOM 2537 C C . ASN A 1 321 ? -1.990 15.034 -9.739 1.00 95.31 321 ASN A C 1
ATOM 2539 O O . ASN A 1 321 ? -2.705 15.246 -8.770 1.00 95.31 321 ASN A O 1
ATOM 2543 N N . LEU A 1 322 ? -0.949 15.815 -10.034 1.00 96.94 322 LEU A N 1
ATOM 2544 C CA . LEU A 1 322 ? -0.578 17.012 -9.280 1.00 96.94 322 LEU A CA 1
ATOM 2545 C C . LEU A 1 322 ? -1.693 18.059 -9.322 1.00 96.94 322 LEU A C 1
ATOM 2547 O O . LEU A 1 322 ? -2.059 18.588 -8.278 1.00 96.94 322 LEU A O 1
ATOM 2551 N N . THR A 1 323 ? -2.262 18.331 -10.502 1.00 96.75 323 THR A N 1
ATOM 2552 C CA . THR A 1 323 ? -3.378 19.287 -10.626 1.00 96.75 323 THR A CA 1
ATOM 2553 C C . THR A 1 323 ? -4.609 18.835 -9.842 1.00 96.75 323 THR A C 1
ATOM 2555 O O . THR A 1 323 ? -5.254 19.648 -9.184 1.00 96.75 323 THR A O 1
ATOM 2558 N N . ILE A 1 324 ? -4.895 17.530 -9.849 1.00 95.44 324 ILE A N 1
ATOM 2559 C CA . ILE A 1 324 ? -5.999 16.929 -9.099 1.00 95.44 324 ILE A CA 1
ATOM 2560 C C . ILE A 1 324 ? -5.725 17.008 -7.587 1.00 95.44 324 ILE A C 1
ATOM 2562 O O . ILE A 1 324 ? -6.587 17.483 -6.850 1.00 95.44 324 ILE A O 1
ATOM 2566 N N . SER A 1 325 ? -4.534 16.618 -7.115 1.00 94.62 325 SER A N 1
ATOM 2567 C CA . SER A 1 325 ? -4.150 16.705 -5.694 1.00 94.62 325 SER A CA 1
ATOM 2568 C C . SER A 1 325 ? -4.178 18.149 -5.181 1.00 94.62 325 SER A C 1
ATOM 2570 O O . SER A 1 325 ? -4.789 18.415 -4.149 1.00 94.62 325 SER A O 1
ATOM 2572 N N . ALA A 1 326 ? -3.587 19.094 -5.917 1.00 95.12 326 ALA A N 1
ATOM 2573 C CA . ALA A 1 326 ? -3.532 20.500 -5.517 1.00 95.12 326 ALA A CA 1
ATOM 2574 C C . ALA A 1 326 ? -4.906 21.189 -5.548 1.00 95.12 326 ALA A C 1
ATOM 2576 O O . ALA A 1 326 ? -5.164 22.071 -4.735 1.00 95.12 326 ALA A O 1
ATOM 2577 N N . GLY A 1 327 ? -5.789 20.797 -6.473 1.00 95.00 327 GLY A N 1
ATOM 2578 C CA . GLY A 1 327 ? -7.131 21.371 -6.584 1.00 95.00 327 GLY A CA 1
ATOM 2579 C C . GLY A 1 327 ? -8.124 20.838 -5.553 1.00 95.00 327 GLY A C 1
ATOM 2580 O O . GLY A 1 327 ? -9.041 21.561 -5.167 1.00 95.00 327 GLY A O 1
ATOM 2581 N N . TYR A 1 328 ? -7.970 19.583 -5.118 1.00 94.62 328 TYR A N 1
ATOM 2582 C CA . TYR A 1 328 ? -8.920 18.955 -4.198 1.00 94.62 328 TYR A CA 1
ATOM 2583 C C . TYR A 1 328 ? -8.482 18.905 -2.740 1.00 94.62 328 TYR A C 1
ATOM 2585 O O . TYR A 1 328 ? -9.390 18.770 -1.927 1.00 94.62 328 TYR A O 1
ATOM 2593 N N . MET A 1 329 ? -7.177 18.982 -2.430 1.00 94.06 329 MET A N 1
ATOM 2594 C CA . MET A 1 329 ? -6.621 18.869 -1.065 1.00 94.06 329 MET A CA 1
ATOM 2595 C C . MET A 1 329 ? -7.361 17.804 -0.234 1.00 94.06 329 MET A C 1
ATOM 2597 O O . MET A 1 329 ? -8.188 18.114 0.620 1.00 94.06 329 MET A O 1
ATOM 2601 N N . PRO A 1 330 ? -7.202 16.522 -0.600 1.00 93.94 330 PRO A N 1
ATOM 2602 C CA . PRO A 1 330 ? -8.052 15.444 -0.108 1.00 93.94 330 PRO A CA 1
ATOM 2603 C C . PRO A 1 330 ? -7.891 15.138 1.386 1.00 93.94 330 PRO A C 1
ATOM 2605 O O . PRO A 1 330 ? -8.767 14.459 1.937 1.00 93.94 330 PRO A O 1
ATOM 2608 N N . PHE A 1 331 ? -6.780 15.520 2.019 1.00 94.12 331 PHE A N 1
ATOM 2609 C CA . PHE A 1 331 ? -6.478 15.156 3.399 1.00 94.12 331 PHE A CA 1
ATOM 2610 C C . PHE A 1 331 ? -7.146 16.108 4.398 1.00 94.12 331 PHE A C 1
ATOM 2612 O O . PHE A 1 331 ? -7.483 17.245 4.098 1.00 94.12 331 PHE A O 1
ATOM 2619 N N . LYS A 1 332 ? -7.376 15.623 5.623 1.00 91.19 332 LYS A N 1
ATOM 2620 C CA . LYS A 1 332 ? -7.872 16.476 6.718 1.00 91.19 332 LYS A CA 1
ATOM 2621 C C . LYS A 1 332 ? -6.805 17.424 7.257 1.00 91.19 332 LYS A C 1
ATOM 2623 O O . LYS A 1 332 ? -7.137 18.494 7.751 1.00 91.19 332 LYS A O 1
ATOM 2628 N N . ASP A 1 333 ? -5.554 16.977 7.238 1.00 90.12 333 ASP A N 1
ATOM 2629 C CA . ASP A 1 333 ? -4.404 17.762 7.667 1.00 90.12 333 ASP A CA 1
ATOM 2630 C C . ASP A 1 333 ? -3.691 18.305 6.431 1.00 90.12 333 ASP A C 1
ATOM 2632 O O . ASP A 1 333 ? -3.148 17.548 5.624 1.00 90.12 333 ASP A O 1
ATOM 2636 N N . TYR A 1 334 ? -3.659 19.630 6.330 1.00 91.50 334 TYR A N 1
ATOM 2637 C CA . TYR A 1 334 ? -3.014 20.359 5.246 1.00 91.50 334 TYR A CA 1
ATOM 2638 C C . TYR A 1 334 ? -1.516 20.037 5.105 1.00 91.50 334 TYR A C 1
ATOM 2640 O O . TYR A 1 334 ? -0.961 20.062 4.006 1.00 91.50 334 TYR A O 1
ATOM 2648 N N . THR A 1 335 ? -0.841 19.693 6.205 1.00 91.12 335 THR A N 1
ATOM 2649 C CA . THR A 1 335 ? 0.569 19.272 6.185 1.00 91.12 335 THR A CA 1
ATOM 2650 C C . THR A 1 335 ? 0.744 18.021 5.328 1.00 91.12 335 THR A C 1
ATOM 2652 O O . THR A 1 335 ? 1.714 17.896 4.581 1.00 91.12 335 THR A O 1
ATOM 2655 N N . ILE A 1 336 ? -0.223 17.107 5.394 1.00 92.56 336 ILE A N 1
ATOM 2656 C CA . ILE A 1 336 ? -0.213 15.846 4.658 1.00 92.56 336 ILE A CA 1
ATOM 2657 C C . ILE A 1 336 ? -0.490 16.088 3.166 1.00 92.56 336 ILE A C 1
ATOM 2659 O O . ILE A 1 336 ? 0.190 15.495 2.323 1.00 92.56 336 ILE A O 1
ATOM 2663 N N . ASP A 1 337 ? -1.402 17.009 2.829 1.00 95.00 337 ASP A N 1
ATOM 2664 C CA . ASP A 1 337 ? -1.609 17.461 1.442 1.00 95.00 337 ASP A CA 1
ATOM 2665 C C . ASP A 1 337 ? -0.312 18.012 0.836 1.00 95.00 337 ASP A C 1
ATOM 2667 O O . ASP A 1 337 ? 0.074 17.636 -0.275 1.00 95.00 337 ASP A O 1
ATOM 2671 N N . LEU A 1 338 ? 0.403 18.862 1.582 1.00 93.81 338 LEU A N 1
ATOM 2672 C CA . LEU A 1 338 ? 1.683 19.414 1.142 1.00 93.81 338 LEU A CA 1
ATOM 2673 C C . LEU A 1 338 ? 2.748 18.333 0.934 1.00 93.81 338 LEU A C 1
ATOM 2675 O O . LEU A 1 338 ? 3.506 18.414 -0.033 1.00 93.81 338 LEU A O 1
ATOM 2679 N N . ILE A 1 339 ? 2.802 17.319 1.802 1.00 93.88 339 ILE A N 1
ATOM 2680 C CA . ILE A 1 339 ? 3.748 16.205 1.668 1.00 93.88 339 ILE A CA 1
ATOM 2681 C C . ILE A 1 339 ? 3.481 15.398 0.387 1.00 93.88 339 ILE A C 1
ATOM 2683 O O . ILE A 1 339 ? 4.445 15.093 -0.321 1.00 93.88 339 ILE A O 1
ATOM 2687 N N . ASP A 1 340 ? 2.224 15.081 0.039 1.00 94.94 340 ASP A N 1
ATOM 2688 C CA . ASP A 1 340 ? 1.903 14.384 -1.228 1.00 94.94 340 ASP A CA 1
ATOM 2689 C C . ASP A 1 340 ? 2.222 15.260 -2.449 1.00 94.94 340 ASP A C 1
ATOM 2691 O O . ASP A 1 340 ? 2.850 14.788 -3.399 1.00 94.94 340 ASP A O 1
ATOM 2695 N N . ILE A 1 341 ? 1.874 16.551 -2.417 1.00 95.75 341 ILE A N 1
ATOM 2696 C CA . ILE A 1 341 ? 2.197 17.498 -3.499 1.00 95.75 341 ILE A CA 1
ATOM 2697 C C . ILE A 1 341 ? 3.715 17.576 -3.710 1.00 95.75 341 ILE A C 1
ATOM 2699 O O . ILE A 1 341 ? 4.196 17.449 -4.840 1.00 95.75 341 ILE A O 1
ATOM 2703 N N . PHE A 1 342 ? 4.480 17.734 -2.629 1.00 95.06 342 PHE A N 1
ATOM 2704 C CA . PHE A 1 342 ? 5.938 17.784 -2.686 1.00 95.06 342 PHE A CA 1
ATOM 2705 C C . PHE A 1 342 ? 6.531 16.455 -3.170 1.00 95.06 342 PHE A C 1
ATOM 2707 O O . PHE A 1 342 ? 7.421 16.464 -4.015 1.00 95.06 342 PHE A O 1
ATOM 2714 N N . ALA A 1 343 ? 5.989 15.309 -2.742 1.00 95.25 343 ALA A N 1
ATOM 2715 C CA . ALA A 1 343 ? 6.385 13.987 -3.237 1.00 95.25 343 ALA A CA 1
ATOM 2716 C C . ALA A 1 343 ? 6.222 13.852 -4.755 1.00 95.25 343 ALA A C 1
ATOM 2718 O O . ALA A 1 343 ? 7.133 13.375 -5.435 1.00 95.25 343 ALA A O 1
ATOM 2719 N N . ILE A 1 344 ? 5.090 14.302 -5.303 1.00 95.75 344 ILE A N 1
ATOM 2720 C CA . ILE A 1 344 ? 4.843 14.270 -6.749 1.00 95.75 344 ILE A CA 1
ATOM 2721 C C . ILE A 1 344 ? 5.843 15.173 -7.480 1.00 95.75 344 ILE A C 1
ATOM 2723 O O . ILE A 1 344 ? 6.447 14.742 -8.465 1.00 95.75 344 ILE A O 1
ATOM 2727 N N . LEU A 1 345 ? 6.069 16.393 -6.982 1.00 95.50 345 LEU A N 1
ATOM 2728 C CA . LEU A 1 345 ? 7.048 17.326 -7.549 1.00 95.50 345 LEU A CA 1
ATOM 2729 C C . LEU A 1 345 ? 8.469 16.750 -7.527 1.00 95.50 345 LEU A C 1
ATOM 2731 O O . LEU A 1 345 ? 9.185 16.844 -8.526 1.00 95.50 345 LEU A O 1
ATOM 2735 N N . CYS A 1 346 ? 8.865 16.097 -6.434 1.00 94.38 346 CYS A N 1
ATOM 2736 C CA . CYS A 1 346 ? 10.153 15.423 -6.324 1.00 94.38 346 CYS A CA 1
ATOM 2737 C C . CYS A 1 346 ? 10.297 14.296 -7.352 1.00 94.38 346 CYS A C 1
ATOM 2739 O O . CYS A 1 346 ? 11.342 14.208 -7.994 1.00 94.38 346 CYS A O 1
ATOM 2741 N N . ILE A 1 347 ? 9.261 13.478 -7.575 1.00 94.75 347 ILE A N 1
ATOM 2742 C CA . ILE A 1 347 ? 9.291 12.433 -8.615 1.00 94.75 347 ILE A CA 1
ATOM 2743 C C . ILE A 1 347 ? 9.402 13.057 -10.015 1.00 94.75 347 ILE A C 1
ATOM 2745 O O . ILE A 1 347 ? 10.180 12.575 -10.840 1.00 94.75 347 ILE A O 1
ATOM 2749 N N . MET A 1 348 ? 8.672 14.139 -10.295 1.00 95.31 348 MET A N 1
ATOM 2750 C CA . MET A 1 348 ? 8.758 14.839 -11.584 1.00 95.31 348 MET A CA 1
ATOM 2751 C C . MET A 1 348 ? 10.154 15.424 -11.829 1.00 95.31 348 MET A C 1
ATOM 2753 O O . MET A 1 348 ? 10.699 15.274 -12.926 1.00 95.31 348 MET A O 1
ATOM 2757 N N . LEU A 1 349 ? 10.765 16.030 -10.807 1.00 92.75 349 LEU A N 1
ATOM 2758 C CA . LEU A 1 349 ? 12.147 16.506 -10.869 1.00 92.75 349 LEU A CA 1
ATOM 2759 C C . LEU A 1 349 ? 13.123 15.347 -11.103 1.00 92.75 349 LEU A C 1
ATOM 2761 O O . LEU A 1 349 ? 14.063 15.486 -11.882 1.00 92.75 349 LEU A O 1
ATOM 2765 N N . TYR A 1 350 ? 12.880 14.197 -10.473 1.00 91.81 350 TYR A N 1
ATOM 2766 C CA . TYR A 1 350 ? 13.696 12.998 -10.637 1.00 91.81 350 TYR A CA 1
ATOM 2767 C C . TYR A 1 350 ? 13.648 12.455 -12.070 1.00 91.81 350 TYR A C 1
ATOM 2769 O O . TYR A 1 350 ? 14.685 12.114 -12.635 1.00 91.81 350 TYR A O 1
ATOM 2777 N N . LEU A 1 351 ? 12.461 12.431 -12.686 1.00 92.81 351 LEU A N 1
ATOM 2778 C CA . LEU A 1 351 ? 12.280 12.057 -14.092 1.00 92.81 351 LEU A CA 1
ATOM 2779 C C . LEU A 1 351 ? 13.036 13.003 -15.026 1.00 92.81 351 LEU A C 1
ATOM 2781 O O . LEU A 1 351 ? 13.798 12.548 -15.878 1.00 92.81 351 LEU A O 1
ATOM 2785 N N . LEU A 1 352 ? 12.869 14.316 -14.837 1.00 91.56 352 LEU A N 1
ATOM 2786 C CA . LEU A 1 352 ? 13.576 15.323 -15.630 1.00 91.56 352 LEU A CA 1
ATOM 2787 C C . LEU A 1 352 ? 15.095 15.165 -15.495 1.00 91.56 352 LEU A C 1
ATOM 2789 O O . LEU A 1 352 ? 15.824 15.172 -16.487 1.00 91.56 352 LEU A O 1
ATOM 2793 N N . ALA A 1 353 ? 15.571 14.984 -14.267 1.00 89.75 353 ALA A N 1
ATOM 2794 C CA . ALA A 1 353 ? 16.984 14.827 -13.986 1.00 89.75 353 ALA A CA 1
ATOM 2795 C C . ALA A 1 353 ? 17.557 13.514 -14.542 1.00 89.75 353 ALA A C 1
ATOM 2797 O O . ALA A 1 353 ? 18.704 13.506 -14.984 1.00 89.75 353 ALA A O 1
ATOM 2798 N N . GLY A 1 354 ? 16.768 12.435 -14.587 1.00 89.75 354 GLY A N 1
ATOM 2799 C CA . GLY A 1 354 ? 17.134 11.186 -15.259 1.00 89.75 354 GLY A CA 1
ATOM 2800 C C . GLY A 1 354 ? 17.415 11.396 -16.747 1.00 89.75 354 GLY A C 1
ATOM 2801 O O . GLY A 1 354 ? 18.472 10.996 -17.232 1.00 89.75 354 GLY A O 1
ATOM 2802 N N . VAL A 1 355 ? 16.526 12.106 -17.452 1.00 90.69 355 VAL A N 1
ATOM 2803 C CA . VAL A 1 355 ? 16.714 12.449 -18.876 1.00 90.69 355 VAL A CA 1
ATOM 2804 C C . VAL A 1 355 ? 17.972 13.296 -19.081 1.00 90.69 355 VAL A C 1
ATOM 2806 O O . VAL A 1 355 ? 18.772 13.016 -19.973 1.00 90.69 355 VAL A O 1
ATOM 2809 N N . VAL A 1 356 ? 18.179 14.314 -18.241 1.00 90.62 356 VAL A N 1
ATOM 2810 C CA . VAL A 1 356 ? 19.362 15.188 -18.326 1.00 90.62 356 VAL A CA 1
ATOM 2811 C C . VAL A 1 356 ? 20.652 14.418 -18.039 1.00 90.62 356 VAL A C 1
ATOM 2813 O O . VAL A 1 356 ? 21.646 14.630 -18.730 1.00 90.62 356 VAL A O 1
ATOM 2816 N N . ALA A 1 357 ? 20.657 13.525 -17.047 1.00 89.69 357 ALA A N 1
ATOM 2817 C CA . ALA A 1 357 ? 21.825 12.718 -16.701 1.00 89.69 357 ALA A CA 1
ATOM 2818 C C . ALA A 1 357 ? 22.228 11.767 -17.836 1.00 89.69 357 ALA A C 1
ATOM 2820 O O . ALA A 1 357 ? 23.421 11.602 -18.098 1.00 89.69 357 ALA A O 1
ATOM 2821 N N . ASP A 1 358 ? 21.243 11.190 -18.525 1.00 89.94 358 ASP A N 1
ATOM 2822 C CA . ASP A 1 358 ? 21.469 10.317 -19.673 1.00 89.94 358 ASP A CA 1
ATOM 2823 C C . ASP A 1 358 ? 21.986 11.097 -20.898 1.00 89.94 358 ASP A C 1
ATOM 2825 O O . ASP A 1 358 ? 22.921 10.652 -21.569 1.00 89.94 358 ASP A O 1
ATOM 2829 N N . ALA A 1 359 ? 21.456 12.305 -21.132 1.00 88.94 359 ALA A N 1
ATOM 2830 C CA . ALA A 1 359 ? 21.881 13.189 -22.219 1.00 88.94 359 ALA A CA 1
ATOM 2831 C C . ALA A 1 359 ? 23.248 13.862 -21.976 1.00 88.94 359 ALA A C 1
ATOM 2833 O O . ALA A 1 359 ? 24.012 14.073 -22.919 1.00 88.94 359 ALA A O 1
ATOM 2834 N N . VAL A 1 360 ? 23.580 14.204 -20.723 1.00 89.38 360 VAL A N 1
ATOM 2835 C CA . VAL A 1 360 ? 24.819 14.909 -20.341 1.00 89.38 360 VAL A CA 1
ATOM 2836 C C . VAL A 1 360 ? 25.554 14.153 -19.220 1.00 89.38 360 VAL A C 1
ATOM 2838 O O . VAL A 1 360 ? 25.571 14.585 -18.061 1.00 89.38 360 VAL A O 1
ATOM 2841 N N . PRO A 1 361 ? 26.263 13.053 -19.544 1.00 84.44 361 PRO A N 1
ATOM 2842 C CA . PRO A 1 361 ? 26.887 12.192 -18.535 1.00 84.44 361 PRO A CA 1
ATOM 2843 C C . PRO A 1 361 ? 27.942 12.900 -17.674 1.00 84.44 361 PRO A C 1
ATOM 2845 O O . PRO A 1 361 ? 28.150 12.532 -16.519 1.00 84.44 361 PRO A O 1
ATOM 2848 N N . LYS A 1 362 ? 28.594 13.945 -18.205 1.00 82.75 362 LYS A N 1
ATOM 2849 C CA . LYS A 1 362 ? 29.730 14.638 -17.567 1.00 82.75 362 LYS A CA 1
ATOM 2850 C C . LYS A 1 362 ? 29.379 15.301 -16.227 1.00 82.75 362 LYS A C 1
ATOM 2852 O O . LYS A 1 362 ? 30.240 15.384 -15.357 1.00 82.75 362 LYS A O 1
ATOM 2857 N N . HIS A 1 363 ? 28.134 15.748 -16.046 1.00 79.19 363 HIS A N 1
ATOM 2858 C CA . HIS A 1 363 ? 27.662 16.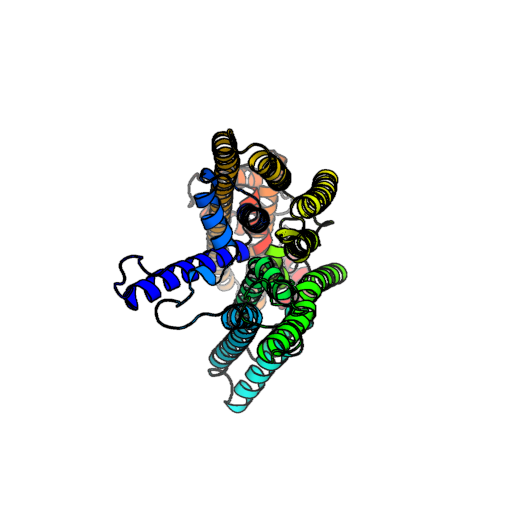391 -14.808 1.00 79.19 363 HIS A CA 1
ATOM 2859 C C . HIS A 1 363 ? 26.635 15.547 -14.034 1.00 79.19 363 HIS A C 1
ATOM 2861 O O . HIS A 1 363 ? 26.090 16.003 -13.027 1.00 79.19 363 HIS A O 1
ATOM 2867 N N . SER A 1 364 ? 26.405 14.304 -14.465 1.00 84.00 364 SER A N 1
ATOM 2868 C CA . SER A 1 364 ? 25.387 13.403 -13.913 1.00 84.00 364 SER A CA 1
ATOM 2869 C C . SER A 1 364 ? 25.552 13.144 -12.405 1.00 84.00 364 SER A C 1
ATOM 2871 O O . SER A 1 364 ? 24.565 13.131 -11.670 1.00 84.00 364 SER A O 1
ATOM 2873 N N . ASN A 1 365 ? 26.786 13.029 -11.900 1.00 84.94 365 ASN A N 1
ATOM 2874 C CA . ASN A 1 365 ? 27.032 12.734 -10.483 1.00 84.94 365 ASN A CA 1
ATOM 2875 C C . ASN A 1 365 ? 26.634 13.867 -9.528 1.00 84.94 365 ASN A C 1
ATOM 2877 O O . ASN A 1 365 ? 26.017 13.584 -8.501 1.00 84.94 365 ASN A O 1
ATOM 2881 N N . ASN A 1 366 ? 26.934 15.129 -9.860 1.00 89.00 366 ASN A N 1
ATOM 2882 C CA . ASN A 1 366 ? 26.552 16.275 -9.023 1.00 89.00 366 ASN A CA 1
ATOM 2883 C C . ASN A 1 366 ? 25.026 16.411 -8.949 1.00 89.00 366 ASN A C 1
ATOM 2885 O O . ASN A 1 366 ? 24.474 16.649 -7.876 1.00 89.00 366 ASN A O 1
ATOM 2889 N N . LEU A 1 367 ? 24.349 16.186 -10.080 1.00 88.81 367 LEU A N 1
ATOM 2890 C CA . LEU A 1 367 ? 22.892 16.142 -10.149 1.00 88.81 367 LEU A CA 1
ATOM 2891 C C . LEU A 1 367 ? 22.330 15.013 -9.274 1.00 88.81 367 LEU A C 1
ATOM 2893 O O . LEU A 1 367 ? 21.423 15.247 -8.482 1.00 88.81 367 LEU A O 1
ATOM 2897 N N . GLY A 1 368 ? 22.913 13.813 -9.340 1.00 88.75 368 GLY A N 1
ATOM 2898 C CA . GLY A 1 368 ? 22.509 12.693 -8.488 1.00 88.75 368 GLY A CA 1
ATOM 2899 C C . GLY A 1 368 ? 22.703 12.958 -6.987 1.00 88.75 368 GLY A C 1
ATOM 2900 O O . GLY A 1 368 ? 21.846 12.588 -6.188 1.00 88.75 368 GLY A O 1
ATOM 2901 N N . ILE A 1 369 ? 23.771 13.658 -6.585 1.00 89.75 369 ILE A N 1
ATOM 2902 C CA . ILE A 1 369 ? 23.973 14.068 -5.181 1.00 89.75 369 ILE A CA 1
ATOM 2903 C C . ILE A 1 369 ? 22.863 15.028 -4.736 1.00 89.75 369 ILE A C 1
ATOM 2905 O O . ILE A 1 369 ? 22.274 14.820 -3.676 1.00 89.75 369 ILE A O 1
ATOM 2909 N N . LEU A 1 370 ? 22.538 16.037 -5.549 1.00 90.56 370 LEU A N 1
ATOM 2910 C CA . LEU A 1 370 ? 21.454 16.977 -5.252 1.00 90.56 370 LEU A CA 1
ATOM 2911 C C . LEU A 1 370 ? 20.105 16.257 -5.099 1.00 90.56 370 LEU A C 1
ATOM 2913 O O . LEU A 1 370 ? 19.392 16.489 -4.125 1.00 90.56 370 LEU A O 1
ATOM 2917 N N . LEU A 1 371 ? 19.774 15.344 -6.018 1.00 90.62 371 LEU A N 1
ATOM 2918 C CA . LEU A 1 371 ? 18.542 14.553 -5.944 1.00 90.62 371 LEU A CA 1
ATOM 2919 C C . LEU A 1 371 ? 18.488 13.682 -4.686 1.00 90.62 371 LEU A C 1
ATOM 2921 O O . LEU A 1 371 ? 17.444 13.606 -4.046 1.00 90.62 371 LEU A O 1
ATOM 2925 N N . ASN A 1 372 ? 19.601 13.050 -4.305 1.00 91.00 372 ASN A N 1
ATOM 2926 C CA . ASN A 1 372 ? 19.671 12.292 -3.058 1.00 91.00 372 ASN A CA 1
ATOM 2927 C C . ASN A 1 372 ? 19.380 13.177 -1.846 1.00 91.00 372 ASN A C 1
ATOM 2929 O O . ASN A 1 372 ? 18.614 12.762 -0.984 1.00 91.00 372 ASN A O 1
ATOM 2933 N N . LEU A 1 373 ? 19.958 14.379 -1.771 1.00 92.19 373 LEU A N 1
ATOM 2934 C CA . LEU A 1 373 ? 19.704 15.301 -0.659 1.00 92.19 373 LEU A CA 1
ATOM 2935 C C . LEU A 1 373 ? 18.224 15.686 -0.574 1.00 92.19 373 LEU A C 1
ATOM 2937 O O . LEU A 1 373 ? 17.669 15.710 0.522 1.00 92.19 373 LEU A O 1
ATOM 2941 N N . ILE A 1 374 ? 17.577 15.925 -1.717 1.00 91.75 374 ILE A N 1
ATOM 2942 C CA . ILE A 1 374 ? 16.143 16.232 -1.780 1.00 91.75 374 ILE A CA 1
ATOM 2943 C C . ILE A 1 374 ? 15.316 15.041 -1.283 1.00 91.75 374 ILE A C 1
ATOM 2945 O O . ILE A 1 374 ? 14.479 15.203 -0.396 1.00 91.75 374 ILE A O 1
ATOM 2949 N N . VAL A 1 375 ? 15.569 13.838 -1.806 1.00 92.00 375 VAL A N 1
ATOM 2950 C CA . VAL A 1 375 ? 14.785 12.646 -1.454 1.00 92.00 375 VAL A CA 1
ATOM 2951 C C . VAL A 1 375 ? 15.008 12.235 0.001 1.00 92.00 375 VAL A C 1
ATOM 2953 O O . VAL A 1 375 ? 14.043 11.993 0.721 1.00 92.00 375 VAL A O 1
ATOM 2956 N N . TRP A 1 376 ? 16.255 12.199 0.475 1.00 91.88 376 TRP A N 1
ATOM 2957 C CA . TRP A 1 376 ? 16.545 11.889 1.876 1.00 91.88 376 TRP A CA 1
ATOM 2958 C C . TRP A 1 376 ? 16.041 12.974 2.823 1.00 91.88 376 TRP A C 1
ATOM 2960 O O . TRP A 1 376 ? 15.553 12.641 3.898 1.00 91.88 376 TRP A O 1
ATOM 2970 N N . GLY A 1 377 ? 16.093 14.247 2.421 1.00 92.81 377 GLY A N 1
ATOM 2971 C CA . GLY A 1 377 ? 15.483 15.348 3.165 1.00 92.81 377 GLY A CA 1
ATOM 2972 C C . GLY A 1 377 ? 13.972 15.170 3.306 1.00 92.81 377 GLY A C 1
ATOM 2973 O O . GLY A 1 377 ? 13.442 15.295 4.409 1.00 92.81 377 GLY A O 1
ATOM 2974 N N . GLN A 1 378 ? 13.288 14.784 2.225 1.00 90.69 378 GLN A N 1
ATOM 2975 C CA . GLN A 1 378 ? 11.860 14.479 2.255 1.00 90.69 378 GLN A CA 1
ATOM 2976 C C . GLN A 1 378 ? 11.541 13.277 3.149 1.00 90.69 378 GLN A C 1
ATOM 2978 O O . GLN A 1 378 ? 10.646 13.362 3.989 1.00 90.69 378 GLN A O 1
ATOM 2983 N N . VAL A 1 379 ? 12.273 12.169 3.001 1.00 92.25 379 VAL A N 1
ATOM 2984 C CA . VAL A 1 379 ? 12.089 10.972 3.835 1.00 92.25 379 VAL A CA 1
ATOM 2985 C C . VAL A 1 379 ? 12.326 11.308 5.307 1.00 92.25 379 VAL A C 1
ATOM 2987 O O . VAL A 1 379 ? 11.525 10.921 6.152 1.00 92.25 379 VAL A O 1
ATOM 2990 N N . LEU A 1 380 ? 13.375 12.072 5.627 1.00 93.06 380 LEU A N 1
ATOM 2991 C CA . LEU A 1 380 ? 13.668 12.503 6.993 1.00 93.06 380 LEU A CA 1
ATOM 2992 C C . LEU A 1 380 ? 12.544 13.373 7.564 1.00 93.06 380 LEU A C 1
ATOM 2994 O O . LEU A 1 380 ? 12.101 13.122 8.682 1.00 93.06 380 LEU A O 1
ATOM 2998 N N . TYR A 1 381 ? 12.058 14.352 6.799 1.00 93.25 381 TYR A N 1
ATOM 2999 C CA . TYR A 1 381 ? 10.933 15.193 7.207 1.00 93.25 381 TYR A CA 1
ATOM 3000 C C . TYR A 1 381 ? 9.685 14.350 7.509 1.00 93.25 381 TYR A C 1
ATOM 3002 O O . TYR A 1 381 ? 9.093 14.473 8.581 1.00 93.25 381 TYR A O 1
ATOM 3010 N N . CYS A 1 382 ? 9.350 13.408 6.627 1.00 91.94 382 CYS A N 1
ATOM 3011 C CA . CYS A 1 382 ? 8.209 12.519 6.827 1.00 91.94 382 CYS A CA 1
ATOM 3012 C C . CYS A 1 382 ? 8.391 11.581 8.030 1.00 91.94 382 CYS A C 1
ATOM 3014 O O . CYS A 1 382 ? 7.432 11.293 8.747 1.00 91.94 382 CYS A O 1
ATOM 3016 N N . LEU A 1 383 ? 9.614 11.110 8.292 1.00 90.88 383 LEU A N 1
ATOM 3017 C CA . LEU A 1 383 ? 9.918 10.304 9.476 1.00 90.88 383 LEU A CA 1
ATOM 3018 C C . LEU A 1 383 ? 9.736 11.112 10.765 1.00 90.88 383 LEU A C 1
ATOM 3020 O O . LEU A 1 383 ? 9.150 10.597 11.717 1.00 90.88 383 LEU A O 1
ATOM 3024 N N . VAL A 1 384 ? 10.187 12.369 10.797 1.00 93.00 384 VAL A N 1
ATOM 3025 C CA . VAL A 1 384 ? 9.988 13.267 11.947 1.00 93.00 384 VAL A CA 1
ATOM 3026 C C . VAL A 1 384 ? 8.498 13.479 12.213 1.00 93.00 384 VAL A C 1
ATOM 3028 O O . VAL A 1 384 ? 8.053 13.307 13.350 1.00 93.00 384 VAL A O 1
ATOM 3031 N N . GLU A 1 385 ? 7.710 13.758 11.175 1.00 90.88 385 GLU A N 1
ATOM 3032 C CA . GLU A 1 385 ? 6.258 13.912 11.312 1.00 90.88 385 GLU A CA 1
ATOM 3033 C C . GLU A 1 385 ? 5.565 12.598 11.708 1.00 90.88 385 GLU A C 1
ATOM 3035 O O . GLU A 1 385 ? 4.682 12.595 12.561 1.00 90.88 385 GLU A O 1
ATOM 3040 N N . THR A 1 386 ? 6.029 11.445 11.219 1.00 90.06 386 THR A N 1
ATOM 3041 C CA . THR A 1 386 ? 5.523 10.130 11.660 1.00 90.06 386 THR A CA 1
ATOM 3042 C C . THR A 1 386 ? 5.804 9.886 13.148 1.00 90.06 386 THR A C 1
ATOM 3044 O O . THR A 1 386 ? 4.957 9.355 13.876 1.00 90.06 386 THR A O 1
ATOM 3047 N N . VAL A 1 387 ? 6.986 10.270 13.642 1.00 90.81 387 VAL A N 1
ATOM 3048 C CA . VAL A 1 387 ? 7.330 10.176 15.072 1.00 90.81 387 VAL A CA 1
ATOM 3049 C C . VAL A 1 387 ? 6.441 11.105 15.895 1.00 90.81 387 VAL A C 1
ATOM 3051 O O . VAL A 1 387 ? 5.942 10.697 16.948 1.00 90.81 387 VAL A O 1
ATOM 3054 N N . ARG A 1 388 ? 6.190 12.324 15.410 1.00 89.38 388 ARG A N 1
ATOM 3055 C CA . ARG A 1 388 ? 5.269 13.273 16.043 1.00 89.38 388 ARG A CA 1
ATOM 3056 C C . ARG A 1 388 ? 3.850 12.709 16.115 1.00 89.38 388 ARG A C 1
ATOM 3058 O O . ARG A 1 388 ? 3.290 12.639 17.207 1.00 89.38 388 ARG A O 1
ATOM 3065 N N . GLU A 1 389 ? 3.322 12.208 15.002 1.00 87.50 389 GLU A N 1
ATOM 3066 C CA . GLU A 1 389 ? 2.012 11.552 14.913 1.00 87.50 389 GLU A CA 1
ATOM 3067 C C . GLU A 1 389 ? 1.919 10.349 15.871 1.00 87.50 389 GLU A C 1
ATOM 3069 O O . GLU A 1 389 ? 0.923 10.151 16.571 1.00 87.50 389 GLU A O 1
ATOM 3074 N N . THR A 1 390 ? 2.995 9.562 15.974 1.00 87.12 390 THR A N 1
ATOM 3075 C CA . THR A 1 390 ? 3.090 8.436 16.914 1.00 87.12 390 THR A CA 1
ATOM 3076 C C . THR A 1 390 ? 3.030 8.886 18.363 1.00 87.12 390 THR A C 1
ATOM 3078 O O . THR A 1 390 ? 2.344 8.255 19.173 1.00 87.12 390 THR A O 1
ATOM 3081 N N . ASN A 1 391 ? 3.736 9.959 18.702 1.00 86.25 391 ASN A N 1
ATOM 3082 C CA . ASN A 1 391 ? 3.732 10.507 20.050 1.00 86.25 391 ASN A CA 1
ATOM 3083 C C . ASN A 1 391 ? 2.350 11.049 20.421 1.00 86.25 391 ASN A C 1
ATOM 3085 O O . ASN A 1 391 ? 1.875 10.753 21.517 1.00 86.25 391 ASN A O 1
ATOM 3089 N N . GLU A 1 392 ? 1.674 11.747 19.509 1.00 83.00 392 GLU A N 1
ATOM 3090 C CA . GLU A 1 392 ? 0.307 12.231 19.733 1.00 83.00 392 GLU A CA 1
ATOM 3091 C C . GLU A 1 392 ? -0.684 11.076 19.922 1.00 83.00 392 GLU A C 1
ATOM 3093 O O . GLU A 1 392 ? -1.373 11.017 20.940 1.00 83.00 392 GLU A O 1
ATOM 3098 N N . LYS A 1 393 ? -0.667 10.052 19.059 1.00 80.94 393 LYS A N 1
ATOM 3099 C CA . LYS A 1 393 ? -1.522 8.861 19.244 1.00 80.94 393 LYS A CA 1
ATOM 3100 C C . LYS A 1 393 ? -1.257 8.138 20.565 1.00 80.94 393 LYS A C 1
ATOM 3102 O O . LYS A 1 393 ? -2.197 7.683 21.223 1.00 80.94 393 LYS A O 1
ATOM 3107 N N . ARG A 1 394 ? 0.012 8.018 20.974 1.00 83.06 394 ARG A N 1
ATOM 3108 C CA . ARG A 1 394 ? 0.389 7.418 22.267 1.00 83.06 394 ARG A CA 1
ATOM 3109 C C . ARG A 1 394 ? -0.157 8.229 23.437 1.00 83.06 394 ARG A C 1
ATOM 3111 O O . ARG A 1 394 ? -0.697 7.625 24.364 1.00 83.06 394 ARG A O 1
ATOM 3118 N N . LYS A 1 395 ? -0.058 9.560 23.384 1.00 78.00 395 LYS A N 1
ATOM 3119 C CA . LYS A 1 395 ? -0.652 10.465 24.377 1.00 78.00 395 LYS A CA 1
ATOM 3120 C C . LYS A 1 395 ? -2.163 10.267 24.447 1.00 78.00 395 LYS A C 1
ATOM 3122 O O . LYS A 1 395 ? -2.666 9.945 25.520 1.00 78.00 395 LYS A O 1
ATOM 3127 N N . THR A 1 396 ? -2.883 10.343 23.326 1.00 74.88 396 THR A N 1
ATOM 3128 C CA . THR A 1 396 ? -4.343 10.141 23.292 1.00 74.88 396 THR A CA 1
ATOM 3129 C C . THR A 1 396 ? -4.745 8.781 23.867 1.00 74.88 396 THR A C 1
ATOM 3131 O O . THR A 1 396 ? -5.667 8.702 24.677 1.00 74.88 396 THR A O 1
ATOM 3134 N N . ALA A 1 397 ? -4.028 7.705 23.528 1.00 76.88 397 ALA A N 1
ATOM 3135 C CA . ALA A 1 397 ? -4.292 6.373 24.075 1.00 76.88 397 ALA A CA 1
ATOM 3136 C C . ALA A 1 397 ? -4.017 6.281 25.588 1.00 76.88 397 ALA A C 1
ATOM 3138 O O . ALA A 1 397 ? -4.757 5.613 26.315 1.00 76.88 397 ALA A O 1
ATOM 3139 N N . LEU A 1 398 ? -2.963 6.943 26.075 1.00 79.94 398 LEU A N 1
ATOM 3140 C CA . LEU A 1 398 ? -2.650 7.028 27.501 1.00 79.94 398 LEU A CA 1
ATOM 3141 C C . LEU A 1 398 ? -3.744 7.791 28.259 1.00 79.94 398 LEU A C 1
ATOM 3143 O O . LEU A 1 398 ? -4.224 7.300 29.283 1.00 79.94 398 LEU A O 1
ATOM 3147 N N . TYR A 1 399 ? -4.179 8.942 27.743 1.00 71.56 399 TYR A N 1
ATOM 3148 C CA . TYR A 1 399 ? -5.255 9.735 28.339 1.00 71.56 399 TYR A CA 1
ATOM 3149 C C . TYR A 1 399 ? -6.590 8.993 28.313 1.00 71.56 399 TYR A C 1
ATOM 3151 O O . TYR A 1 399 ? -7.273 8.955 29.332 1.00 71.56 399 TYR A O 1
ATOM 3159 N N . ALA A 1 400 ? -6.921 8.299 27.222 1.00 72.19 400 ALA A N 1
ATOM 3160 C CA . ALA A 1 400 ? -8.113 7.458 27.156 1.00 72.19 400 ALA A CA 1
ATOM 3161 C C . ALA A 1 400 ? -8.109 6.365 28.239 1.00 72.19 400 ALA A C 1
ATOM 3163 O O . ALA A 1 400 ? -9.110 6.177 28.929 1.00 72.19 400 ALA A O 1
ATOM 3164 N N . LYS A 1 401 ? -6.970 5.694 28.470 1.00 77.69 401 LYS A N 1
ATOM 3165 C CA . LYS A 1 401 ? -6.826 4.717 29.568 1.00 77.69 401 LYS A CA 1
ATOM 3166 C C . LYS A 1 401 ? -6.954 5.361 30.952 1.00 77.69 401 LYS A C 1
ATOM 3168 O O . LYS A 1 401 ? -7.585 4.773 31.835 1.00 77.69 401 LYS A O 1
ATOM 3173 N N . LYS A 1 402 ? -6.373 6.552 31.158 1.00 76.12 402 LYS A N 1
ATOM 3174 C CA . LYS A 1 402 ? -6.506 7.316 32.414 1.00 76.12 402 LYS A CA 1
ATOM 3175 C C . LYS A 1 402 ? -7.972 7.676 32.675 1.00 76.12 402 LYS A C 1
ATOM 3177 O O . LYS A 1 402 ? -8.475 7.379 33.758 1.00 76.12 402 LYS A O 1
ATOM 3182 N N . ILE A 1 403 ? -8.671 8.212 31.672 1.00 70.69 403 ILE A N 1
ATOM 3183 C CA . ILE A 1 403 ? -10.101 8.547 31.734 1.00 70.69 403 ILE A CA 1
ATOM 3184 C C . ILE A 1 403 ? -10.924 7.294 32.025 1.00 70.69 403 ILE A C 1
ATOM 3186 O O . ILE A 1 403 ? -11.701 7.287 32.971 1.00 70.69 403 ILE A O 1
ATOM 3190 N N . GLN A 1 404 ? -10.707 6.193 31.308 1.00 73.81 404 GLN A N 1
ATOM 3191 C CA . GLN A 1 404 ? -11.434 4.947 31.554 1.00 73.81 404 GLN A CA 1
ATOM 3192 C C . GLN A 1 404 ? -11.222 4.425 32.986 1.00 73.81 404 GLN A C 1
ATOM 3194 O O . GLN A 1 404 ? -12.164 3.985 33.646 1.00 73.81 404 GLN A O 1
ATOM 3199 N N . THR A 1 405 ? -10.001 4.532 33.517 1.00 77.38 405 THR A N 1
ATOM 3200 C CA . THR A 1 405 ? -9.688 4.156 34.906 1.00 77.38 405 THR A CA 1
ATOM 3201 C C . THR A 1 405 ? -10.388 5.071 35.914 1.00 77.38 405 THR A C 1
ATOM 3203 O O . THR A 1 405 ? -10.947 4.586 36.901 1.00 77.38 405 THR A O 1
ATOM 3206 N N . MET A 1 406 ? -10.396 6.383 35.664 1.00 69.88 406 MET A N 1
ATOM 3207 C CA . MET A 1 406 ? -11.129 7.378 36.454 1.00 69.88 406 MET A CA 1
ATOM 3208 C C . MET A 1 406 ? -12.631 7.069 36.460 1.00 69.88 406 MET A C 1
ATOM 3210 O O . MET A 1 406 ? -13.240 6.964 37.523 1.00 69.88 406 MET A O 1
ATOM 3214 N N . MET A 1 407 ? -13.206 6.801 35.293 1.00 67.50 407 MET A N 1
ATOM 3215 C CA . MET A 1 407 ? -14.621 6.482 35.118 1.00 67.50 407 MET A CA 1
ATOM 3216 C C . MET A 1 407 ? -15.007 5.160 35.793 1.00 67.50 407 MET A C 1
ATOM 3218 O O . MET A 1 407 ? -16.060 5.068 36.431 1.00 67.50 407 MET A O 1
ATOM 3222 N N . LEU A 1 408 ? -14.131 4.152 35.767 1.00 74.62 408 LEU A N 1
ATOM 3223 C CA . LEU A 1 408 ? -14.314 2.914 36.529 1.00 74.62 408 LEU A CA 1
ATOM 3224 C C . LEU A 1 408 ? -14.303 3.151 38.047 1.00 74.62 408 LEU A C 1
ATOM 3226 O O . LEU A 1 408 ? -15.093 2.521 38.754 1.00 74.62 408 LEU A O 1
ATOM 3230 N N . LYS A 1 409 ? -13.449 4.050 38.560 1.00 74.81 409 LYS A N 1
ATOM 3231 C CA . LYS A 1 409 ? -13.449 4.437 39.984 1.00 74.81 409 LYS A CA 1
ATOM 3232 C C . LYS A 1 409 ? -14.745 5.153 40.364 1.00 74.81 409 LYS A C 1
ATOM 3234 O O . LYS A 1 409 ? -15.364 4.763 41.351 1.00 74.81 409 LYS A O 1
ATOM 3239 N N . VAL A 1 410 ? -15.195 6.113 39.552 1.00 68.44 410 VAL A N 1
ATOM 3240 C CA . VAL A 1 410 ? -16.482 6.810 39.740 1.00 68.44 410 VAL A CA 1
ATOM 3241 C C . VAL A 1 410 ? -17.633 5.806 39.795 1.00 68.44 410 VAL A C 1
ATOM 3243 O O . VAL A 1 410 ? -18.424 5.826 40.732 1.00 68.44 410 VAL A O 1
ATOM 3246 N N . ARG A 1 411 ? -17.675 4.843 38.866 1.00 68.56 411 ARG A N 1
ATOM 3247 C CA . ARG A 1 411 ? -18.702 3.790 38.845 1.00 68.56 411 ARG A CA 1
ATOM 3248 C C . ARG A 1 411 ? -18.651 2.856 40.061 1.00 68.56 411 ARG A C 1
ATOM 3250 O O . ARG A 1 411 ? -19.681 2.321 40.466 1.00 68.56 411 ARG A O 1
ATOM 3257 N N . LYS A 1 412 ? -17.465 2.590 40.619 1.00 74.06 412 LYS A N 1
ATOM 3258 C CA . LYS A 1 412 ? -17.319 1.777 41.839 1.00 74.06 412 LYS A CA 1
ATOM 3259 C C . LYS A 1 412 ? -17.794 2.531 43.080 1.00 74.06 412 LYS A C 1
ATOM 3261 O O . LYS A 1 412 ? -18.516 1.943 43.872 1.00 74.06 412 LYS A O 1
ATOM 3266 N N . MET A 1 413 ? -17.439 3.808 43.228 1.00 67.25 413 MET A N 1
ATOM 3267 C CA . MET A 1 413 ? -17.917 4.610 44.363 1.00 67.25 413 MET A CA 1
ATOM 3268 C C . MET A 1 413 ? -19.411 4.900 44.278 1.00 67.25 413 MET A C 1
ATOM 3270 O O . MET A 1 413 ? -20.076 4.851 45.301 1.00 67.25 413 MET A O 1
ATOM 3274 N N . GLY A 1 414 ? -19.948 5.129 43.073 1.00 63.03 414 GLY A N 1
ATOM 3275 C CA . GLY A 1 414 ? -21.393 5.231 42.865 1.00 63.03 414 GLY A CA 1
ATOM 3276 C C . GLY A 1 414 ? -22.120 3.996 43.398 1.00 63.03 414 GLY A C 1
ATOM 3277 O O . GLY A 1 414 ? -23.027 4.132 44.207 1.00 63.03 414 GLY A O 1
ATOM 3278 N N . ARG A 1 415 ? -21.627 2.793 43.061 1.00 65.25 415 ARG A N 1
ATOM 3279 C CA . ARG A 1 415 ? -22.158 1.533 43.610 1.00 65.25 415 ARG A CA 1
ATOM 3280 C C . ARG A 1 415 ? -22.008 1.410 45.127 1.00 65.25 415 ARG A C 1
ATOM 3282 O O . ARG A 1 415 ? -22.945 0.972 45.772 1.00 65.25 415 ARG A O 1
ATOM 3289 N N . ALA A 1 416 ? -20.866 1.799 45.696 1.00 66.94 416 ALA A N 1
ATOM 3290 C CA . ALA A 1 416 ? -20.650 1.726 47.144 1.00 66.94 416 ALA A CA 1
ATOM 3291 C C . ALA A 1 416 ? -21.580 2.676 47.924 1.00 66.94 416 ALA A C 1
ATOM 3293 O O . ALA A 1 416 ? -22.131 2.302 48.956 1.00 66.94 416 ALA A O 1
ATOM 3294 N N . ASN A 1 417 ? -21.793 3.890 47.408 1.00 62.56 417 ASN A N 1
ATOM 3295 C CA . ASN A 1 417 ? -22.737 4.847 47.985 1.00 62.56 417 ASN A CA 1
ATOM 3296 C C . ASN A 1 417 ? -24.188 4.366 47.826 1.00 62.56 417 ASN A C 1
ATOM 3298 O O . ASN A 1 417 ? -25.008 4.584 48.714 1.00 62.56 417 ASN A O 1
ATOM 3302 N N . GLU A 1 418 ? -24.510 3.692 46.721 1.00 58.75 418 GLU A N 1
ATOM 3303 C CA . GLU A 1 418 ? -25.829 3.094 46.498 1.00 58.75 418 GLU A CA 1
ATOM 3304 C C . GLU A 1 418 ? -26.093 1.877 47.391 1.00 58.75 418 GLU A C 1
ATOM 3306 O O . GLU A 1 418 ? -27.183 1.792 47.940 1.00 58.75 418 GLU A O 1
ATOM 3311 N N . GLU A 1 419 ? -25.114 0.994 47.626 1.00 61.88 419 GLU A N 1
ATOM 3312 C CA . GLU A 1 419 ? -25.225 -0.105 48.606 1.00 61.88 419 GLU A CA 1
ATOM 3313 C C . GLU A 1 419 ? -25.478 0.431 50.028 1.00 61.88 419 GLU A C 1
ATOM 3315 O O . GLU A 1 419 ? -26.258 -0.141 50.791 1.00 61.88 419 GLU A O 1
ATOM 3320 N N . GLN A 1 420 ? -24.883 1.577 50.380 1.00 61.38 420 GLN A N 1
ATOM 3321 C CA . GLN A 1 420 ? -25.186 2.267 51.638 1.00 61.38 420 GLN A CA 1
ATOM 3322 C C . GLN A 1 420 ? -26.613 2.839 51.683 1.00 61.38 420 GLN A C 1
ATOM 3324 O O . GLN A 1 420 ? -27.227 2.841 52.751 1.00 61.38 420 GLN A O 1
ATOM 3329 N N . LEU A 1 421 ? -27.153 3.318 50.560 1.00 55.47 421 LEU A N 1
ATOM 3330 C CA . LEU A 1 421 ? -28.534 3.809 50.458 1.00 55.47 421 LEU A CA 1
ATOM 3331 C C . LEU A 1 421 ? -29.559 2.666 50.498 1.00 55.47 421 LEU A C 1
ATOM 3333 O O . LEU A 1 421 ? -30.566 2.796 51.187 1.00 55.47 421 LEU A O 1
ATOM 3337 N N . ASP A 1 422 ? -29.271 1.540 49.846 1.00 54.34 422 ASP A N 1
ATOM 3338 C CA . ASP A 1 422 ? -30.113 0.333 49.831 1.00 54.34 422 ASP A CA 1
ATOM 3339 C C . ASP A 1 422 ? -30.260 -0.268 51.242 1.00 54.34 422 ASP A C 1
ATOM 3341 O O . ASP A 1 422 ? -31.340 -0.674 51.662 1.00 54.34 422 ASP A O 1
ATOM 3345 N N . SER A 1 423 ? -29.190 -0.207 52.049 1.00 55.84 423 SER A N 1
ATOM 3346 C CA . SER A 1 423 ? -29.229 -0.618 53.462 1.00 55.84 423 SER A CA 1
ATOM 3347 C C . SER A 1 423 ? -30.159 0.230 54.342 1.00 55.84 423 SER A C 1
ATOM 3349 O O . SER A 1 423 ? -30.545 -0.211 55.426 1.00 55.84 423 SER A O 1
ATOM 3351 N N . LYS A 1 424 ? -30.509 1.447 53.902 1.00 56.00 424 LYS A N 1
ATOM 3352 C CA . LYS A 1 424 ? -31.359 2.379 54.655 1.00 56.00 424 LYS A CA 1
ATOM 3353 C C . LYS A 1 424 ? -32.830 2.325 54.252 1.00 56.00 424 LYS A C 1
ATOM 3355 O O . LYS A 1 424 ? -33.652 2.755 55.056 1.00 56.00 424 LYS A O 1
ATOM 3360 N N . ASP A 1 425 ? -33.165 1.815 53.066 1.00 55.53 425 ASP A N 1
ATOM 3361 C CA . ASP A 1 425 ? -34.548 1.779 52.580 1.00 55.53 425 ASP A CA 1
ATOM 3362 C C . ASP A 1 425 ? -34.829 0.520 51.727 1.00 55.53 425 ASP A C 1
ATOM 3364 O O . ASP A 1 425 ? -34.772 0.563 50.495 1.00 55.53 425 ASP A O 1
ATOM 3368 N N . PRO A 1 426 ? -35.134 -0.630 52.363 1.00 58.53 426 PRO A N 1
ATOM 3369 C CA . PRO A 1 426 ? -35.278 -1.928 51.692 1.00 58.53 426 PRO A CA 1
ATOM 3370 C C . PRO A 1 426 ? -36.516 -2.043 50.782 1.00 58.53 426 PRO A C 1
ATOM 3372 O O . PRO A 1 426 ? -36.753 -3.099 50.194 1.00 58.53 426 PRO A O 1
ATOM 3375 N N . ALA A 1 427 ? -37.327 -0.984 50.667 1.00 57.56 427 ALA A N 1
ATOM 3376 C CA . ALA A 1 427 ? -38.467 -0.925 49.756 1.00 57.56 427 ALA A CA 1
ATOM 3377 C C . ALA A 1 427 ? -38.055 -0.695 48.286 1.00 57.56 427 ALA A C 1
ATOM 3379 O O . ALA A 1 427 ? -38.858 -0.936 47.380 1.00 57.56 427 ALA A O 1
ATOM 3380 N N . LEU A 1 428 ? -36.820 -0.249 48.021 1.00 54.72 428 LEU A N 1
ATOM 3381 C CA . LEU A 1 428 ? -36.305 -0.059 46.664 1.00 54.72 428 LEU A CA 1
ATOM 3382 C C . LEU A 1 428 ? -35.831 -1.391 46.056 1.00 54.72 428 LEU A C 1
ATOM 3384 O O . LEU A 1 428 ? -34.896 -2.023 46.528 1.00 54.72 428 LEU A O 1
ATOM 3388 N N . GLY A 1 429 ? -36.454 -1.826 44.960 1.00 58.00 429 GLY A N 1
ATOM 3389 C CA . GLY A 1 429 ? -36.059 -3.065 44.283 1.00 58.00 429 GLY A CA 1
ATOM 3390 C C . GLY A 1 429 ? -34.661 -3.000 43.624 1.00 58.00 429 GLY A C 1
ATOM 3391 O O . GLY A 1 429 ? -34.261 -1.953 43.103 1.00 58.00 429 GLY A O 1
ATOM 3392 N N . PRO A 1 430 ? -33.943 -4.137 43.498 1.00 56.22 430 PRO A N 1
ATOM 3393 C CA . PRO A 1 430 ? -32.549 -4.207 43.022 1.00 56.22 430 PRO A CA 1
ATOM 3394 C C . PRO A 1 430 ? -32.328 -3.752 41.565 1.00 56.22 430 PRO A C 1
ATOM 3396 O O . PRO A 1 430 ? -31.197 -3.489 41.147 1.00 56.22 430 PRO A O 1
ATOM 3399 N N . ASN A 1 431 ? -33.394 -3.659 40.765 1.00 54.38 431 ASN A N 1
ATOM 3400 C CA . ASN A 1 431 ? -33.332 -3.163 39.388 1.00 54.38 431 ASN A CA 1
ATOM 3401 C C . ASN A 1 431 ? -33.308 -1.625 39.318 1.00 54.38 431 ASN A C 1
ATOM 3403 O O . ASN A 1 431 ? -32.619 -1.078 38.456 1.00 54.38 431 ASN A O 1
ATOM 3407 N N . LEU A 1 432 ? -33.970 -0.932 40.254 1.00 56.53 432 LEU A N 1
ATOM 3408 C CA . LEU A 1 432 ? -33.986 0.535 40.324 1.00 56.53 432 LEU A CA 1
ATOM 3409 C C . LEU A 1 432 ? -32.606 1.087 40.722 1.00 56.53 432 LEU A C 1
ATOM 3411 O O . LEU A 1 432 ? -32.154 2.106 40.199 1.00 56.53 432 LEU A O 1
ATOM 3415 N N . VAL A 1 433 ? -31.900 0.358 41.592 1.00 56.66 433 VAL A N 1
ATOM 3416 C CA . VAL A 1 433 ? -30.528 0.665 42.029 1.00 56.66 433 VAL A CA 1
ATOM 3417 C C . VAL A 1 433 ? -29.542 0.565 40.858 1.00 56.66 433 VAL A C 1
ATOM 3419 O O . VAL A 1 433 ? -28.776 1.490 40.600 1.00 56.66 433 VAL A O 1
ATOM 3422 N N . LYS A 1 434 ? -29.619 -0.503 40.051 1.00 56.53 434 LYS A N 1
ATOM 3423 C CA . LYS A 1 434 ? -28.782 -0.644 38.843 1.00 56.53 434 LYS A CA 1
ATOM 3424 C C . LYS A 1 434 ? -29.045 0.455 37.807 1.00 56.53 434 LYS A C 1
ATOM 3426 O O . LYS A 1 434 ? -28.096 0.884 37.149 1.00 56.53 434 LYS A O 1
ATOM 3431 N N . GLY A 1 435 ? -30.292 0.915 37.677 1.00 58.97 435 GLY A N 1
ATOM 3432 C CA . GLY A 1 435 ? -30.659 2.045 36.819 1.00 58.97 435 GLY A CA 1
ATOM 3433 C C . GLY A 1 435 ? -30.022 3.365 37.271 1.00 58.97 435 GLY A C 1
ATOM 3434 O O . GLY A 1 435 ? -29.435 4.074 36.450 1.00 58.97 435 GLY A O 1
ATOM 3435 N N .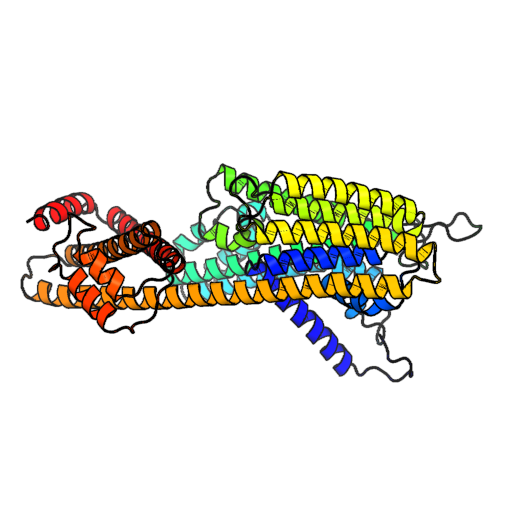 LYS A 1 436 ? -30.038 3.658 38.581 1.00 62.53 436 LYS A N 1
ATOM 3436 C CA . LYS A 1 436 ? -29.397 4.856 39.161 1.00 62.53 436 LYS A CA 1
ATOM 3437 C C . LYS A 1 436 ? -27.874 4.869 38.965 1.00 62.53 436 LYS A C 1
ATOM 3439 O O . LYS A 1 436 ? -27.338 5.907 38.568 1.00 62.53 436 LYS A O 1
ATOM 3444 N N . ALA A 1 437 ? -27.190 3.727 39.087 1.00 57.75 437 ALA A N 1
ATOM 3445 C CA . ALA A 1 437 ? -25.743 3.625 38.846 1.00 57.75 437 ALA A CA 1
ATOM 3446 C C . ALA A 1 437 ? -25.343 3.955 37.398 1.00 57.75 437 ALA A C 1
ATOM 3448 O O . ALA A 1 437 ? -24.291 4.542 37.129 1.00 57.75 437 ALA A O 1
ATOM 3449 N N . VAL A 1 438 ? -26.154 3.505 36.437 1.00 60.97 438 VAL A N 1
ATOM 3450 C CA . VAL A 1 438 ? -25.912 3.737 35.006 1.00 60.97 438 VAL A CA 1
ATOM 3451 C C . VAL A 1 438 ? -26.189 5.199 34.666 1.00 60.97 438 VAL A C 1
ATOM 3453 O O . VAL A 1 438 ? -25.361 5.838 34.015 1.00 60.97 438 VAL A O 1
ATOM 3456 N N . TRP A 1 439 ? -27.285 5.754 35.188 1.00 65.19 439 TRP A N 1
ATOM 3457 C CA . TRP A 1 439 ? -27.657 7.153 34.986 1.00 65.19 439 TRP A CA 1
ATOM 3458 C C . TRP A 1 439 ? -26.630 8.125 35.579 1.00 65.19 439 TRP A C 1
ATOM 3460 O O . TRP A 1 439 ? -26.193 9.059 34.908 1.00 65.19 439 TRP A O 1
ATOM 3470 N N . THR A 1 440 ? -26.163 7.872 36.803 1.00 63.38 440 THR A N 1
ATOM 3471 C CA . THR A 1 440 ? -25.122 8.681 37.460 1.00 63.38 440 THR A CA 1
ATOM 3472 C C . THR A 1 440 ? -23.797 8.659 36.697 1.00 63.38 440 THR A C 1
ATOM 3474 O O . THR A 1 440 ? -23.145 9.696 36.560 1.00 63.38 440 THR A O 1
ATOM 3477 N N . HIS A 1 441 ? -23.413 7.508 36.141 1.00 64.25 441 HIS A N 1
ATOM 3478 C CA . HIS A 1 441 ? -22.223 7.380 35.301 1.00 64.25 441 HIS A CA 1
ATOM 3479 C C . HIS A 1 441 ? -22.354 8.148 33.977 1.00 64.25 441 HIS A C 1
ATOM 3481 O O . HIS A 1 441 ? -21.428 8.844 33.566 1.00 64.25 441 HIS A O 1
ATOM 3487 N N . GLN A 1 442 ? -23.515 8.065 33.331 1.00 68.06 442 GLN A N 1
ATOM 3488 C CA . GLN A 1 442 ? -23.804 8.768 32.083 1.00 68.06 442 GLN A CA 1
ATOM 3489 C C . GLN A 1 442 ? -23.866 10.284 32.267 1.00 68.06 442 GLN A C 1
ATOM 3491 O O . GLN A 1 442 ? -23.335 11.024 31.436 1.00 68.06 442 GLN A O 1
ATOM 3496 N N . LEU A 1 443 ? -24.470 10.744 33.364 1.00 68.81 443 LEU A N 1
ATOM 3497 C CA . LEU A 1 443 ? -24.490 12.152 33.737 1.00 68.81 443 LEU A CA 1
ATOM 3498 C C . LEU A 1 443 ? -23.062 12.663 33.954 1.00 68.81 443 LEU A C 1
ATOM 3500 O O . LEU A 1 443 ? -22.691 13.667 33.356 1.00 68.81 443 LEU A O 1
ATOM 3504 N N . ALA A 1 444 ? -22.223 11.911 34.680 1.00 67.12 444 ALA A N 1
ATOM 3505 C CA . ALA A 1 444 ? -20.807 12.239 34.842 1.00 67.12 444 ALA A CA 1
ATOM 3506 C C . ALA A 1 444 ? -20.084 12.368 33.490 1.00 67.12 444 ALA A C 1
ATOM 3508 O O . ALA A 1 444 ? -19.419 13.374 33.249 1.00 67.12 444 ALA A O 1
ATOM 3509 N N . CYS A 1 445 ? -20.246 11.393 32.580 1.00 66.19 445 CYS A N 1
ATOM 3510 C CA . CYS A 1 445 ? -19.652 11.453 31.239 1.00 66.19 445 CYS A CA 1
ATOM 3511 C C . CYS A 1 445 ? -20.058 12.737 30.499 1.00 66.19 445 CYS A C 1
ATOM 3513 O O . CYS A 1 445 ? -19.210 13.406 29.909 1.00 66.19 445 CYS A O 1
ATOM 3515 N N . ARG A 1 446 ? -21.358 13.072 30.510 1.00 74.56 446 ARG A N 1
ATOM 3516 C CA . ARG A 1 446 ? -21.906 14.223 29.776 1.00 74.56 446 ARG A CA 1
ATOM 3517 C C . ARG A 1 446 ? -21.426 15.549 30.353 1.00 74.56 446 ARG A C 1
ATOM 3519 O O . ARG A 1 446 ? -21.038 16.418 29.574 1.00 74.56 446 ARG A O 1
ATOM 3526 N N . SER A 1 447 ? -21.412 15.693 31.676 1.00 72.44 447 SER A N 1
ATOM 3527 C CA . SER A 1 447 ? -20.961 16.925 32.327 1.00 72.44 447 SER A CA 1
ATOM 3528 C C . SER A 1 447 ? -19.471 17.176 32.069 1.00 72.44 447 SER A C 1
ATOM 3530 O O . SER A 1 447 ? -19.094 18.291 31.716 1.00 72.44 447 SER A O 1
ATOM 3532 N N . ILE A 1 448 ? -18.625 16.139 32.139 1.00 72.31 448 ILE A N 1
ATOM 3533 C CA . ILE A 1 448 ? -17.188 16.268 31.836 1.00 72.31 448 ILE A CA 1
ATOM 3534 C C . ILE A 1 448 ? -16.968 16.594 30.352 1.00 72.31 448 ILE A C 1
ATOM 3536 O O . ILE A 1 448 ? -16.175 17.475 30.031 1.00 72.31 448 ILE A O 1
ATOM 3540 N N . LEU A 1 449 ? -17.678 15.921 29.438 1.00 75.94 449 LEU A N 1
ATOM 3541 C CA . LEU A 1 449 ? -17.560 16.184 27.999 1.00 75.94 449 LEU A CA 1
ATOM 3542 C C . LEU A 1 449 ? -17.935 17.633 27.660 1.00 75.94 449 LEU A C 1
ATOM 3544 O O . LEU A 1 449 ? -17.245 18.276 26.872 1.00 75.94 449 LEU A O 1
ATOM 3548 N N . LYS A 1 450 ? -19.009 18.156 28.265 1.00 79.62 450 LYS A N 1
ATOM 3549 C CA . LYS A 1 450 ? -19.399 19.562 28.109 1.00 79.62 450 LYS A CA 1
ATOM 3550 C C . LYS A 1 450 ? -18.341 20.516 28.648 1.00 79.62 450 LYS A C 1
ATOM 3552 O O . LYS A 1 450 ? -18.072 21.506 27.985 1.00 79.62 450 LYS A O 1
ATOM 3557 N N . ALA A 1 451 ? -17.729 20.203 29.789 1.00 75.00 451 ALA A N 1
ATOM 3558 C CA . ALA A 1 451 ? -16.657 21.025 30.340 1.00 75.00 451 ALA A CA 1
ATOM 3559 C C . ALA A 1 451 ? -15.451 21.096 29.402 1.00 75.00 451 ALA A C 1
ATOM 3561 O O . ALA A 1 451 ? -14.937 22.179 29.149 1.00 75.00 451 ALA A O 1
ATOM 3562 N N . PHE A 1 452 ? -15.040 19.966 28.822 1.00 75.94 452 PHE A N 1
ATOM 3563 C CA . PHE A 1 452 ? -13.964 19.980 27.836 1.00 75.94 452 PHE A CA 1
ATOM 3564 C C . PHE A 1 452 ? -14.330 20.765 26.572 1.00 75.94 452 PHE A C 1
ATOM 3566 O O . PHE A 1 452 ? -13.507 21.546 26.116 1.00 75.94 452 PHE A O 1
ATOM 3573 N N . ARG A 1 453 ? -15.546 20.608 26.029 1.00 80.56 453 ARG A N 1
ATOM 3574 C CA . ARG A 1 453 ? -15.984 21.380 24.849 1.00 80.56 453 ARG A CA 1
ATOM 3575 C C . ARG A 1 453 ? -16.081 22.880 25.128 1.00 80.56 453 ARG A C 1
ATOM 3577 O O . ARG A 1 453 ? -15.655 23.666 24.300 1.00 80.56 453 ARG A O 1
ATOM 3584 N N . GLY A 1 454 ? -16.590 23.272 26.297 1.00 78.50 454 GLY A N 1
ATOM 3585 C CA . GLY A 1 454 ? -16.639 24.681 26.692 1.00 78.50 454 GLY A CA 1
ATOM 3586 C C . GLY A 1 454 ? -15.242 25.288 26.817 1.00 78.50 454 GLY A C 1
ATOM 3587 O O . GLY A 1 454 ? -14.993 26.371 26.309 1.00 78.50 454 GLY A O 1
ATOM 3588 N N . LEU A 1 455 ? -14.298 24.556 27.412 1.00 77.81 455 LEU A N 1
ATOM 3589 C CA . LEU A 1 455 ? -12.911 25.015 27.519 1.00 77.81 455 LEU A CA 1
ATOM 3590 C C . LEU A 1 455 ? -12.180 25.026 26.163 1.00 77.81 455 LEU A C 1
ATOM 3592 O O . LEU A 1 455 ? -11.299 25.856 25.957 1.00 77.81 455 LEU A O 1
ATOM 3596 N N . GLU A 1 456 ? -12.548 24.147 25.228 1.00 82.62 456 GLU A N 1
ATOM 3597 C CA . GLU A 1 456 ? -12.081 24.201 23.835 1.00 82.62 456 GLU A CA 1
ATOM 3598 C C . GLU A 1 456 ? -12.580 25.468 23.123 1.00 82.62 456 GLU A C 1
ATOM 3600 O O . GLU A 1 456 ? -11.793 26.156 22.475 1.00 82.62 456 GLU A O 1
ATOM 3605 N N . GLU A 1 457 ? -13.865 25.806 23.286 1.00 83.00 457 GLU A N 1
ATOM 3606 C CA . GLU A 1 457 ? -14.476 27.035 22.756 1.00 83.00 457 GLU A CA 1
ATOM 3607 C C . GLU A 1 457 ? -13.833 28.301 23.349 1.00 83.00 457 GLU A C 1
ATOM 3609 O O . GLU A 1 457 ? -13.633 29.281 22.631 1.00 83.00 457 GLU A O 1
ATOM 3614 N N . ASP A 1 458 ? -13.420 28.251 24.620 1.00 80.88 458 ASP A N 1
ATOM 3615 C CA . ASP A 1 458 ? -12.665 29.315 25.299 1.00 80.88 458 ASP A CA 1
ATOM 3616 C C . ASP A 1 458 ? -11.183 29.397 24.851 1.00 80.88 458 ASP A C 1
ATOM 3618 O O . ASP A 1 458 ? -10.429 30.255 25.319 1.00 80.88 458 ASP A O 1
ATOM 3622 N N . GLY A 1 459 ? -10.741 28.524 23.936 1.00 77.56 459 GLY A N 1
ATOM 3623 C CA . GLY A 1 459 ? -9.406 28.540 23.331 1.00 77.56 459 GLY A CA 1
ATOM 3624 C C . GLY A 1 459 ? -8.330 27.756 24.092 1.00 77.56 459 GLY A C 1
ATOM 3625 O O . GLY A 1 459 ? -7.144 27.870 23.766 1.00 77.56 459 GLY A O 1
ATOM 3626 N N . PHE A 1 460 ? -8.695 26.950 25.095 1.00 75.31 460 PHE A N 1
ATOM 3627 C CA . PHE A 1 460 ? -7.732 26.120 25.819 1.00 75.31 460 PHE A CA 1
ATOM 3628 C C . PHE A 1 460 ? -7.372 24.862 25.020 1.00 75.31 460 PHE A C 1
ATOM 3630 O O . PHE A 1 460 ? -8.209 24.006 24.748 1.00 75.31 460 PHE A O 1
ATOM 3637 N N . THR A 1 461 ? -6.085 24.691 24.714 1.00 65.88 461 THR A N 1
ATOM 3638 C CA . THR A 1 461 ? -5.553 23.465 24.087 1.00 65.88 461 THR A CA 1
ATOM 3639 C C . THR A 1 461 ? -5.210 22.387 25.118 1.00 65.88 461 THR A C 1
ATOM 3641 O O . THR A 1 461 ? -5.308 21.187 24.849 1.00 65.88 461 THR A O 1
ATOM 3644 N N . THR A 1 462 ? -4.855 22.806 26.334 1.00 70.62 462 THR A N 1
ATOM 3645 C CA . THR A 1 462 ? -4.634 21.930 27.485 1.00 70.62 462 THR A CA 1
ATOM 3646 C C . THR A 1 462 ? -5.330 22.475 28.716 1.00 70.62 462 THR A C 1
ATOM 3648 O O . THR A 1 462 ? -5.288 23.677 28.972 1.00 70.62 462 THR A O 1
ATOM 3651 N N . VAL A 1 463 ? -5.916 21.581 29.497 1.00 67.88 463 VAL A N 1
ATOM 3652 C CA . VAL A 1 463 ? -6.741 21.911 30.648 1.00 67.88 463 VAL A CA 1
ATOM 3653 C C . VAL A 1 463 ? -6.315 21.059 31.835 1.00 67.88 463 VAL A C 1
ATOM 3655 O O . VAL A 1 463 ? -6.122 19.851 31.726 1.00 67.88 463 VAL A O 1
ATOM 3658 N N . THR A 1 464 ? -6.187 21.677 32.997 1.00 71.12 464 THR A N 1
ATOM 3659 C CA . THR A 1 464 ? -5.976 20.966 34.256 1.00 71.12 464 THR A CA 1
ATOM 3660 C C . THR A 1 464 ? -7.296 20.455 34.819 1.00 71.12 464 THR A C 1
ATOM 3662 O O . THR A 1 464 ? -8.365 21.039 34.640 1.00 71.12 464 THR A O 1
ATOM 3665 N N . LEU A 1 465 ? -7.218 19.385 35.600 1.00 64.50 465 LEU A N 1
ATOM 3666 C CA . LEU A 1 465 ? -8.346 18.870 36.376 1.00 64.50 465 LEU A CA 1
ATOM 3667 C C . LEU A 1 465 ? -8.988 19.929 37.296 1.00 64.50 465 LEU A C 1
ATOM 3669 O O . LEU A 1 465 ? -10.199 19.899 37.526 1.00 64.50 465 LEU A O 1
ATOM 3673 N N . VAL A 1 466 ? -8.196 20.901 37.761 1.00 66.19 466 VAL A N 1
ATOM 3674 C CA . VAL A 1 466 ? -8.666 22.056 38.540 1.00 66.19 466 VAL A CA 1
ATOM 3675 C C . VAL A 1 466 ? -9.540 22.976 37.689 1.00 66.19 466 VAL A C 1
ATOM 3677 O O . VAL A 1 466 ? -10.651 23.292 38.104 1.00 66.19 466 VAL A O 1
ATOM 3680 N N . GLN A 1 467 ? -9.101 23.329 36.479 1.00 71.50 467 GLN A N 1
ATOM 3681 C CA . GLN A 1 467 ? -9.879 24.158 35.549 1.00 71.50 467 GLN A CA 1
ATOM 3682 C C . GLN A 1 467 ? -11.203 23.495 35.150 1.00 71.50 467 GLN A C 1
ATOM 3684 O O . GLN A 1 467 ? -12.225 24.169 35.079 1.00 71.50 467 GLN A O 1
ATOM 3689 N N . ILE A 1 468 ? -11.225 22.168 34.971 1.00 69.69 468 ILE A N 1
ATOM 3690 C CA . ILE A 1 468 ? -12.475 21.420 34.731 1.00 69.69 468 ILE A CA 1
ATOM 3691 C C . ILE A 1 468 ? -13.403 21.543 35.937 1.00 69.69 468 ILE A C 1
ATOM 3693 O O . ILE A 1 468 ? -14.592 21.815 35.785 1.00 69.69 468 ILE A O 1
ATOM 3697 N N . SER A 1 469 ? -12.867 21.357 37.146 1.00 68.25 469 SER A N 1
ATOM 3698 C CA . SER A 1 469 ? -13.650 21.490 38.374 1.00 68.25 469 SER A CA 1
ATOM 3699 C C . SER A 1 469 ? -14.187 22.910 38.567 1.00 68.25 469 SER A C 1
ATOM 3701 O O . SER A 1 469 ? -15.306 23.058 39.056 1.00 68.25 469 SER A O 1
ATOM 3703 N N . GLU A 1 470 ? -13.415 23.942 38.230 1.00 72.12 470 GLU A N 1
ATOM 3704 C CA . GLU A 1 470 ? -13.844 25.341 38.313 1.00 72.12 470 GLU A CA 1
ATOM 3705 C C . GLU A 1 470 ? -14.895 25.678 37.259 1.00 72.12 470 GLU A C 1
ATOM 3707 O O . GLU A 1 470 ? -15.906 26.291 37.593 1.00 72.12 470 GLU A O 1
ATOM 3712 N N . TRP A 1 471 ? -14.724 25.211 36.021 1.00 77.00 471 TRP A N 1
ATOM 3713 C CA . TRP A 1 471 ? -15.715 25.383 34.957 1.00 77.00 471 TRP A CA 1
ATOM 3714 C C . TRP A 1 471 ? -17.054 24.743 35.336 1.00 77.00 471 TRP A C 1
ATOM 3716 O O . TRP A 1 471 ? -18.113 25.364 35.240 1.00 77.00 471 TRP A O 1
ATOM 3726 N N . LEU A 1 472 ? -17.006 23.518 35.867 1.00 69.06 472 LEU A N 1
ATOM 3727 C CA . LEU A 1 472 ? -18.189 22.819 36.365 1.00 69.06 472 LEU A CA 1
ATOM 3728 C C . LEU A 1 472 ? -18.850 23.565 37.536 1.00 69.06 472 LEU A C 1
ATOM 3730 O O . LEU A 1 472 ? -20.076 23.596 37.622 1.00 69.06 472 LEU A O 1
ATOM 3734 N N . LYS A 1 473 ? -18.057 24.197 38.413 1.00 68.50 473 LYS A N 1
ATOM 3735 C CA . LYS A 1 473 ? -18.542 24.990 39.555 1.00 68.50 473 LYS A CA 1
ATOM 3736 C C . LYS A 1 473 ? -19.184 26.313 39.125 1.00 68.50 473 LYS A C 1
ATOM 3738 O O . LYS A 1 473 ? -20.151 26.740 39.750 1.00 68.50 473 LYS A O 1
ATOM 3743 N N . ASN A 1 474 ? -18.660 26.946 38.078 1.00 69.31 474 ASN A N 1
ATOM 3744 C CA . ASN A 1 474 ? -19.037 28.298 37.664 1.00 69.31 474 ASN A CA 1
ATOM 3745 C C . ASN A 1 474 ? -20.245 28.358 36.708 1.00 69.31 474 ASN A C 1
ATOM 3747 O O . ASN A 1 474 ? -20.651 29.454 36.330 1.00 69.31 474 ASN A O 1
ATOM 3751 N N . GLY A 1 475 ? -20.889 27.226 36.392 1.00 60.66 475 GLY A N 1
ATOM 3752 C CA . GLY A 1 475 ? -22.275 27.239 35.898 1.00 60.66 475 GLY A CA 1
ATOM 3753 C C . GLY A 1 475 ? -22.524 26.749 34.469 1.00 60.66 475 GLY A C 1
ATOM 3754 O O . GLY A 1 475 ? -23.396 27.289 33.791 1.00 60.66 475 GLY A O 1
ATOM 3755 N N . GLY A 1 476 ? -21.847 25.690 34.017 1.00 51.19 476 GLY A N 1
ATOM 3756 C CA . GLY A 1 476 ? -22.139 25.069 32.714 1.00 51.19 476 GLY A CA 1
ATOM 3757 C C . GLY A 1 476 ? -23.448 24.255 32.629 1.00 51.19 476 GLY A C 1
ATOM 3758 O O . GLY A 1 476 ? -23.996 24.088 31.539 1.00 51.19 476 GLY A O 1
ATOM 3759 N N . GLU A 1 477 ? -23.999 23.746 33.740 1.00 47.50 477 GLU A N 1
ATOM 3760 C CA . GLU A 1 477 ? -25.253 22.968 33.732 1.00 47.50 477 GLU A CA 1
ATOM 3761 C C . GLU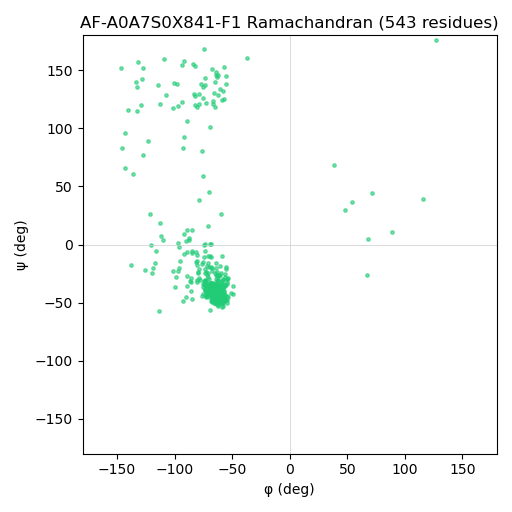 A 1 477 ? -26.279 23.481 34.752 1.00 47.50 477 GLU A C 1
ATOM 3763 O O . GLU A 1 477 ? -26.066 23.428 35.957 1.00 47.50 477 GLU A O 1
ATOM 3768 N N . ARG A 1 478 ? -27.460 23.893 34.265 1.00 46.12 478 ARG A N 1
ATOM 3769 C CA . ARG A 1 478 ? -28.624 24.294 35.085 1.00 46.12 478 ARG A CA 1
ATOM 3770 C C . ARG A 1 478 ? -29.294 23.141 35.860 1.00 46.12 478 ARG A C 1
ATOM 3772 O O . ARG A 1 478 ? -30.294 23.382 36.523 1.00 46.12 478 ARG A O 1
ATOM 3779 N N . TYR A 1 479 ? -28.802 21.903 35.756 1.00 41.88 479 TYR A N 1
ATOM 3780 C CA . TYR A 1 479 ? -29.555 20.704 36.161 1.00 41.88 479 TYR A CA 1
ATOM 3781 C C . TYR A 1 479 ? -28.911 19.840 37.251 1.00 41.88 479 TYR A C 1
ATOM 3783 O O . TYR A 1 479 ? -29.515 18.842 37.636 1.00 41.88 479 TYR A O 1
ATOM 3791 N N . VAL A 1 480 ? -27.733 20.186 37.780 1.00 44.12 480 VAL A N 1
ATOM 3792 C CA . VAL A 1 480 ? -27.088 19.367 38.819 1.00 44.12 480 VAL A CA 1
ATOM 3793 C C . VAL A 1 480 ? -26.448 20.260 39.879 1.00 44.12 480 VAL A C 1
ATOM 3795 O O . VAL A 1 480 ? -25.535 21.025 39.588 1.00 44.12 480 VAL A O 1
ATOM 3798 N N . HIS A 1 481 ? -26.951 20.182 41.113 1.00 46.38 481 HIS A N 1
ATOM 3799 C CA . HIS A 1 481 ? -26.431 20.947 42.248 1.00 46.38 481 HIS A CA 1
ATOM 3800 C C . HIS A 1 481 ? -24.967 20.542 42.549 1.00 46.38 481 HIS A C 1
ATOM 3802 O O . HIS A 1 481 ? -24.652 19.352 42.458 1.00 46.38 481 HIS A O 1
ATOM 3808 N N . PRO A 1 482 ? -24.073 21.466 42.963 1.00 45.00 482 PRO A N 1
ATOM 3809 C CA . PRO A 1 482 ? -22.667 21.172 43.291 1.00 45.00 482 PRO A CA 1
ATOM 3810 C C . PRO A 1 482 ? -22.456 20.074 44.350 1.00 45.00 482 PRO A C 1
ATOM 3812 O O . PRO A 1 482 ? -21.375 19.498 44.447 1.00 45.00 482 PRO A O 1
ATOM 3815 N N . GLU A 1 483 ? -23.488 19.787 45.143 1.00 49.00 483 GLU A N 1
ATOM 3816 C CA . GLU A 1 483 ? -23.496 18.753 46.186 1.00 49.00 483 GLU A CA 1
ATOM 3817 C C . GLU A 1 483 ? -23.959 17.378 45.686 1.00 49.00 483 GLU A C 1
ATOM 3819 O O . GLU A 1 483 ? -24.069 16.434 46.467 1.00 49.00 483 GLU A O 1
ATOM 3824 N N . HIS A 1 484 ? -24.236 17.229 44.388 1.00 52.06 484 HIS A N 1
ATOM 3825 C CA . HIS A 1 484 ? -24.668 15.952 43.843 1.00 52.06 484 HIS A CA 1
ATOM 3826 C C . HIS A 1 484 ? -23.578 14.881 44.073 1.00 52.06 484 HIS A C 1
ATOM 3828 O O . HIS A 1 484 ? -22.406 15.130 43.764 1.00 52.06 484 HIS A O 1
ATOM 3834 N N . PRO A 1 485 ? -23.924 13.668 44.551 1.00 54.00 485 PRO A N 1
ATOM 3835 C CA . PRO A 1 485 ? -22.950 12.632 44.920 1.00 54.00 485 PRO A CA 1
ATOM 3836 C C . PRO A 1 485 ? -21.970 12.289 43.795 1.00 54.00 485 PRO A C 1
ATOM 3838 O O . PRO A 1 485 ? -20.803 12.000 44.038 1.00 54.00 485 PRO A O 1
ATOM 3841 N N . VAL A 1 486 ? -22.432 12.389 42.546 1.00 54.44 486 VAL A N 1
ATOM 3842 C CA . VAL A 1 486 ? -21.605 12.207 41.346 1.00 54.44 486 VAL A CA 1
ATOM 3843 C C . VAL A 1 486 ? -20.502 13.248 41.256 1.00 54.44 486 VAL A C 1
ATOM 3845 O O . VAL A 1 486 ? -19.365 12.879 40.999 1.00 54.44 486 VAL A O 1
ATOM 3848 N N . PHE A 1 487 ? -20.806 14.523 41.502 1.00 54.53 487 PHE A N 1
ATOM 3849 C CA . PHE A 1 487 ? -19.815 15.596 41.495 1.00 54.53 487 PHE A CA 1
ATOM 3850 C C . PHE A 1 487 ? -18.867 15.494 42.684 1.00 54.53 487 PHE A C 1
ATOM 3852 O O . PHE A 1 487 ? -17.685 15.775 42.528 1.00 54.53 487 PHE A O 1
ATOM 3859 N N . TYR A 1 488 ? -19.335 15.011 43.837 1.00 56.12 488 TYR A N 1
ATOM 3860 C CA . TYR A 1 488 ? -18.471 14.720 44.980 1.00 56.12 488 TYR A CA 1
ATOM 3861 C C . TYR A 1 488 ? -17.495 13.568 44.690 1.00 56.12 488 TYR A C 1
ATOM 3863 O O . TYR A 1 488 ? -16.290 13.721 44.885 1.00 56.12 488 TYR A O 1
ATOM 3871 N N . SER A 1 489 ? -17.976 12.441 44.153 1.00 56.16 489 SER A N 1
ATOM 3872 C CA . SER A 1 489 ? -17.128 11.315 43.735 1.00 56.16 489 SER A CA 1
ATOM 3873 C C . SER A 1 489 ? -16.196 11.695 42.587 1.00 56.16 489 SER A C 1
ATOM 3875 O O . SER A 1 489 ? -15.033 11.297 42.576 1.00 56.16 489 SER A O 1
ATOM 3877 N N . LEU A 1 490 ? -16.676 12.497 41.636 1.00 56.28 490 LEU A N 1
ATOM 3878 C CA . LEU A 1 490 ? -15.859 13.029 40.558 1.00 56.28 490 LEU A CA 1
ATOM 3879 C C . LEU A 1 490 ? -14.756 13.926 41.127 1.00 56.28 490 LEU A C 1
ATOM 3881 O O . LEU A 1 490 ? -13.592 13.706 40.825 1.00 56.28 490 LEU A O 1
ATOM 3885 N N . ARG A 1 491 ? -15.091 14.855 42.026 1.00 58.34 491 ARG A N 1
ATOM 3886 C CA . ARG A 1 491 ? -14.148 15.759 42.697 1.00 58.34 491 ARG A CA 1
ATOM 3887 C C . ARG A 1 491 ? -13.140 15.016 43.568 1.00 58.34 491 ARG A C 1
ATOM 3889 O O . ARG A 1 491 ? -11.978 15.402 43.578 1.00 58.34 491 ARG A O 1
ATOM 3896 N N . GLN A 1 492 ? -13.543 13.943 44.248 1.00 60.16 492 GLN A N 1
ATOM 3897 C CA . GLN A 1 492 ? -12.611 13.082 44.978 1.00 60.16 492 GLN A CA 1
ATOM 3898 C C . GLN A 1 492 ? -11.640 12.376 44.029 1.00 60.16 492 GLN A C 1
ATOM 3900 O O . GLN A 1 492 ? -10.453 12.343 44.313 1.00 60.16 492 GLN A O 1
ATOM 3905 N N . VAL A 1 493 ? -12.088 11.850 42.885 1.00 56.66 493 VAL A N 1
ATOM 3906 C CA . VAL A 1 493 ? -11.172 11.170 41.947 1.00 56.66 493 VAL A CA 1
ATOM 3907 C C . VAL A 1 493 ? -10.270 12.159 41.223 1.00 56.66 493 VAL A C 1
ATOM 3909 O O . VAL A 1 493 ? -9.085 11.883 41.069 1.00 56.66 493 VAL A O 1
ATOM 3912 N N . ILE A 1 494 ? -10.824 13.300 40.815 1.00 55.41 494 ILE A N 1
ATOM 3913 C CA . ILE A 1 494 ? -10.124 14.401 40.150 1.00 55.41 494 ILE A CA 1
ATOM 3914 C C . ILE A 1 494 ? -9.089 15.022 41.098 1.00 55.41 494 ILE A C 1
ATOM 3916 O O . ILE A 1 494 ? -7.953 15.227 40.690 1.00 55.41 494 ILE A O 1
ATOM 3920 N N . GLY A 1 495 ? -9.434 15.253 42.369 1.00 50.84 495 GLY A N 1
ATOM 3921 C CA . GLY A 1 495 ? -8.531 15.817 43.379 1.00 50.84 495 GLY A CA 1
ATOM 3922 C C . GLY A 1 495 ? -7.405 14.884 43.843 1.00 50.84 495 GLY A C 1
ATOM 3923 O O . GLY A 1 495 ? -6.508 15.337 44.544 1.00 50.84 495 GLY A O 1
ATOM 3924 N N . ILE A 1 496 ? -7.437 13.600 43.462 1.00 47.88 496 ILE A N 1
ATOM 3925 C CA . ILE A 1 496 ? -6.397 12.597 43.769 1.00 47.88 496 ILE A CA 1
ATOM 3926 C C . ILE A 1 496 ? -5.378 12.458 42.619 1.00 47.88 496 ILE A C 1
ATOM 3928 O O . ILE A 1 496 ? -4.320 11.860 42.803 1.00 47.88 496 ILE A O 1
ATOM 3932 N N . THR A 1 497 ? -5.666 12.989 41.429 1.00 47.69 497 THR A N 1
ATOM 3933 C CA . THR A 1 497 ? -4.789 12.885 40.251 1.00 47.69 497 THR A CA 1
ATOM 3934 C C . THR A 1 497 ? -4.120 14.226 39.948 1.00 47.69 497 THR A C 1
ATOM 3936 O O . THR A 1 497 ? -4.805 15.239 39.885 1.00 47.69 497 THR A O 1
ATOM 3939 N N . ASP A 1 498 ? -2.793 14.194 39.795 1.00 51.78 498 ASP A N 1
ATOM 3940 C CA . ASP A 1 498 ? -1.845 15.308 39.624 1.00 51.78 498 ASP A CA 1
ATOM 3941 C C . ASP A 1 498 ? -2.302 16.510 38.772 1.00 51.78 498 ASP A C 1
ATOM 3943 O O . ASP A 1 498 ? -3.163 16.410 37.897 1.00 51.78 498 ASP A O 1
ATOM 3947 N N . THR A 1 499 ? -1.605 17.639 38.970 1.00 53.41 499 THR A N 1
ATOM 3948 C CA . THR A 1 499 ? -1.618 18.913 38.210 1.00 53.41 499 THR A CA 1
ATOM 3949 C C . THR A 1 499 ? -1.217 18.782 36.728 1.00 53.41 499 THR A C 1
ATOM 3951 O O . THR A 1 499 ? -0.701 19.714 36.113 1.00 53.41 499 THR A O 1
ATOM 3954 N N . GLU A 1 500 ? -1.425 17.615 36.133 1.00 61.47 500 GLU A N 1
ATOM 3955 C CA . GLU A 1 500 ? -1.031 17.295 34.773 1.00 61.47 500 GLU A CA 1
ATOM 3956 C C . GLU A 1 500 ? -1.982 17.982 33.781 1.00 61.47 500 GLU A C 1
ATOM 3958 O O . GLU A 1 500 ? -3.205 17.839 33.845 1.00 61.47 500 GLU A O 1
ATOM 3963 N N . ASN A 1 501 ? -1.409 18.738 32.846 1.00 67.12 501 ASN A N 1
ATOM 3964 C CA . ASN A 1 501 ? -2.150 19.357 31.753 1.00 67.12 501 ASN A CA 1
ATOM 3965 C C . ASN A 1 501 ? -2.733 18.264 30.840 1.00 67.12 501 ASN A C 1
ATOM 3967 O O . ASN A 1 501 ? -1.993 17.479 30.240 1.00 67.12 501 ASN A O 1
ATOM 3971 N N . LEU A 1 502 ? -4.061 18.212 30.728 1.00 65.19 502 LEU A N 1
ATOM 3972 C CA . LEU A 1 502 ? -4.786 17.281 29.866 1.00 65.19 502 LEU A CA 1
ATOM 3973 C C . LEU A 1 502 ? -5.068 17.948 28.513 1.00 65.19 502 LEU A C 1
ATOM 3975 O O . LEU A 1 502 ? -5.717 18.991 28.486 1.00 65.19 502 LEU A O 1
ATOM 3979 N N . PRO A 1 503 ? -4.636 17.378 27.379 1.00 67.31 503 PRO A N 1
ATOM 3980 C CA . PRO A 1 503 ? -5.001 17.899 26.067 1.00 67.31 503 PRO A CA 1
ATOM 3981 C C . PRO A 1 503 ? -6.504 17.724 25.829 1.00 67.31 503 PRO A C 1
ATOM 3983 O O . PRO A 1 503 ? -7.027 16.606 25.904 1.00 67.31 503 PRO A O 1
ATOM 3986 N N . VAL A 1 504 ? -7.184 18.836 25.549 1.00 67.62 504 VAL A N 1
ATOM 3987 C CA . VAL A 1 504 ? -8.652 18.930 25.519 1.00 67.62 504 VAL A CA 1
ATOM 3988 C C . VAL A 1 504 ? -9.246 18.025 24.447 1.00 67.62 504 VAL A C 1
ATOM 3990 O O . VAL A 1 504 ? -10.040 17.140 24.762 1.00 67.62 504 VAL A O 1
ATOM 3993 N N . GLU A 1 505 ? -8.771 18.150 23.211 1.00 67.69 505 GLU A N 1
ATOM 3994 C CA . GLU A 1 505 ? -9.262 17.391 22.055 1.00 67.69 505 GLU A CA 1
ATOM 3995 C C . GLU A 1 505 ? -9.160 15.865 22.263 1.00 67.69 505 GLU A C 1
ATOM 3997 O O . GLU A 1 505 ? -10.109 15.107 22.038 1.00 67.69 505 GLU A O 1
ATOM 4002 N N . SER A 1 506 ? -8.024 15.397 22.790 1.00 63.00 506 SER A N 1
ATOM 4003 C CA . SER A 1 506 ? -7.805 13.977 23.099 1.00 63.00 506 SER A CA 1
ATOM 4004 C C . SER A 1 506 ? -8.752 13.458 24.186 1.00 63.00 506 SER A C 1
ATOM 4006 O O . SER A 1 506 ? -9.191 12.305 24.126 1.00 63.00 506 SER A O 1
ATOM 4008 N N . CYS A 1 507 ? -9.079 14.291 25.175 1.00 66.06 507 CYS A N 1
ATOM 4009 C CA . CYS A 1 507 ? -10.013 13.933 26.239 1.00 66.06 507 CYS A CA 1
ATOM 4010 C C . CYS A 1 507 ? -11.462 13.913 25.740 1.00 66.06 507 CYS A C 1
ATOM 4012 O O . CYS A 1 507 ? -12.204 12.995 26.095 1.00 66.06 507 CYS A O 1
ATOM 4014 N N . ILE A 1 508 ? -11.846 14.853 24.869 1.00 68.88 508 ILE A N 1
ATOM 4015 C CA . ILE A 1 508 ? -13.163 14.880 24.211 1.00 68.88 508 ILE A CA 1
ATOM 4016 C C . ILE A 1 508 ? -13.376 13.598 23.407 1.00 68.88 508 ILE A C 1
ATOM 4018 O O . ILE A 1 508 ? -14.398 12.932 23.579 1.00 68.88 508 ILE A O 1
ATOM 4022 N N . LEU A 1 509 ? -12.400 13.210 22.580 1.00 61.97 509 LEU A N 1
ATOM 4023 C CA . LEU A 1 509 ? -12.468 11.983 21.779 1.00 61.97 509 LEU A CA 1
ATOM 4024 C C . LEU A 1 509 ? -12.603 10.725 22.649 1.00 61.97 509 LEU A C 1
ATOM 4026 O O . LEU A 1 509 ? -13.383 9.826 22.324 1.00 61.97 509 LEU A O 1
ATOM 4030 N N . ALA A 1 510 ? -11.867 10.657 23.760 1.00 63.84 510 ALA A N 1
ATOM 4031 C CA . ALA A 1 510 ? -11.949 9.537 24.692 1.00 63.84 510 ALA A CA 1
ATOM 4032 C C . ALA A 1 510 ? -13.317 9.459 25.394 1.00 63.84 510 ALA A C 1
ATOM 4034 O O . ALA A 1 510 ? -13.915 8.382 25.467 1.00 63.84 510 ALA A O 1
ATOM 4035 N N . LEU A 1 511 ? -13.831 10.593 25.877 1.00 66.19 511 LEU A N 1
ATOM 4036 C CA . LEU A 1 511 ? -15.122 10.675 26.562 1.00 66.19 511 LEU A CA 1
ATOM 4037 C C . LEU A 1 511 ? -16.295 10.385 25.626 1.00 66.19 511 LEU A C 1
ATOM 4039 O O . LEU A 1 511 ? -17.214 9.680 26.033 1.00 66.19 511 LEU A O 1
ATOM 4043 N N . ASP A 1 512 ? -16.257 10.859 24.378 1.00 66.94 512 ASP A N 1
ATOM 4044 C CA . ASP A 1 512 ? -17.287 10.564 23.371 1.00 66.94 512 ASP A CA 1
ATOM 4045 C C . ASP A 1 512 ? -17.350 9.057 23.054 1.00 66.94 512 ASP A C 1
ATOM 4047 O O . ASP A 1 512 ? -18.430 8.477 22.905 1.00 66.94 512 ASP A O 1
ATOM 4051 N N . GLY A 1 513 ? -16.188 8.393 23.029 1.00 62.12 513 GLY A N 1
ATOM 4052 C CA . GLY A 1 513 ? -16.085 6.939 22.900 1.00 62.12 513 GLY A CA 1
ATOM 4053 C C . GLY A 1 513 ? -16.730 6.177 24.064 1.00 62.12 513 GLY A C 1
ATOM 4054 O O . GLY A 1 513 ? -17.467 5.217 23.831 1.00 62.12 513 GLY A O 1
ATOM 4055 N N . GLU A 1 514 ? -16.500 6.607 25.305 1.00 64.81 514 GLU A N 1
ATOM 4056 C CA . GLU A 1 514 ? -17.125 6.016 26.500 1.00 64.81 514 GLU A CA 1
ATOM 4057 C C . GLU A 1 514 ? -18.639 6.292 26.551 1.00 64.81 514 GLU A C 1
ATOM 4059 O O . GLU A 1 514 ? -19.430 5.386 26.812 1.00 64.81 514 GLU A O 1
ATOM 4064 N N . LEU A 1 515 ? -19.085 7.503 26.205 1.00 65.19 515 LEU A N 1
ATOM 4065 C CA . LEU A 1 515 ? -20.508 7.874 26.178 1.00 65.19 515 LEU A CA 1
ATOM 4066 C C . LEU A 1 515 ? -21.315 7.017 25.190 1.00 65.19 515 LEU A C 1
ATOM 4068 O O . LEU A 1 515 ? -22.442 6.602 25.484 1.00 65.19 515 LEU A O 1
ATOM 4072 N N . LYS A 1 516 ? -20.714 6.677 24.044 1.00 64.75 516 LYS A N 1
ATOM 4073 C CA . LYS A 1 516 ? -21.277 5.716 23.082 1.00 64.75 516 LYS A CA 1
ATOM 4074 C C . LYS A 1 516 ? -21.388 4.302 23.652 1.00 64.75 516 LYS A C 1
ATOM 4076 O O . LYS A 1 516 ? -22.336 3.598 23.330 1.00 64.75 516 LYS A O 1
ATOM 4081 N N . GLN A 1 517 ? -20.468 3.868 24.513 1.00 60.28 517 GLN A N 1
ATOM 4082 C CA . GLN A 1 517 ? -20.578 2.554 25.161 1.00 60.28 517 GLN A CA 1
ATOM 4083 C C . GLN A 1 517 ? -21.664 2.528 26.240 1.00 60.28 517 GLN A C 1
ATOM 4085 O O . GLN A 1 517 ? -22.387 1.538 26.357 1.00 60.28 517 GLN A O 1
ATOM 4090 N N . VAL A 1 518 ? -21.790 3.606 27.015 1.00 58.69 518 VAL A N 1
ATOM 4091 C CA . VAL A 1 518 ? -22.779 3.708 28.098 1.00 58.69 518 VAL A CA 1
ATOM 4092 C C . VAL A 1 518 ? -24.204 3.816 27.545 1.00 58.69 518 VAL A C 1
ATOM 4094 O O . VAL A 1 518 ? -25.088 3.118 28.028 1.00 58.69 518 VAL A O 1
ATOM 4097 N N . SER A 1 519 ? -24.419 4.588 26.477 1.00 57.75 519 SER A N 1
ATOM 4098 C CA . SER A 1 519 ? -25.732 4.697 25.809 1.00 57.75 519 SER A CA 1
ATOM 4099 C C . SER A 1 519 ? -26.226 3.375 25.202 1.00 57.75 519 SER A C 1
ATOM 4101 O O . SER A 1 519 ? -27.422 3.098 25.212 1.00 57.75 519 SER A O 1
ATOM 4103 N N . VAL A 1 520 ? -25.324 2.503 24.738 1.00 54.91 520 VAL A N 1
ATOM 4104 C CA . VAL A 1 520 ? -25.695 1.146 24.294 1.00 54.91 520 VAL A CA 1
ATOM 4105 C C . VAL A 1 520 ? -26.185 0.284 25.463 1.00 54.91 520 VAL A C 1
ATOM 4107 O O . VAL A 1 520 ? -27.114 -0.504 25.295 1.00 54.91 520 VAL A O 1
ATOM 4110 N N . LEU A 1 521 ? -25.591 0.428 26.652 1.00 49.00 521 LEU A N 1
ATOM 4111 C CA . LEU A 1 521 ? -26.043 -0.285 27.852 1.00 49.00 521 LEU A CA 1
ATOM 4112 C C . LEU A 1 521 ? -27.425 0.196 28.318 1.00 49.00 521 LEU A C 1
ATOM 4114 O O . LEU A 1 521 ? -28.212 -0.628 28.771 1.00 49.00 521 LEU A O 1
ATOM 4118 N N . GLU A 1 522 ? -27.722 1.489 28.179 1.00 52.03 522 GLU A N 1
ATOM 4119 C CA . GLU A 1 522 ? -29.033 2.086 28.476 1.00 52.03 522 GLU A CA 1
ATOM 4120 C C . GLU A 1 522 ? -30.125 1.502 27.568 1.00 52.03 522 GLU A C 1
ATOM 4122 O O . GLU A 1 522 ? -31.106 0.963 28.075 1.00 52.03 522 GLU A O 1
ATOM 4127 N N . GLY A 1 523 ? -29.893 1.454 26.249 1.00 47.72 523 GLY A N 1
ATOM 4128 C CA . GLY A 1 523 ? -30.835 0.835 25.305 1.00 47.72 523 GLY A CA 1
ATOM 4129 C C . GLY A 1 523 ? -31.091 -0.653 25.587 1.00 47.72 523 GLY A C 1
ATOM 4130 O O . GLY A 1 523 ? -32.213 -1.129 25.453 1.00 47.72 523 GLY A O 1
ATOM 4131 N N . MET A 1 524 ? -30.078 -1.388 26.063 1.00 46.22 524 MET A N 1
ATOM 4132 C CA . MET A 1 524 ? -30.241 -2.786 26.492 1.00 46.22 524 MET A CA 1
ATOM 4133 C C . MET A 1 524 ? -31.030 -2.942 27.802 1.00 46.22 524 MET A C 1
ATOM 4135 O O . MET A 1 524 ? -31.627 -3.998 28.024 1.00 46.22 524 MET A O 1
ATOM 4139 N N . PHE A 1 525 ? -30.988 -1.945 28.690 1.00 45.91 525 PHE A N 1
ATOM 4140 C CA . PHE A 1 525 ? -31.804 -1.914 29.906 1.00 45.91 525 PHE A CA 1
ATOM 4141 C C . PHE A 1 525 ? -33.254 -1.551 29.570 1.00 45.91 525 PHE A C 1
ATOM 4143 O O . PHE A 1 525 ? -34.157 -2.255 30.014 1.00 45.91 525 PHE A O 1
ATOM 4150 N N . GLU A 1 526 ? -33.476 -0.545 28.721 1.00 45.94 526 GLU A N 1
ATOM 4151 C CA . GLU A 1 526 ? -34.810 -0.155 28.245 1.00 45.94 526 GLU A CA 1
ATOM 4152 C C . GLU A 1 526 ? -35.520 -1.288 27.485 1.00 45.94 526 GLU A C 1
ATOM 4154 O O . GLU A 1 526 ? -36.717 -1.491 27.668 1.00 45.94 526 GLU A O 1
ATOM 4159 N N . GLU A 1 527 ? -34.795 -2.078 26.685 1.00 42.25 527 GLU A N 1
ATOM 4160 C CA . GLU A 1 527 ? -35.363 -3.200 25.919 1.00 42.25 527 GLU A CA 1
ATOM 4161 C C . GLU A 1 527 ? -35.712 -4.421 26.797 1.00 42.25 527 GLU A C 1
ATOM 4163 O O . GLU A 1 527 ? -36.581 -5.217 26.440 1.00 42.25 527 GLU A O 1
ATOM 4168 N N . LYS A 1 528 ? -35.067 -4.585 27.963 1.00 42.00 528 LYS A N 1
ATOM 4169 C CA . LYS A 1 528 ? -35.284 -5.736 28.863 1.00 42.00 528 LYS A CA 1
ATOM 4170 C C . LYS A 1 528 ? -36.349 -5.526 29.939 1.00 42.00 528 LYS A C 1
ATOM 4172 O O . LYS A 1 528 ? -36.698 -6.494 30.614 1.00 42.00 528 LYS A O 1
ATOM 4177 N N . THR A 1 529 ? -36.876 -4.319 30.107 1.00 43.69 529 THR A N 1
ATOM 4178 C CA . THR A 1 529 ? -37.899 -4.024 31.122 1.00 43.69 529 THR A CA 1
ATOM 4179 C C . THR A 1 529 ? -39.051 -3.233 30.515 1.00 43.69 529 THR A C 1
ATOM 4181 O O . THR A 1 529 ? -38.872 -2.077 30.146 1.00 43.69 529 THR A O 1
ATOM 4184 N N . GLN A 1 530 ? -40.250 -3.827 30.478 1.00 40.00 530 GLN A N 1
ATOM 4185 C CA . GLN A 1 530 ? -41.500 -3.131 30.133 1.00 40.00 530 GLN A CA 1
ATOM 4186 C C . GLN A 1 530 ? -41.739 -1.912 31.063 1.00 40.00 530 GLN A C 1
ATOM 4188 O O . GLN A 1 530 ? -42.281 -0.908 30.612 1.00 40.00 530 GLN A O 1
ATOM 4193 N N . ASP A 1 531 ? -41.214 -1.968 32.298 1.00 45.25 531 ASP A N 1
ATOM 4194 C CA . ASP A 1 531 ? -41.193 -0.900 33.316 1.00 45.25 531 ASP A CA 1
ATOM 4195 C C . ASP A 1 531 ? -40.190 0.240 33.046 1.00 45.25 531 ASP A C 1
ATOM 4197 O O . ASP A 1 531 ? -40.223 1.258 33.729 1.00 45.25 531 ASP A O 1
ATOM 4201 N N . GLY A 1 532 ? -39.274 0.121 32.076 1.00 42.66 532 GLY A N 1
ATOM 4202 C CA . GLY A 1 532 ? -38.195 1.104 31.874 1.00 42.66 532 GLY A CA 1
ATOM 4203 C C . GLY A 1 532 ? -38.691 2.513 31.518 1.00 42.66 532 GLY A C 1
ATOM 4204 O O . GLY A 1 532 ? -38.083 3.507 31.917 1.00 42.66 532 GLY A O 1
ATOM 4205 N N . ARG A 1 533 ? -39.838 2.610 30.827 1.00 40.97 533 ARG A N 1
ATOM 4206 C CA . ARG A 1 533 ? -40.488 3.893 30.503 1.00 40.97 533 ARG A CA 1
ATOM 4207 C C . ARG A 1 533 ? -41.137 4.554 31.721 1.00 40.97 533 ARG A C 1
ATOM 4209 O O . ARG A 1 533 ? -41.028 5.772 31.861 1.00 40.97 533 ARG A O 1
ATOM 4216 N N . ASP A 1 534 ? -41.734 3.768 32.611 1.00 42.28 534 ASP A N 1
ATOM 4217 C CA . ASP A 1 534 ? -42.308 4.269 33.865 1.00 42.28 534 ASP A CA 1
ATOM 4218 C C . ASP A 1 534 ? -41.200 4.635 34.862 1.00 42.28 534 ASP A C 1
ATOM 4220 O O . ASP A 1 534 ? -41.256 5.683 35.504 1.00 42.28 534 ASP A O 1
ATOM 4224 N N . MET A 1 535 ? -40.107 3.869 34.867 1.00 41.44 535 MET A N 1
ATOM 4225 C CA . MET A 1 535 ? -38.927 4.072 35.706 1.00 41.44 535 MET A CA 1
ATOM 4226 C C . MET A 1 535 ? -38.126 5.333 35.333 1.00 41.44 535 MET A C 1
ATOM 4228 O O . MET A 1 535 ? -37.654 6.042 36.222 1.00 41.44 535 MET A O 1
ATOM 4232 N N . ALA A 1 536 ? -38.004 5.670 34.043 1.00 41.62 536 ALA A N 1
ATOM 4233 C CA . ALA A 1 536 ? -37.417 6.940 33.597 1.00 41.62 536 ALA A CA 1
ATOM 4234 C C . ALA A 1 536 ? -38.297 8.148 33.982 1.00 41.62 536 ALA A C 1
ATOM 4236 O O . ALA A 1 536 ? -37.786 9.203 34.375 1.00 41.62 536 ALA A O 1
ATOM 4237 N N . GLY A 1 537 ? -39.624 7.979 33.920 1.00 42.84 537 GLY A N 1
ATOM 4238 C CA . GLY A 1 537 ? -40.605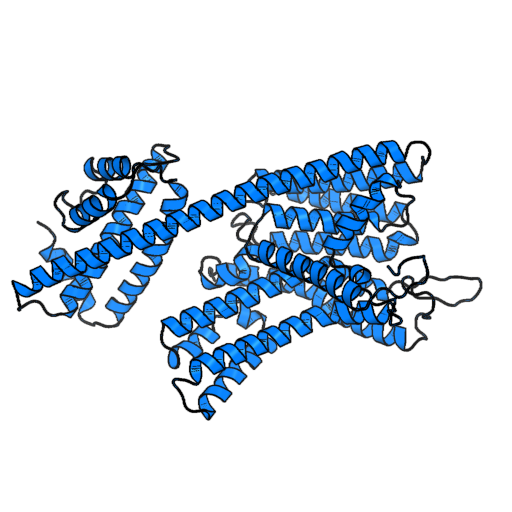 8.960 34.386 1.00 42.84 537 GLY A CA 1
ATOM 4239 C C . GLY A 1 537 ? -40.585 9.160 35.905 1.00 42.84 537 GLY A C 1
ATOM 4240 O O . GLY A 1 537 ? -40.694 10.295 36.370 1.00 42.84 537 GLY A O 1
ATOM 4241 N N . GLU A 1 538 ? -40.391 8.092 36.681 1.00 40.41 538 GLU A N 1
ATOM 4242 C CA . GLU A 1 538 ? -40.239 8.144 38.138 1.00 40.41 538 GLU A CA 1
ATOM 4243 C C . GLU A 1 538 ? -38.887 8.713 38.563 1.00 40.41 538 GLU A C 1
ATOM 4245 O O . GLU A 1 538 ? -38.881 9.638 39.371 1.00 40.41 538 GLU A O 1
ATOM 4250 N N . LEU A 1 539 ? -37.761 8.304 37.961 1.00 40.03 539 LEU A N 1
ATOM 4251 C CA . LEU A 1 539 ? -36.451 8.922 38.225 1.00 40.03 539 LEU A CA 1
ATOM 4252 C C . LEU A 1 539 ? -36.469 10.431 37.939 1.00 40.03 539 LEU A C 1
ATOM 4254 O O . LEU A 1 539 ? -35.919 11.208 38.716 1.00 40.03 539 LEU A O 1
ATOM 4258 N N . SER A 1 540 ? -37.137 10.865 36.863 1.00 39.12 540 SER A N 1
ATOM 4259 C CA . SER A 1 540 ? -37.328 12.290 36.557 1.00 39.12 540 SER A CA 1
ATOM 4260 C C . SER A 1 540 ? -38.168 13.029 37.607 1.00 39.12 540 SER A C 1
ATOM 4262 O O . SER A 1 540 ? -38.051 14.254 37.701 1.00 39.12 540 SER A O 1
ATOM 4264 N N . LYS A 1 541 ? -39.050 12.337 38.336 1.00 42.97 541 LYS A N 1
ATOM 4265 C CA . LYS A 1 541 ? -39.916 12.918 39.373 1.00 42.97 541 LYS A CA 1
ATOM 4266 C C . LYS A 1 541 ? -39.255 12.912 40.750 1.00 42.97 541 LYS A C 1
ATOM 4268 O O . LYS A 1 541 ? -39.445 13.867 41.487 1.00 42.97 541 LYS A O 1
ATOM 4273 N N . THR A 1 542 ? -38.465 11.890 41.090 1.00 39.41 542 THR A N 1
ATOM 4274 C CA . THR A 1 542 ? -37.776 11.796 42.394 1.00 39.41 542 THR A CA 1
ATOM 4275 C C . THR A 1 542 ? -36.495 12.635 42.471 1.00 39.41 542 THR A C 1
ATOM 4277 O O . THR A 1 542 ? -35.994 12.865 43.566 1.00 39.41 542 THR A O 1
ATOM 4280 N N . LEU A 1 543 ? -35.933 13.058 41.330 1.00 37.56 543 LEU A N 1
ATOM 4281 C CA . LEU A 1 543 ? -34.655 13.789 41.256 1.00 37.56 543 LEU A CA 1
ATOM 4282 C C . LEU A 1 543 ? -34.783 15.264 40.840 1.00 37.56 543 LEU A C 1
ATOM 4284 O O . LEU A 1 543 ? -33.762 15.938 40.698 1.00 37.56 543 LEU A O 1
ATOM 4288 N N . ARG A 1 544 ? -36.000 15.795 40.660 1.00 29.12 544 ARG A N 1
ATOM 4289 C CA . ARG A 1 544 ? -36.191 17.251 40.732 1.00 29.12 544 ARG A CA 1
ATOM 4290 C C . ARG A 1 544 ? -36.341 17.631 42.207 1.00 29.12 544 ARG A C 1
ATOM 4292 O O . ARG A 1 544 ? -37.152 16.984 42.869 1.00 29.12 544 ARG A O 1
ATOM 4299 N N . PRO A 1 545 ? -35.590 18.622 42.718 1.00 34.81 545 PRO A N 1
ATOM 4300 C CA . PRO A 1 545 ? -36.013 19.298 43.933 1.00 34.81 545 PRO A CA 1
ATOM 4301 C C . PRO A 1 545 ? -37.385 19.948 43.734 1.00 34.81 545 PRO A C 1
ATOM 4303 O O . PRO A 1 545 ? -37.666 20.410 42.597 1.00 34.81 545 PRO A O 1
#

Organism: NCBI:txid81844

Secondary structure (DSSP, 8-state):
---TT-PPPPHHHHHHHHHHHHHHHHHHHHHHHTT-HHHHHHHHHHHHHHHHHTSSS---GGGHHHHHHHHHHTT-GGGG--TTTS---HHHHHHHHHHHHHHHHHHHHHHHHHHHHHHHTTTS-HHHHHHHHHHHHHHHHH-HHHHHH--HHHHHHHHHS-HHHHHHHHHHHHHHHHHHHHHHHHHHHHHHHHHHHTT-EEE-SSSS-EEESS-TTSBTTT-HHHHHHHHHHHHHIIIIIIHHHHHHHHHHHHHHHTT-TTSHHHHHHHHHHHTTB-GGGTTHHHHHHHHHHHHHHHHHHHTTT-HHHHHHHHHHHHHHHHHHHHHH--BSSHHHHHHHHHHHHHHHHHHHHHHHHHH-GGGHHHHHHHHHHHHHHHHHHHHHHHHHHHHHHHHHHHHHHHHHHHHHHHHHHHHHHHHHHHTT-TTS-HHHHHHHHHHHHHHHHHHHHHHHHHHHHTT-SEE-HHHHHHHHHTTS-TT--TT-HHHHHHHHHHTTS-SPPEEHHHHHHHHHHHHHHHHHHHHHHHHH-TTHHHHHHHHHHHS--

pLDDT: mean 79.9, std 15.88, range [29.12, 97.25]

Foldseek 3Di:
DADPPPDQPPPVNLCVQLVVLVVVLLVLLLLLLVQLQLSVLLLLLLQLLLLLVLFPFPAAPLCVVSNVVSVSLLVQCVSSQPVRPDPDALLNRLVCLLCVLVVLLLVLLVVLLVLQLVQQVVFDDPVVSNVLSVVSSCCSPVPVLCVLQPPVVLVVCVVRHDPVSSVVSLLSSLSSLSSSLSSLLSNLLVLLLSLLQLVQWDDDDPDPWIARPRGRVHTAPPHPSSVVSNVSSVCSCVPRLPCSLVSLQVSQVVCVVVVNCPPPSNCSRCVSQAVFFDPVQRSVSSVSSVLSNQLSNLCNHQSHPPVVVSLVSNLVSLVVVLCVLVVCVGGPDNVSSVLSNLSSVLSNLVSVLSVVCRVPVPCSNVSSVVSCCSSVVSVVVSVVVSVVVVVVVVLLVVLLVVVVVLLVQLLVVLLVVLVVVCVVPVVDDPLLSVVSSLVLSLVLLVLLLQLLVVVVVVVDQWDALVSSLVSSVVDPDPQDDCPHVSNVSSCVSSVVDDRDTHGSVSNNVSSVVVSVVSVVVLVVSCVVDPCSVVSVVVCVVVRDD

Solvent-accessible surface area (backbone atoms only — not comparable to full-atom values): 29475 Å² total; per-residue (Å²): 129,70,56,94,82,78,55,80,70,52,68,67,59,52,53,52,53,38,50,50,53,52,49,49,52,54,50,53,33,53,45,40,44,67,50,43,66,52,50,45,54,50,50,53,46,34,34,52,48,28,57,62,68,66,37,72,60,58,66,33,74,66,40,51,64,59,46,53,54,17,37,60,67,32,66,50,63,76,82,61,55,54,61,83,83,43,91,69,49,64,68,59,52,43,51,48,63,70,42,45,65,57,52,51,52,52,53,48,34,51,52,48,22,51,54,48,32,64,67,34,61,83,78,49,59,75,71,62,31,51,54,52,24,49,49,52,33,48,42,55,70,77,36,48,70,54,50,73,76,38,63,58,67,57,60,65,41,59,81,77,42,58,70,72,58,43,53,52,51,52,54,51,50,28,51,51,51,15,42,51,53,34,41,51,65,63,41,40,62,42,48,44,45,47,28,53,44,62,73,34,63,41,76,76,65,100,56,97,54,38,19,27,67,88,44,72,88,41,41,51,91,76,31,69,69,45,53,54,44,43,54,55,20,53,49,37,40,54,63,46,65,47,38,45,44,50,47,53,44,51,52,52,52,50,30,53,76,65,69,39,63,81,38,68,70,44,35,57,36,49,28,61,61,31,66,62,28,33,90,93,37,47,59,50,54,38,54,56,50,51,53,47,49,53,47,44,52,38,42,60,74,23,13,75,83,40,37,71,63,26,47,52,53,44,46,51,53,50,50,53,48,46,54,51,50,71,73,61,52,47,40,70,48,67,69,56,38,49,50,54,52,49,47,53,51,51,48,48,50,49,54,56,48,42,56,48,20,51,74,43,62,93,58,16,50,64,52,24,49,54,51,48,53,53,53,51,49,50,52,51,51,37,49,54,52,35,52,50,54,48,51,50,53,51,48,35,53,51,51,33,51,51,50,54,54,52,51,52,50,42,49,50,51,47,47,55,55,44,55,58,48,46,76,74,45,80,85,64,56,78,66,61,55,57,51,50,48,52,50,48,47,50,49,51,48,51,56,52,42,49,41,39,54,51,40,44,74,73,67,41,65,56,43,34,60,64,56,47,54,48,46,60,70,75,62,79,57,99,82,66,64,85,80,38,67,60,54,49,44,45,47,54,57,45,73,71,52,72,92,54,71,37,49,28,70,46,49,42,57,36,43,55,54,50,48,56,54,53,53,54,53,49,53,56,51,48,74,73,31,93,57,37,67,58,49,54,54,45,53,60,57,75,69,53,131

Radius of gyration: 29.55 Å; Cα contacts (8 Å, |Δi|>4): 526; chains: 1; bounding box: 77×60×92 Å

Sequence (545 aa):
RCLDNGGPVDVATFVFSAGAIITLWVGMNTVVAGGYDTFDITLIFLQVLSTVQSFSLKWPTSLNLLSQAAALVNFDLDFIAPNCFMEWRYVHRATLTLTLPLVLVLASAVASAWKTYLLLREQTGAHQTLAFSAEVLWHGLAHPAQFLLCGKVHDCGRLMLNHDRRKRLVSYIDNLVSKLLSFLVVVYNNLCLKTFGSFHCVNRGPGNGSYLYQEPNISCWDDPEHHYLLILSALGMVGYVVAIPAGIGLVLHQARRTNSLYKPEVINRLGFLYRRYETNRHLWEVTFLCRRAVVTIVYVFYGSSQPYIAMLWVMGALGVNLTISAGYMPFKDYTIDLIDIFAILCIMLYLLAGVVADAVPKHSNNLGILLNLIVWGQVLYCLVETVRETNEKRKTALYAKKIQTMMLKVRKMGRANEEQLDSKDPALGPNLVKGKAVWTHQLACRSILKAFRGLEEDGFTTVTLVQISEWLKNGGERYVHPEHPVFYSLRQVIGITDTENLPVESCILALDGELKQVSVLEGMFEEKTQDGRDMAGELSKTLRP